Protein AF-0000000086674131 (afdb_homodimer)

Nearest PDB structures (foldseek):
  6dry-assembly1_A  TM=1.858E-01  e=6.820E+00  Homo sapiens
  5k2b-assembly1_A  TM=2.571E-01  e=4.027E+00  unclassified
  8xvk-assembly1_R  TM=2.934E-01  e=9.534E+00  Acetivibrio thermocellus ATCC 27405
  6dry-assembly1_A  TM=1.858E-01  e=6.338E+00  Homo sapiens

Structure (mmCIF, N/CA/C/O backbone):
data_AF-0000000086674131-model_v1
#
loop_
_entity.id
_entity.type
_entity.pdbx_description
1 polymer 'Uncharacterized protein'
#
loop_
_atom_site.group_PDB
_atom_site.id
_atom_site.type_symbol
_atom_site.label_atom_id
_atom_site.label_alt_id
_atom_site.label_comp_id
_atom_site.label_asym_id
_atom_site.label_entity_id
_atom_site.label_seq_id
_atom_site.pdbx_PDB_ins_code
_atom_site.Cartn_x
_atom_site.Cartn_y
_atom_site.Cartn_z
_atom_site.occupancy
_atom_site.B_iso_or_equiv
_atom_site.auth_seq_id
_atom_site.auth_comp_id
_atom_site.auth_asym_id
_atom_site.auth_atom_id
_atom_site.pdbx_PDB_model_num
ATOM 1 N N . MET A 1 1 ? -8.438 19.969 2.117 1 89.38 1 MET A N 1
ATOM 2 C CA . MET A 1 1 ? -7.875 18.922 1.263 1 89.38 1 MET A CA 1
ATOM 3 C C . MET A 1 1 ? -7.539 19.484 -0.119 1 89.38 1 MET A C 1
ATOM 5 O O . MET A 1 1 ? -8.273 20.312 -0.653 1 89.38 1 MET A O 1
ATOM 9 N N . THR A 1 2 ? -6.449 18.969 -0.693 1 90.31 2 THR A N 1
ATOM 10 C CA . THR A 1 2 ? -6.074 19.391 -2.035 1 90.31 2 THR A CA 1
ATOM 11 C C . THR A 1 2 ? -6.988 18.766 -3.08 1 90.31 2 THR A C 1
ATOM 13 O O . THR A 1 2 ? -7.711 17.812 -2.785 1 90.31 2 THR A O 1
ATOM 16 N N . LEU A 1 3 ? -7.008 19.281 -4.258 1 93.25 3 LEU A N 1
ATOM 17 C CA . LEU A 1 3 ? -7.781 18.734 -5.363 1 93.25 3 LEU A CA 1
ATOM 18 C C . LEU A 1 3 ? -7.348 17.297 -5.656 1 93.25 3 LEU A C 1
ATOM 20 O O . LEU A 1 3 ? -8.188 16.438 -5.918 1 93.25 3 LEU A O 1
ATOM 24 N N . ALA A 1 4 ? -6.082 17.031 -5.59 1 95.75 4 ALA A N 1
ATOM 25 C CA . ALA A 1 4 ? -5.539 15.703 -5.902 1 95.75 4 ALA A CA 1
ATOM 26 C C . ALA A 1 4 ? -6.039 14.656 -4.914 1 95.75 4 ALA A C 1
ATOM 28 O O . ALA A 1 4 ? -6.473 13.57 -5.316 1 95.75 4 ALA A O 1
ATOM 29 N N . THR A 1 5 ? -6.023 15.031 -3.68 1 95.69 5 THR A N 1
ATOM 30 C CA . THR A 1 5 ? -6.465 14.055 -2.686 1 95.69 5 THR A CA 1
ATOM 31 C C . THR A 1 5 ? -7.977 13.867 -2.742 1 95.69 5 THR A C 1
ATOM 33 O O . THR A 1 5 ? -8.477 12.766 -2.527 1 95.69 5 THR A O 1
ATOM 36 N N . ARG A 1 6 ? -8.711 14.875 -3.076 1 96.69 6 ARG A N 1
ATOM 37 C CA . ARG A 1 6 ? -10.156 14.742 -3.24 1 96.69 6 ARG A CA 1
ATOM 38 C C . ARG A 1 6 ? -10.492 13.852 -4.434 1 96.69 6 ARG A C 1
ATOM 40 O O . ARG A 1 6 ? -11.367 12.992 -4.348 1 96.69 6 ARG A O 1
ATOM 47 N N . ALA A 1 7 ? -9.797 14.078 -5.496 1 98.12 7 ALA A N 1
ATOM 48 C CA . ALA A 1 7 ? -9.992 13.234 -6.672 1 98.12 7 ALA A CA 1
ATOM 49 C C . ALA A 1 7 ? -9.672 11.773 -6.359 1 98.12 7 ALA A C 1
ATOM 51 O O . ALA A 1 7 ? -10.398 10.867 -6.773 1 98.12 7 ALA A O 1
ATOM 52 N N . ALA A 1 8 ? -8.625 11.562 -5.609 1 98.69 8 ALA A N 1
ATOM 53 C CA . ALA A 1 8 ? -8.211 10.203 -5.254 1 98.69 8 ALA A CA 1
ATOM 54 C C . ALA A 1 8 ? -9.242 9.539 -4.348 1 98.69 8 ALA A C 1
ATOM 56 O O . ALA A 1 8 ? -9.453 8.328 -4.426 1 98.69 8 ALA A O 1
ATOM 57 N N . LEU A 1 9 ? -9.875 10.352 -3.512 1 97.88 9 LEU A N 1
ATOM 58 C CA . LEU A 1 9 ? -10.898 9.836 -2.604 1 97.88 9 LEU A CA 1
ATOM 59 C C . LEU A 1 9 ? -12.102 9.32 -3.379 1 97.88 9 LEU A C 1
ATOM 61 O O . LEU A 1 9 ? -12.828 8.445 -2.896 1 97.88 9 LEU A O 1
ATOM 65 N N . VAL A 1 10 ? -12.289 9.805 -4.574 1 98.62 10 VAL A N 1
ATOM 66 C CA . VAL A 1 10 ? -13.383 9.359 -5.438 1 98.62 10 VAL A CA 1
ATOM 67 C C . VAL A 1 10 ? -12.891 8.242 -6.352 1 98.62 10 VAL A C 1
ATOM 69 O O . VAL A 1 10 ? -13.562 7.215 -6.504 1 98.62 10 VAL A O 1
ATOM 72 N N . LEU A 1 11 ? -11.719 8.406 -6.867 1 98.88 11 LEU A N 1
ATOM 73 C CA . LEU A 1 11 ? -11.203 7.488 -7.875 1 98.88 11 LEU A CA 1
ATOM 74 C C . LEU A 1 11 ? -10.812 6.156 -7.242 1 98.88 11 LEU A C 1
ATOM 76 O O . LEU A 1 11 ? -10.891 5.109 -7.891 1 98.88 11 LEU A O 1
ATOM 80 N N . GLY A 1 12 ? -10.375 6.18 -5.98 1 98.69 12 GLY A N 1
ATOM 81 C CA . GLY A 1 12 ? -10.023 4.941 -5.301 1 98.69 12 GLY A CA 1
ATOM 82 C C . GLY A 1 12 ? -11.164 3.943 -5.258 1 98.69 12 GLY A C 1
ATOM 83 O O . GLY A 1 12 ? -11.086 2.875 -5.867 1 98.69 12 GLY A O 1
ATOM 84 N N . PRO A 1 13 ? -12.266 4.344 -4.621 1 98.62 13 PRO A N 1
ATOM 85 C CA . PRO A 1 13 ? -13.406 3.432 -4.566 1 98.62 13 PRO A CA 1
ATOM 86 C C . PRO A 1 13 ? -14.031 3.184 -5.938 1 98.62 13 PRO A C 1
ATOM 88 O O . PRO A 1 13 ? -14.555 2.098 -6.195 1 98.62 13 PRO A O 1
ATOM 91 N N . THR A 1 14 ? -13.984 4.156 -6.859 1 98.88 14 THR A N 1
ATOM 92 C CA . THR A 1 14 ? -14.492 3.945 -8.211 1 98.88 14 THR A CA 1
ATOM 93 C C . THR A 1 14 ? -13.672 2.875 -8.938 1 98.88 14 THR A C 1
ATOM 95 O O . THR A 1 14 ? -14.234 2.029 -9.633 1 98.88 14 THR A O 1
ATOM 98 N N . GLY A 1 15 ? -12.367 2.939 -8.797 1 98.81 15 GLY A N 1
ATOM 99 C CA . GLY A 1 15 ? -11.523 1.897 -9.359 1 98.81 15 GLY A CA 1
ATOM 100 C C . GLY A 1 15 ? -11.805 0.525 -8.773 1 98.81 15 GLY A C 1
ATOM 101 O O . GLY A 1 15 ? -11.797 -0.474 -9.5 1 98.81 15 GLY A O 1
ATOM 102 N N . SER A 1 16 ? -12.023 0.498 -7.488 1 98.19 16 SER A N 1
ATOM 103 C CA . SER A 1 16 ? -12.383 -0.763 -6.852 1 98.19 16 SER A CA 1
ATOM 104 C C . SER A 1 16 ? -13.703 -1.303 -7.402 1 98.19 16 SER A C 1
ATOM 106 O O . SER A 1 16 ? -13.836 -2.508 -7.625 1 98.19 16 SER A O 1
ATOM 108 N N . ALA A 1 17 ? -14.672 -0.444 -7.609 1 98.25 17 ALA A N 1
ATOM 109 C CA . ALA A 1 17 ? -15.945 -0.844 -8.203 1 98.25 17 ALA A CA 1
ATOM 110 C C . ALA A 1 17 ? -15.75 -1.378 -9.617 1 98.25 17 ALA A C 1
ATOM 112 O O . ALA A 1 17 ? -16.359 -2.373 -10 1 98.25 17 ALA A O 1
ATOM 113 N N . LEU A 1 18 ? -14.922 -0.711 -10.375 1 98.31 18 LEU A N 1
ATOM 114 C CA . LEU A 1 18 ? -14.617 -1.163 -11.727 1 98.31 18 LEU A CA 1
ATOM 115 C C . LEU A 1 18 ? -13.992 -2.553 -11.711 1 98.31 18 LEU A C 1
ATOM 117 O O . LEU A 1 18 ? -14.297 -3.387 -12.562 1 98.31 18 LEU A O 1
ATOM 121 N N . ALA A 1 19 ? -13.102 -2.777 -10.758 1 98.19 19 ALA A N 1
ATOM 122 C CA . ALA A 1 19 ? -12.492 -4.098 -10.609 1 98.19 19 ALA A CA 1
ATOM 123 C C . ALA A 1 19 ? -13.555 -5.172 -10.406 1 98.19 19 ALA A C 1
ATOM 125 O O . ALA A 1 19 ? -13.461 -6.258 -10.984 1 98.19 19 ALA A O 1
ATOM 126 N N . THR A 1 20 ? -14.539 -4.836 -9.578 1 96.88 20 THR A N 1
ATOM 127 C CA . THR A 1 20 ? -15.617 -5.773 -9.281 1 96.88 20 THR A CA 1
ATOM 128 C C . THR A 1 20 ? -16.438 -6.066 -10.539 1 96.88 20 THR A C 1
ATOM 130 O O . THR A 1 20 ? -16.906 -7.188 -10.734 1 96.88 20 THR A O 1
ATOM 133 N N . TYR A 1 21 ? -16.562 -5.098 -11.398 1 94.75 21 TYR A N 1
ATOM 134 C CA . TYR A 1 21 ? -17.281 -5.277 -12.656 1 94.75 21 TYR A CA 1
ATOM 135 C C . TYR A 1 21 ? -16.641 -6.367 -13.508 1 94.75 21 TYR A C 1
ATOM 137 O O . TYR A 1 21 ? -17.312 -7.035 -14.289 1 94.75 21 TYR A O 1
ATOM 145 N N . PHE A 1 22 ? -15.391 -6.66 -13.305 1 95.5 22 PHE A N 1
ATOM 146 C CA . PHE A 1 22 ? -14.656 -7.652 -14.078 1 95.5 22 PHE A CA 1
ATOM 147 C C . PHE A 1 22 ? -14.656 -9 -13.367 1 95.5 22 PHE A C 1
ATOM 149 O O . PHE A 1 22 ? -13.93 -9.914 -13.773 1 95.5 22 PHE A O 1
ATOM 156 N N . TRP A 1 23 ? -15.438 -9.102 -12.305 1 93.5 23 TRP A N 1
ATOM 157 C CA . TRP A 1 23 ? -15.531 -10.383 -11.617 1 93.5 23 TRP A CA 1
ATOM 158 C C . TRP A 1 23 ? -16.031 -11.477 -12.555 1 93.5 23 TRP A C 1
ATOM 160 O O . TRP A 1 23 ? -16.906 -11.234 -13.383 1 93.5 23 TRP A O 1
ATOM 170 N N . THR A 1 24 ? -15.391 -12.633 -12.469 1 89.62 24 THR A N 1
ATOM 171 C CA . THR A 1 24 ? -15.891 -13.875 -13.031 1 89.62 24 THR A CA 1
ATOM 172 C C . THR A 1 24 ? -16.109 -14.914 -11.938 1 89.62 24 THR A C 1
ATOM 174 O O . THR A 1 24 ? -15.156 -15.359 -11.297 1 89.62 24 THR A O 1
ATOM 177 N N . ASP A 1 25 ? -17.312 -15.289 -11.703 1 86.88 25 ASP A N 1
ATOM 178 C CA . ASP A 1 25 ? -17.672 -16.234 -10.641 1 86.88 25 ASP A CA 1
ATOM 179 C C . ASP A 1 25 ? -17.172 -15.734 -9.281 1 86.88 25 ASP A C 1
ATOM 181 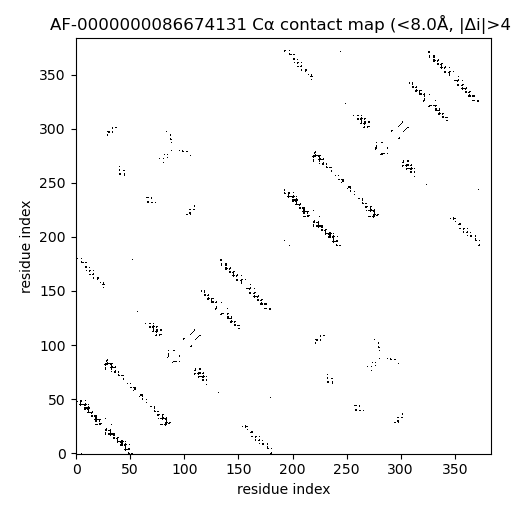O O . ASP A 1 25 ? -16.562 -16.5 -8.531 1 86.88 25 ASP A O 1
ATOM 185 N N . GLY A 1 26 ? -17.312 -14.422 -9.055 1 88 26 GLY A N 1
ATOM 186 C CA . GLY A 1 26 ? -17.031 -13.82 -7.762 1 88 26 GLY A CA 1
ATOM 187 C C . GLY A 1 26 ? -15.555 -13.633 -7.5 1 88 26 GLY A C 1
ATOM 188 O O . GLY A 1 26 ? -15.141 -13.445 -6.352 1 88 26 GLY A O 1
ATOM 189 N N . ARG A 1 27 ? -14.75 -13.711 -8.477 1 89.38 27 ARG A N 1
ATOM 190 C CA . ARG A 1 27 ? -13.305 -13.617 -8.273 1 89.38 27 ARG A CA 1
ATOM 191 C C 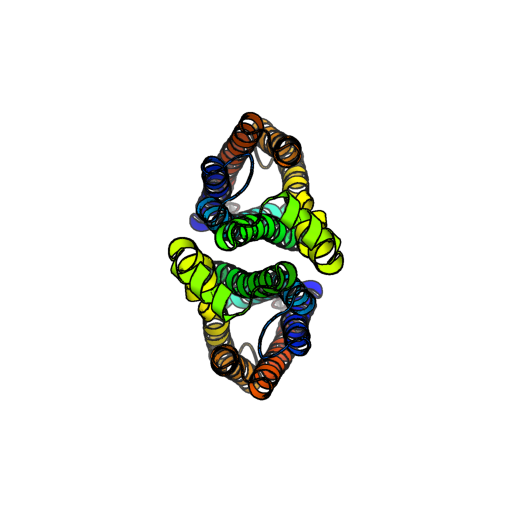. ARG A 1 27 ? -12.68 -12.602 -9.219 1 89.38 27 ARG A C 1
ATOM 193 O O . ARG A 1 27 ? -13.172 -12.391 -10.328 1 89.38 27 ARG A O 1
ATOM 200 N N . TYR A 1 28 ? -11.555 -12.258 -8.547 1 91.44 28 TYR A N 1
ATOM 201 C CA . TYR A 1 28 ? -10.828 -11.312 -9.391 1 91.44 28 TYR A CA 1
ATOM 202 C C . TYR A 1 28 ? -9.938 -12.055 -10.391 1 91.44 28 TYR A C 1
ATOM 204 O O . TYR A 1 28 ? -9.359 -13.094 -10.062 1 91.44 28 TYR A O 1
ATOM 212 N N . GLY A 1 29 ? -9.953 -11.852 -11.68 1 94.88 29 GLY A N 1
ATOM 213 C CA . GLY A 1 29 ? -9.008 -12.273 -12.703 1 94.88 29 GLY A CA 1
ATOM 214 C C . GLY A 1 29 ? -7.82 -11.336 -12.844 1 94.88 29 GLY A C 1
ATOM 215 O O . GLY A 1 29 ? -7.602 -10.469 -11.992 1 94.88 29 GLY A O 1
ATOM 216 N N . ALA A 1 30 ? -7.059 -11.609 -13.805 1 97.06 30 ALA A N 1
ATOM 217 C CA . ALA A 1 30 ? -5.859 -10.812 -14.039 1 97.06 30 ALA A CA 1
ATOM 218 C C . ALA A 1 30 ? -6.215 -9.336 -14.234 1 97.06 30 ALA A C 1
ATOM 220 O O . ALA A 1 30 ? -5.559 -8.453 -13.68 1 97.06 30 ALA A O 1
ATOM 221 N N . THR A 1 31 ? -7.27 -9.102 -14.984 1 97.38 31 THR A N 1
ATOM 222 C CA . THR A 1 31 ? -7.648 -7.727 -15.289 1 97.38 31 THR A CA 1
ATOM 223 C C . THR A 1 31 ? -8.258 -7.051 -14.07 1 97.38 31 THR A C 1
ATOM 225 O O . THR A 1 31 ? -7.805 -5.98 -13.648 1 97.38 31 THR A O 1
ATOM 228 N N . GLY A 1 32 ? -9.258 -7.719 -13.492 1 97.94 32 GLY A N 1
ATOM 229 C CA . GLY A 1 32 ? -9.898 -7.156 -12.312 1 97.94 32 GLY A CA 1
ATOM 230 C C . GLY A 1 32 ? -8.953 -6.973 -11.148 1 97.94 32 GLY A C 1
ATOM 231 O O . GLY A 1 32 ? -8.992 -5.949 -10.461 1 97.94 32 GLY A O 1
ATOM 232 N N . GLY A 1 33 ? -8.109 -7.969 -10.945 1 98.44 33 GLY A N 1
ATOM 233 C CA . GLY A 1 33 ? -7.129 -7.875 -9.875 1 98.44 33 GLY A CA 1
ATOM 234 C C . GLY A 1 33 ? -6.152 -6.727 -10.062 1 98.44 33 GLY A C 1
ATOM 235 O O . GLY A 1 33 ? -5.809 -6.039 -9.102 1 98.44 33 GLY A O 1
ATOM 236 N N . THR A 1 34 ? -5.711 -6.531 -11.297 1 98.81 34 THR A N 1
ATOM 237 C CA . THR A 1 34 ? -4.793 -5.441 -11.602 1 98.81 34 THR A CA 1
ATOM 238 C C . THR A 1 34 ? -5.445 -4.09 -11.312 1 98.81 34 THR A C 1
ATOM 240 O O . THR A 1 34 ? -4.844 -3.232 -10.664 1 98.81 34 THR A O 1
ATOM 243 N N . ILE A 1 35 ? -6.641 -3.91 -11.742 1 98.81 35 ILE A N 1
ATOM 244 C CA . ILE A 1 35 ? -7.375 -2.668 -11.531 1 98.81 35 ILE A CA 1
ATOM 245 C C . ILE A 1 35 ? -7.574 -2.434 -10.031 1 98.81 35 ILE A C 1
ATOM 247 O O . ILE A 1 35 ? -7.426 -1.31 -9.547 1 98.81 35 ILE A O 1
ATOM 251 N N . LEU A 1 36 ? -7.859 -3.486 -9.312 1 98.75 36 LEU A N 1
ATOM 252 C CA . LEU A 1 36 ? -8.078 -3.365 -7.875 1 98.75 36 LEU A CA 1
ATOM 253 C C . LEU A 1 36 ? -6.805 -2.9 -7.172 1 98.75 36 LEU A C 1
ATOM 255 O O . LEU A 1 36 ? -6.852 -2.002 -6.328 1 98.75 36 LEU A O 1
ATOM 259 N N . VAL A 1 37 ? -5.684 -3.496 -7.492 1 98.88 37 VAL A N 1
ATOM 260 C CA . VAL A 1 37 ? -4.418 -3.133 -6.859 1 98.88 37 VAL A CA 1
ATOM 261 C C . VAL A 1 37 ? -4.105 -1.665 -7.137 1 98.88 37 VAL A C 1
ATOM 263 O O . VAL A 1 37 ? -3.727 -0.922 -6.227 1 98.88 37 VAL A O 1
ATOM 266 N N . LEU A 1 38 ? -4.312 -1.21 -8.336 1 98.88 38 LEU A N 1
ATOM 267 C CA . LEU A 1 38 ? -4.082 0.189 -8.68 1 98.88 38 LEU A CA 1
ATOM 268 C C . LEU A 1 38 ? -5.051 1.1 -7.93 1 98.88 38 LEU A C 1
ATOM 270 O O . LEU A 1 38 ? -4.664 2.178 -7.473 1 98.88 38 LEU A O 1
ATOM 274 N N . ALA A 1 39 ? -6.254 0.677 -7.836 1 98.88 39 ALA A N 1
ATOM 275 C CA . ALA A 1 39 ? -7.258 1.438 -7.094 1 98.88 39 ALA A CA 1
ATOM 276 C C . ALA A 1 39 ? -6.848 1.604 -5.633 1 98.88 39 ALA A C 1
ATOM 278 O O . ALA A 1 39 ? -7.109 2.645 -5.023 1 98.88 39 ALA A O 1
ATOM 279 N N . MET A 1 40 ? -6.219 0.59 -5.094 1 98.81 40 MET A N 1
ATOM 280 C CA . MET A 1 40 ? -5.785 0.642 -3.699 1 98.81 40 MET A CA 1
ATOM 281 C C . MET A 1 40 ? -4.707 1.699 -3.504 1 98.81 40 MET A C 1
ATOM 283 O O . MET A 1 40 ? -4.68 2.385 -2.48 1 98.81 40 MET A O 1
ATOM 287 N N . VAL A 1 41 ? -3.859 1.851 -4.469 1 98.88 4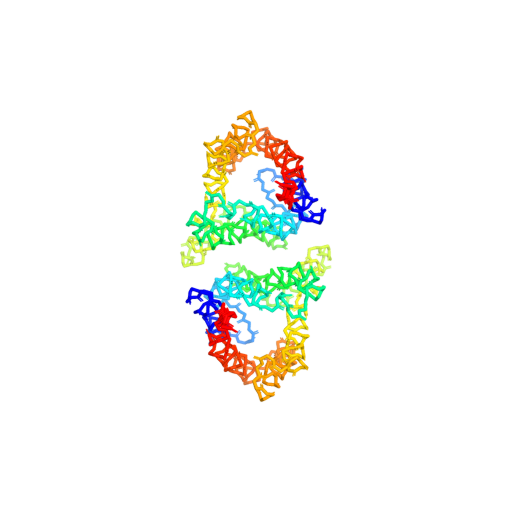1 VAL A N 1
ATOM 288 C CA . VAL A 1 41 ? -2.828 2.881 -4.402 1 98.88 41 VAL A CA 1
ATOM 289 C C . VAL A 1 41 ? -3.479 4.262 -4.395 1 98.88 41 VAL A C 1
ATOM 291 O O . VAL A 1 41 ? -3.146 5.105 -3.557 1 98.88 41 VAL A O 1
ATOM 294 N N . VAL A 1 42 ? -4.402 4.441 -5.262 1 98.88 42 VAL A N 1
ATOM 295 C CA . VAL A 1 42 ? -5.098 5.719 -5.383 1 98.88 42 VAL A CA 1
ATOM 296 C C . VAL A 1 42 ? -5.91 5.984 -4.117 1 98.88 42 VAL A C 1
ATOM 298 O O . VAL A 1 42 ? -5.918 7.102 -3.602 1 98.88 42 VAL A O 1
ATOM 301 N N . TRP A 1 43 ? -6.555 4.941 -3.635 1 98.81 43 TRP A N 1
ATOM 302 C CA . TRP A 1 43 ? -7.375 5.055 -2.434 1 98.81 43 TRP A CA 1
ATOM 303 C C . TRP A 1 43 ? -6.523 5.414 -1.223 1 98.81 43 TRP A C 1
ATOM 305 O O . TRP A 1 43 ? -6.918 6.238 -0.398 1 98.81 43 TRP A O 1
ATOM 315 N N . ALA A 1 44 ? -5.352 4.809 -1.128 1 98.81 44 ALA A N 1
ATOM 316 C CA . ALA A 1 44 ? -4.422 5.133 -0.048 1 98.81 44 ALA A CA 1
ATOM 317 C C . ALA A 1 44 ? -4.109 6.629 -0.027 1 98.81 44 ALA A C 1
ATOM 319 O O . ALA A 1 44 ? -4.168 7.266 1.026 1 98.81 44 ALA A O 1
ATOM 320 N N . TYR A 1 45 ? -3.84 7.152 -1.18 1 98.81 45 TYR A N 1
ATOM 321 C CA . TYR A 1 45 ? -3.52 8.57 -1.293 1 98.81 45 TYR A CA 1
ATOM 322 C C . TYR A 1 45 ? -4.691 9.43 -0.842 1 98.81 45 TYR A C 1
ATOM 324 O O . TYR A 1 45 ? -4.516 10.383 -0.079 1 98.81 45 TYR A O 1
ATOM 332 N N . GLY A 1 46 ? -5.836 9.102 -1.302 1 98.56 46 GLY A N 1
ATOM 333 C CA . GLY A 1 46 ? -7.027 9.828 -0.905 1 98.56 46 GLY A CA 1
ATOM 334 C C . GLY A 1 46 ? -7.312 9.75 0.583 1 98.56 46 GLY A C 1
ATOM 335 O O . GLY A 1 46 ? -7.672 10.75 1.208 1 98.56 46 GLY A O 1
ATOM 336 N N . LEU A 1 47 ? -7.137 8.594 1.154 1 98.62 47 LEU A N 1
ATOM 337 C CA . LEU A 1 47 ? -7.422 8.383 2.57 1 98.62 47 LEU A CA 1
ATOM 338 C C . LEU A 1 47 ? -6.41 9.125 3.439 1 98.62 47 LEU A C 1
ATOM 340 O O . LEU A 1 47 ? -6.762 9.641 4.504 1 98.62 47 LEU A O 1
ATOM 344 N N . ILE A 1 48 ? -5.164 9.164 2.99 1 98.25 48 ILE A N 1
ATOM 345 C CA . ILE A 1 48 ? -4.16 9.945 3.711 1 98.25 48 ILE A CA 1
ATOM 346 C C . ILE A 1 48 ? -4.574 11.414 3.742 1 98.25 48 ILE A C 1
ATOM 348 O O . ILE A 1 48 ? -4.52 12.055 4.793 1 98.25 48 ILE A O 1
ATOM 352 N N . GLY A 1 49 ? -5.012 11.922 2.609 1 97.12 49 GLY A N 1
ATOM 353 C CA . GLY A 1 49 ? -5.516 13.281 2.572 1 97.12 49 GLY A CA 1
ATOM 354 C C . GLY A 1 49 ? -6.715 13.5 3.473 1 97.12 49 GLY A C 1
ATOM 355 O O . GLY A 1 49 ? -6.812 14.523 4.148 1 97.12 49 GLY A O 1
ATOM 356 N N . LEU A 1 50 ? -7.59 12.57 3.475 1 98.06 50 LEU A N 1
ATOM 357 C CA . LEU A 1 50 ? -8.781 12.672 4.316 1 98.06 50 LEU A CA 1
ATOM 358 C C . LEU A 1 50 ? -8.398 12.664 5.793 1 98.06 50 LEU A C 1
ATOM 360 O O . LEU A 1 50 ? -8.93 13.453 6.578 1 98.06 50 LEU A O 1
ATOM 364 N N . LEU A 1 51 ? -7.516 11.797 6.156 1 97.75 51 LEU A N 1
ATOM 365 C CA . LEU A 1 51 ? -7.078 11.719 7.547 1 97.75 51 LEU A CA 1
ATOM 366 C C . LEU A 1 51 ? -6.387 13.016 7.973 1 97.75 51 LEU A C 1
ATOM 368 O O . LEU A 1 51 ? -6.555 13.469 9.109 1 97.75 51 LEU A O 1
ATOM 372 N N . ASP A 1 52 ? -5.668 13.617 7.031 1 95.69 52 ASP A N 1
ATOM 373 C CA . ASP A 1 52 ? -5.066 14.914 7.328 1 95.69 52 ASP A CA 1
ATOM 374 C C . ASP A 1 52 ? -6.137 15.961 7.609 1 95.69 52 ASP A C 1
ATOM 376 O O . ASP A 1 52 ? -5.988 16.781 8.523 1 95.69 52 ASP A O 1
ATOM 380 N N . ALA A 1 53 ? -7.152 15.883 6.875 1 95.31 53 ALA A N 1
ATOM 381 C CA . ALA A 1 53 ? -8.242 16.844 7.043 1 95.31 53 ALA A CA 1
ATOM 382 C C . ALA A 1 53 ? -8.977 16.609 8.359 1 95.31 53 ALA A C 1
ATOM 384 O O . ALA A 1 53 ? -9.5 17.547 8.961 1 95.31 53 ALA A O 1
ATOM 385 N N . VAL A 1 54 ? -9.016 15.414 8.828 1 96.69 54 VAL A N 1
ATOM 386 C CA . VAL A 1 54 ? -9.766 15.023 10.023 1 96.69 54 VAL A CA 1
ATOM 387 C C . VAL A 1 54 ? -8.898 15.234 11.266 1 96.69 54 VAL A C 1
ATOM 389 O O . VAL A 1 54 ? -9.422 15.336 12.375 1 96.69 54 VAL A O 1
ATOM 392 N N . ARG A 1 55 ? -7.652 15.344 11.109 1 96 55 ARG A N 1
ATOM 393 C CA . ARG A 1 55 ? -6.664 15.344 12.18 1 96 55 ARG A CA 1
ATOM 394 C C . ARG A 1 55 ? -6.957 16.438 13.203 1 96 55 ARG A C 1
ATOM 396 O O . ARG A 1 55 ? -6.938 16.188 14.406 1 96 55 ARG A O 1
ATOM 403 N N . PRO A 1 56 ? -7.27 17.719 12.797 1 94.38 56 PRO A N 1
ATOM 404 C CA . PRO A 1 56 ? -7.551 18.75 13.789 1 94.38 56 PRO A CA 1
ATOM 405 C C . PRO A 1 56 ? -8.734 18.406 14.688 1 94.38 56 PRO A C 1
ATOM 407 O O . PRO A 1 56 ? -8.812 18.875 15.828 1 94.38 56 PRO A O 1
ATOM 410 N N . TYR A 1 57 ? -9.602 17.531 14.281 1 95.12 57 TYR A N 1
ATOM 411 C CA . TYR A 1 57 ? -10.828 17.219 15.008 1 95.12 57 TYR A CA 1
ATOM 412 C C . TYR A 1 57 ? -10.664 15.953 15.828 1 95.12 57 TYR A C 1
ATOM 414 O O . TYR A 1 57 ? -11.367 15.758 16.828 1 95.12 57 TYR A O 1
ATOM 422 N N . ALA A 1 58 ? -9.789 15.109 15.383 1 97.56 58 ALA A N 1
ATOM 423 C CA . ALA A 1 58 ? -9.625 13.82 16.047 1 97.56 58 ALA A CA 1
ATOM 424 C C . ALA A 1 58 ? -8.195 13.297 15.891 1 97.56 58 ALA A C 1
ATOM 426 O O . ALA A 1 58 ? -7.98 12.242 15.289 1 97.56 58 ALA A O 1
ATOM 427 N N . PRO A 1 59 ? -7.219 13.898 16.5 1 96.5 59 PRO A N 1
ATOM 428 C CA . PRO A 1 59 ? -5.812 13.562 16.281 1 96.5 59 PRO A CA 1
ATOM 429 C C . PRO A 1 59 ? -5.465 12.148 16.75 1 96.5 59 PRO A C 1
ATOM 431 O O . PRO A 1 59 ? -4.66 11.461 16.125 1 96.5 59 PRO A O 1
ATOM 434 N N . ARG A 1 60 ? -6.062 11.695 17.859 1 96.81 60 ARG A N 1
ATOM 435 C CA . ARG A 1 60 ? -5.77 10.352 18.359 1 96.81 60 ARG A CA 1
ATOM 436 C C . ARG A 1 60 ? -6.309 9.289 17.422 1 96.81 60 ARG A C 1
ATOM 438 O O . ARG A 1 60 ? -5.648 8.273 17.172 1 96.81 60 ARG A O 1
ATOM 445 N N . TYR A 1 61 ? -7.488 9.547 16.891 1 98.12 61 TYR A N 1
ATOM 446 C CA . TYR A 1 61 ? -8.055 8.625 15.914 1 98.12 61 TYR A CA 1
ATOM 447 C C . TYR A 1 61 ? -7.168 8.516 14.68 1 98.12 61 TYR A C 1
ATOM 449 O O . TYR A 1 61 ? -6.891 7.414 14.203 1 98.12 61 TYR A O 1
ATOM 457 N N . VAL A 1 62 ? -6.711 9.625 14.195 1 97.75 62 VAL A N 1
ATOM 458 C CA . VAL A 1 62 ? -5.934 9.656 12.961 1 97.75 62 VAL A CA 1
ATOM 459 C C . VAL A 1 62 ? -4.613 8.922 13.156 1 97.75 62 VAL A C 1
ATOM 461 O O . VAL A 1 62 ? -4.168 8.18 12.281 1 97.75 62 VAL A O 1
ATOM 464 N N . ALA A 1 63 ? -4.027 9.055 14.328 1 96.75 63 ALA A N 1
ATOM 465 C CA . ALA A 1 63 ? -2.762 8.391 14.641 1 96.75 63 ALA A CA 1
ATOM 466 C C . ALA A 1 63 ? -2.908 6.875 14.578 1 96.75 63 ALA A C 1
ATOM 468 O O . ALA A 1 63 ? -1.996 6.172 14.133 1 96.75 63 ALA A O 1
ATOM 469 N N . LEU A 1 64 ? -4.043 6.379 14.953 1 97.75 64 LEU A N 1
ATOM 470 C CA . LEU A 1 64 ? -4.285 4.941 14.961 1 97.75 64 LEU A CA 1
ATOM 471 C C . LEU A 1 64 ? -4.793 4.473 13.602 1 97.75 64 LEU A C 1
ATOM 473 O O . LEU A 1 64 ? -4.457 3.373 13.148 1 97.75 64 LEU A O 1
ATOM 477 N N . ALA A 1 65 ? -5.551 5.297 12.961 1 98.62 65 ALA A N 1
ATOM 478 C CA . ALA A 1 65 ? -6.25 4.914 11.734 1 98.62 65 ALA A CA 1
ATOM 479 C C . ALA A 1 65 ? -5.273 4.77 10.57 1 98.62 65 ALA A C 1
ATOM 481 O O . ALA A 1 65 ? -5.441 3.9 9.711 1 98.62 65 ALA A O 1
ATOM 482 N N . LEU A 1 66 ? -4.23 5.59 10.57 1 98.56 66 LEU A N 1
ATOM 483 C CA . LEU A 1 66 ? -3.35 5.621 9.406 1 98.56 66 LEU A CA 1
ATOM 484 C C . LEU A 1 66 ? -2.658 4.273 9.211 1 98.56 66 LEU A C 1
ATOM 486 O O . LEU A 1 66 ? -2.785 3.652 8.156 1 98.56 66 LEU A O 1
ATOM 490 N N . PRO A 1 67 ? -1.965 3.74 10.227 1 98.5 67 PRO A N 1
ATOM 491 C CA . PRO A 1 67 ? -1.329 2.441 10 1 98.5 67 PRO A CA 1
ATOM 492 C C . PRO A 1 67 ? -2.342 1.323 9.766 1 98.5 67 PRO A C 1
ATOM 494 O O . PRO A 1 67 ? -2.062 0.379 9.023 1 98.5 67 PRO A O 1
ATOM 497 N N . VAL A 1 68 ? -3.494 1.405 10.352 1 98.62 68 VAL A N 1
ATOM 498 C CA . VAL A 1 68 ? -4.527 0.393 10.172 1 98.62 68 VAL A CA 1
ATOM 499 C C . VAL A 1 68 ? -5.039 0.431 8.727 1 98.62 68 VAL A C 1
ATOM 501 O O . VAL A 1 68 ? -5.195 -0.613 8.094 1 98.62 68 VAL A O 1
ATOM 504 N N . PHE A 1 69 ? -5.227 1.641 8.172 1 98.69 69 PHE A N 1
ATOM 505 C CA . PHE A 1 69 ? -5.664 1.788 6.793 1 98.69 69 PHE A CA 1
ATOM 506 C C . PHE A 1 69 ? -4.602 1.265 5.832 1 98.69 69 PHE A C 1
ATOM 508 O O . PHE A 1 69 ? -4.93 0.631 4.824 1 98.69 69 PHE A O 1
ATOM 515 N N . LEU A 1 70 ? -3.373 1.519 6.145 1 98.81 70 LEU A N 1
ATOM 516 C CA . LEU A 1 70 ? -2.305 1.06 5.262 1 98.81 70 LEU A CA 1
ATOM 517 C C . LEU A 1 70 ? -2.27 -0.464 5.199 1 98.81 70 LEU A C 1
ATOM 519 O O . LEU A 1 70 ? -2.104 -1.041 4.121 1 98.81 70 LEU A O 1
ATOM 523 N N . TYR A 1 71 ? -2.49 -1.078 6.324 1 98.88 71 TYR A N 1
ATOM 524 C CA . TYR A 1 71 ? -2.539 -2.535 6.355 1 98.88 71 TYR A CA 1
ATOM 525 C C . TYR A 1 71 ? -3.783 -3.055 5.645 1 98.88 71 TYR A C 1
ATOM 527 O O . TYR A 1 71 ? -3.721 -4.043 4.914 1 98.88 71 TYR A O 1
ATOM 535 N N . GLY A 1 72 ? -4.871 -2.412 5.859 1 98.5 72 GLY A N 1
ATOM 536 C CA . GLY A 1 72 ? -6.105 -2.783 5.18 1 98.5 72 GLY A CA 1
ATOM 537 C C . GLY A 1 72 ? -6.023 -2.635 3.672 1 98.5 72 GLY A C 1
ATOM 538 O O . GLY A 1 72 ? -6.484 -3.506 2.932 1 98.5 72 GLY A O 1
ATOM 539 N N . ILE A 1 73 ? -5.441 -1.527 3.223 1 98.5 73 ILE A N 1
ATOM 540 C CA . ILE A 1 73 ? -5.254 -1.273 1.799 1 98.5 73 ILE A CA 1
ATOM 541 C C . ILE A 1 73 ? -4.387 -2.373 1.188 1 98.5 73 ILE A C 1
ATOM 543 O O . ILE A 1 73 ? -4.672 -2.859 0.091 1 98.5 73 ILE A O 1
ATOM 547 N N . MET A 1 74 ? -3.375 -2.787 1.926 1 98.69 74 MET A N 1
ATOM 548 C CA . MET A 1 74 ? -2.541 -3.893 1.461 1 98.69 74 MET A CA 1
ATOM 549 C C . MET A 1 74 ? -3.348 -5.184 1.374 1 98.69 74 MET A C 1
ATOM 551 O O . MET A 1 74 ? -3.148 -5.984 0.459 1 98.69 74 MET A O 1
ATOM 555 N N . GLY A 1 75 ? -4.219 -5.355 2.336 1 98 75 GLY A N 1
ATOM 556 C CA . GLY A 1 75 ? -5.117 -6.5 2.268 1 98 75 GLY A CA 1
ATOM 557 C C . GLY A 1 75 ? -5.996 -6.496 1.032 1 98 75 GLY A C 1
ATOM 558 O O . GLY A 1 75 ? -6.145 -7.523 0.366 1 98 75 GLY A O 1
ATOM 559 N N . GLY A 1 76 ? -6.586 -5.344 0.761 1 97.38 76 GLY A N 1
ATOM 560 C CA . GLY A 1 76 ? -7.332 -5.223 -0.482 1 97.38 76 GLY A CA 1
ATOM 561 C C . GLY A 1 76 ? -6.504 -5.543 -1.71 1 97.38 76 GLY A C 1
ATOM 562 O O . GLY A 1 76 ? -6.949 -6.277 -2.594 1 97.38 76 GLY A O 1
ATOM 563 N N . ALA A 1 77 ? -5.297 -5.012 -1.742 1 98.56 77 ALA A N 1
ATOM 564 C CA . ALA A 1 77 ? -4.387 -5.301 -2.846 1 98.56 77 ALA A CA 1
ATOM 565 C C . ALA A 1 77 ? -4.059 -6.789 -2.91 1 98.56 77 ALA A C 1
ATOM 567 O O . ALA A 1 77 ? -3.918 -7.355 -3.998 1 98.56 77 ALA A O 1
ATOM 568 N N . ALA A 1 78 ? -3.953 -7.391 -1.741 1 98.44 78 ALA A N 1
ATOM 569 C CA . ALA A 1 78 ? -3.609 -8.812 -1.676 1 98.44 78 ALA A CA 1
ATOM 570 C C . ALA A 1 78 ? -4.652 -9.664 -2.395 1 98.44 78 ALA A C 1
ATOM 572 O O . ALA A 1 78 ? -4.309 -10.609 -3.102 1 98.44 78 ALA A O 1
ATOM 573 N N . PHE A 1 79 ? -5.883 -9.352 -2.223 1 96.69 79 PHE A N 1
ATOM 574 C CA . PHE A 1 79 ? -6.93 -10.102 -2.906 1 96.69 79 PHE A CA 1
ATOM 575 C C . PHE A 1 79 ? -6.895 -9.836 -4.406 1 96.69 79 PHE A C 1
ATOM 577 O O . PHE A 1 79 ? -7.254 -10.703 -5.207 1 96.69 79 PHE A O 1
ATOM 584 N N . GLY A 1 80 ? -6.465 -8.602 -4.766 1 97.75 80 GLY A N 1
ATOM 585 C CA . GLY A 1 80 ? -6.191 -8.359 -6.172 1 97.75 80 GLY A CA 1
ATOM 586 C C . GLY A 1 80 ? -5.07 -9.219 -6.719 1 97.75 80 GLY A C 1
ATOM 587 O O . GLY A 1 80 ? -5.219 -9.836 -7.777 1 97.75 80 GLY A O 1
ATOM 588 N N . PHE A 1 81 ? -3.996 -9.344 -6.016 1 98.25 81 PHE A N 1
ATOM 589 C CA . PHE A 1 81 ? -2.859 -10.156 -6.426 1 98.25 81 PHE A CA 1
ATOM 590 C C . PHE A 1 81 ? -3.242 -11.633 -6.477 1 98.25 81 PHE A C 1
ATOM 592 O O . PHE A 1 81 ? -2.803 -12.359 -7.367 1 98.25 81 PHE A O 1
ATOM 599 N N . GLN A 1 82 ? -4.035 -12.039 -5.473 1 97.06 82 GLN A N 1
ATOM 600 C CA . GLN A 1 82 ? -4.516 -13.414 -5.5 1 97.06 82 GLN A CA 1
ATOM 601 C C . GLN A 1 82 ? -5.254 -13.711 -6.801 1 97.06 82 GLN A C 1
ATOM 603 O O . GLN A 1 82 ? -5.004 -14.734 -7.441 1 97.06 82 GLN A O 1
ATOM 608 N N . GLY A 1 83 ? -6.168 -12.836 -7.172 1 96.56 83 GLY A N 1
ATOM 609 C CA . GLY A 1 83 ? -6.895 -13.008 -8.422 1 96.56 83 GLY A CA 1
ATOM 610 C C . GLY A 1 83 ? -5.988 -13.023 -9.641 1 96.56 83 GLY A C 1
ATOM 611 O O . GLY A 1 83 ? -6.164 -13.859 -10.531 1 96.56 83 GLY A O 1
ATOM 612 N N . VAL A 1 84 ? -5.039 -12.18 -9.68 1 97.5 84 VAL A N 1
ATOM 613 C CA . VAL A 1 84 ? -4.117 -12.062 -10.805 1 97.5 84 VAL A CA 1
ATOM 614 C C . VAL A 1 84 ? -3.326 -13.359 -10.953 1 97.5 84 VAL A C 1
ATOM 616 O O . VAL A 1 84 ? -3.297 -13.953 -12.039 1 97.5 84 VAL A O 1
ATOM 619 N N . PHE A 1 85 ? -2.764 -13.914 -9.883 1 97 85 PHE A N 1
ATOM 620 C CA . PHE A 1 85 ? -1.854 -15.047 -10 1 97 85 PHE A CA 1
ATOM 621 C C . PHE A 1 85 ? -2.629 -16.344 -10.156 1 97 85 PHE A C 1
ATOM 623 O O . PHE A 1 85 ? -2.17 -17.281 -10.828 1 97 85 PHE A O 1
ATOM 630 N N . GLU A 1 86 ? -3.824 -16.391 -9.547 1 95.81 86 GLU A N 1
ATOM 631 C CA . GLU A 1 86 ? -4.688 -17.531 -9.828 1 95.81 86 GLU A CA 1
ATOM 632 C C . GLU A 1 86 ? -5.008 -17.625 -11.32 1 95.81 86 GLU A C 1
ATOM 634 O O . GLU A 1 86 ? -4.969 -18.703 -11.898 1 95.81 86 GLU A O 1
ATOM 639 N N . ASP A 1 87 ? -5.297 -16.5 -11.867 1 95.38 87 ASP A N 1
ATOM 640 C CA . ASP A 1 87 ? -5.668 -16.438 -13.273 1 95.38 87 ASP A CA 1
ATOM 641 C C . ASP A 1 87 ? -4.469 -16.734 -14.172 1 95.38 87 ASP A C 1
ATOM 643 O O . ASP A 1 87 ? -4.539 -17.625 -15.031 1 95.38 87 ASP A O 1
ATOM 647 N N . ILE A 1 88 ? -3.389 -16.141 -13.852 1 95.25 88 ILE A N 1
ATOM 648 C CA . ILE A 1 88 ? -2.203 -16.234 -14.688 1 95.25 88 ILE A CA 1
ATOM 649 C C . ILE A 1 88 ? -1.63 -17.656 -14.609 1 95.25 88 ILE A C 1
ATOM 651 O O . ILE A 1 88 ? -1.114 -18.172 -15.594 1 95.25 88 ILE A O 1
ATOM 655 N N . PHE A 1 89 ? -1.796 -18.297 -13.508 1 95.5 89 PHE A N 1
ATOM 656 C CA . PHE A 1 89 ? -1.246 -19.625 -13.328 1 95.5 89 PHE A CA 1
ATOM 657 C C . PHE A 1 89 ? -2.326 -20.688 -13.516 1 95.5 89 PHE A C 1
ATOM 659 O O . PHE A 1 89 ? -2.09 -21.875 -13.273 1 95.5 89 PHE A O 1
ATOM 666 N N . HIS A 1 90 ? -3.48 -20.281 -13.922 1 94.31 90 HIS A N 1
ATOM 667 C CA . HIS A 1 90 ? -4.598 -21.172 -14.219 1 94.31 90 HIS A CA 1
ATOM 668 C C . HIS A 1 90 ? -4.906 -22.078 -13.031 1 94.31 90 HIS A C 1
ATOM 670 O O . HIS A 1 90 ? -5.004 -23.297 -13.18 1 94.31 90 HIS A O 1
ATOM 676 N N . ARG A 1 91 ? -5.012 -21.469 -11.906 1 93.44 91 ARG A N 1
ATOM 677 C CA . ARG A 1 91 ? -5.398 -22.188 -10.695 1 93.44 91 ARG A CA 1
ATOM 678 C C . ARG A 1 91 ? -6.848 -21.891 -10.32 1 93.44 91 ARG A C 1
ATOM 680 O O . ARG A 1 91 ? -7.277 -20.734 -10.352 1 93.44 91 ARG A O 1
ATOM 687 N N . SER A 1 92 ? -7.504 -22.969 -9.984 1 91.38 92 SER A N 1
ATOM 688 C CA . SER A 1 92 ? -8.875 -22.766 -9.516 1 91.38 92 SER A CA 1
ATOM 689 C C . SER A 1 92 ? -8.906 -22.156 -8.125 1 91.38 92 SER A C 1
ATOM 691 O O . SER A 1 92 ? -7.895 -22.156 -7.418 1 91.38 92 SER A O 1
ATOM 693 N N . ALA A 1 93 ? -10.016 -21.625 -7.773 1 88.81 93 ALA A N 1
ATOM 694 C CA . ALA A 1 93 ? -10.219 -21.047 -6.449 1 88.81 93 ALA A CA 1
ATOM 695 C C . ALA A 1 93 ? -9.969 -22.078 -5.355 1 88.81 93 ALA A C 1
ATOM 697 O O . ALA A 1 93 ? -9.32 -21.781 -4.348 1 88.81 93 ALA A O 1
ATOM 698 N N . ASP A 1 94 ? -10.43 -23.266 -5.598 1 91.19 94 ASP A N 1
ATOM 699 C CA . ASP A 1 94 ? -10.266 -24.328 -4.621 1 91.19 94 ASP A CA 1
ATOM 700 C C . ASP A 1 94 ? -8.805 -24.734 -4.48 1 91.19 94 ASP A C 1
ATOM 702 O O . ASP A 1 94 ? -8.312 -24.953 -3.367 1 91.19 94 ASP A O 1
ATOM 706 N N . ALA A 1 95 ? -8.156 -24.828 -5.562 1 92.56 95 ALA A N 1
ATOM 707 C CA . ALA A 1 95 ? -6.738 -25.172 -5.539 1 92.56 95 ALA A CA 1
ATOM 708 C C . ALA A 1 95 ? -5.922 -24.109 -4.816 1 92.56 95 ALA A C 1
ATOM 710 O O . ALA A 1 95 ? -4.965 -24.422 -4.109 1 92.56 95 ALA A O 1
ATOM 711 N N . SER A 1 96 ? -6.336 -22.922 -5.062 1 92.75 96 SER A N 1
ATOM 712 C CA . SER A 1 96 ? -5.676 -21.797 -4.406 1 92.75 96 SER A CA 1
ATOM 713 C C . SER A 1 96 ? -5.887 -21.828 -2.896 1 92.75 96 SER A C 1
ATOM 715 O O . SER A 1 96 ? -4.949 -21.609 -2.127 1 92.75 96 SER A O 1
ATOM 717 N N . LEU A 1 97 ? -7.094 -22.078 -2.451 1 91.69 97 LEU A N 1
ATOM 718 C CA . LEU A 1 97 ? -7.402 -22.156 -1.027 1 91.69 97 LEU A CA 1
ATOM 719 C C . LEU A 1 97 ? -6.645 -23.312 -0.37 1 91.69 97 LEU A C 1
ATOM 721 O O . LEU A 1 97 ? -6.141 -23.172 0.746 1 91.69 97 LEU A O 1
ATOM 725 N N . ASP A 1 98 ? -6.539 -24.422 -1.049 1 95.31 98 ASP A N 1
ATOM 726 C CA . ASP A 1 98 ? -5.793 -25.562 -0.546 1 95.31 98 ASP A CA 1
ATOM 727 C C . ASP A 1 98 ? -4.312 -25.234 -0.382 1 95.31 98 ASP A C 1
ATOM 729 O O . ASP A 1 98 ? -3.701 -25.578 0.629 1 95.31 98 ASP A O 1
ATOM 733 N N . ALA A 1 99 ? -3.812 -24.562 -1.376 1 95.5 99 ALA A N 1
ATOM 734 C CA . ALA A 1 99 ? -2.402 -24.188 -1.332 1 95.5 99 ALA A CA 1
ATOM 735 C C . ALA A 1 99 ? -2.133 -23.219 -0.18 1 95.5 99 ALA A C 1
AT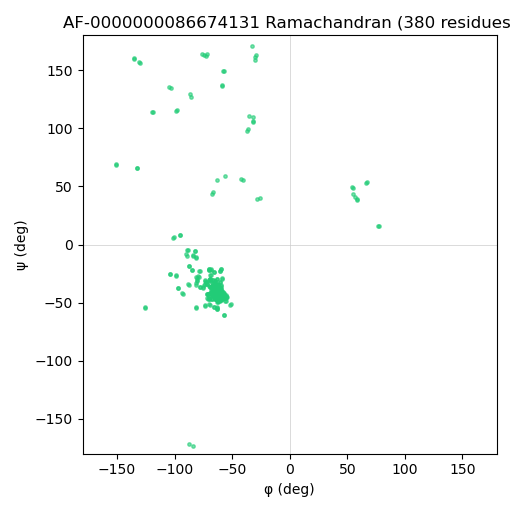OM 737 O O . ALA A 1 99 ? -1.111 -23.328 0.502 1 95.5 99 ALA A O 1
ATOM 738 N N . LEU A 1 100 ? -3.057 -22.297 0.026 1 95.69 100 LEU A N 1
ATOM 739 C CA . LEU A 1 100 ? -2.924 -21.312 1.096 1 95.69 100 LEU A CA 1
ATOM 740 C C . LEU A 1 100 ? -3.035 -21.984 2.463 1 95.69 100 LEU A C 1
ATOM 742 O O . LEU A 1 100 ? -2.391 -21.547 3.422 1 95.69 100 LEU A O 1
ATOM 746 N N . ALA A 1 101 ? -3.871 -22.984 2.564 1 96.19 101 ALA A N 1
ATOM 747 C CA . ALA A 1 101 ? -4.023 -23.703 3.82 1 96.19 101 ALA A CA 1
ATOM 748 C C . ALA A 1 101 ? -2.697 -24.312 4.27 1 96.19 101 ALA A C 1
ATOM 750 O O . ALA A 1 101 ? -2.439 -24.422 5.473 1 96.19 101 ALA A O 1
ATOM 751 N N . ASP A 1 102 ? -1.828 -24.641 3.35 1 96.62 102 ASP A N 1
ATOM 752 C CA . ASP A 1 102 ? -0.522 -25.219 3.646 1 96.62 102 ASP A CA 1
ATOM 753 C C . ASP A 1 102 ? 0.49 -24.141 4.008 1 96.62 102 ASP A C 1
ATOM 755 O O . ASP A 1 102 ? 1.604 -24.438 4.441 1 96.62 102 ASP A O 1
ATOM 759 N N . HIS A 1 103 ? 0.139 -22.891 3.906 1 97.31 103 HIS A N 1
ATOM 760 C CA . HIS A 1 103 ? 1.006 -21.75 4.199 1 97.31 103 HIS A CA 1
ATOM 761 C C . HIS A 1 103 ? 0.296 -20.734 5.078 1 97.31 103 HIS A C 1
ATOM 763 O O . HIS A 1 103 ? 0.091 -19.578 4.668 1 97.31 103 HIS A O 1
ATOM 769 N N . PRO A 1 104 ? -0.02 -21.078 6.297 1 97.12 104 PRO A N 1
ATOM 770 C CA . PRO A 1 104 ? -0.848 -20.234 7.156 1 97.12 104 PRO A CA 1
ATOM 771 C C . PRO A 1 104 ? -0.192 -18.891 7.473 1 97.12 104 PRO A C 1
ATOM 773 O O . PRO A 1 104 ? -0.887 -17.891 7.664 1 97.12 104 PRO A O 1
ATOM 776 N N . PHE A 1 105 ? 1.155 -18.891 7.5 1 97.94 105 PHE A N 1
ATOM 777 C CA . PHE A 1 105 ? 1.858 -17.625 7.746 1 97.94 105 PHE A CA 1
ATOM 778 C C . PHE A 1 105 ? 1.522 -16.594 6.676 1 97.94 105 PHE A C 1
ATOM 780 O O . PHE A 1 105 ? 1.12 -15.477 6.992 1 97.94 105 PHE A O 1
ATOM 787 N N . ALA A 1 106 ? 1.577 -16.953 5.461 1 98.12 106 ALA A N 1
ATOM 788 C CA . ALA A 1 106 ? 1.259 -16.062 4.34 1 98.12 106 ALA A CA 1
ATOM 789 C C . ALA A 1 106 ? -0.241 -15.797 4.27 1 98.12 106 ALA A C 1
ATOM 791 O O . ALA A 1 106 ? -0.663 -14.641 4.164 1 98.12 106 ALA A O 1
ATOM 792 N N . ALA A 1 107 ? -1.029 -16.844 4.387 1 98.12 107 ALA A N 1
ATOM 793 C CA . ALA A 1 107 ? -2.477 -16.75 4.23 1 98.12 107 ALA A CA 1
ATOM 794 C C . ALA A 1 107 ? -3.074 -15.797 5.27 1 98.12 107 ALA A C 1
ATOM 796 O O . ALA A 1 107 ? -3.865 -14.914 4.934 1 98.12 107 ALA A O 1
ATOM 797 N N . ASN A 1 108 ? -2.676 -15.961 6.508 1 98.19 108 ASN A N 1
ATOM 798 C CA . ASN A 1 108 ? -3.256 -15.164 7.586 1 98.19 108 ASN A CA 1
ATOM 799 C C . ASN A 1 108 ? -2.785 -13.719 7.527 1 98.19 108 ASN A C 1
ATOM 801 O O . ASN A 1 108 ? -3.594 -12.789 7.637 1 98.19 108 ASN A O 1
ATOM 805 N N . LEU A 1 109 ? -1.53 -13.484 7.273 1 98.69 109 LEU A N 1
ATOM 806 C CA . LEU A 1 109 ? -0.968 -12.148 7.426 1 98.69 109 LEU A CA 1
ATOM 807 C C . LEU A 1 109 ? -1.208 -11.312 6.172 1 98.69 109 LEU A C 1
ATOM 809 O O . LEU A 1 109 ? -1.24 -10.078 6.238 1 98.69 109 LEU A O 1
ATOM 813 N N . LEU A 1 110 ? -1.428 -11.984 5.066 1 98.5 110 LEU A N 1
ATOM 814 C CA . LEU A 1 110 ? -1.572 -11.227 3.83 1 98.5 110 LEU A CA 1
ATOM 815 C C . LEU A 1 110 ? -3.035 -11.148 3.408 1 98.5 110 LEU A C 1
ATOM 817 O O . LEU A 1 110 ? -3.443 -10.195 2.74 1 98.5 110 LEU A O 1
ATOM 821 N N . LEU A 1 111 ? -3.852 -12.148 3.848 1 97.19 111 LEU A N 1
ATOM 822 C CA . LEU A 1 111 ? -5.195 -12.195 3.281 1 97.19 111 LEU A CA 1
ATOM 823 C C . LEU A 1 111 ? -6.25 -12.195 4.383 1 97.19 111 LEU A C 1
ATOM 825 O O . LEU A 1 111 ? -7.043 -11.258 4.488 1 97.19 111 LEU A O 1
ATOM 829 N N . TRP A 1 112 ? -6.191 -13.055 5.285 1 96.75 112 TRP A N 1
ATOM 830 C CA . TRP A 1 112 ? -7.324 -13.328 6.164 1 96.75 112 TRP A CA 1
ATOM 831 C C . TRP A 1 112 ? -7.445 -12.25 7.242 1 96.75 112 TRP A C 1
ATOM 833 O O . TRP A 1 112 ? -8.555 -11.859 7.617 1 96.75 112 TRP A O 1
ATOM 843 N N . ILE A 1 113 ? -6.348 -11.781 7.715 1 97.38 113 ILE A N 1
ATOM 844 C CA . ILE A 1 113 ? -6.395 -10.75 8.742 1 97.38 113 ILE A CA 1
ATOM 845 C C . ILE A 1 113 ? -6.613 -9.383 8.094 1 97.38 113 ILE A C 1
ATOM 847 O O . ILE A 1 113 ? -7.551 -8.664 8.445 1 97.38 113 ILE A O 1
ATOM 851 N N . PRO A 1 114 ? -5.82 -8.984 7.16 1 97.25 114 PRO A N 1
ATOM 852 C CA . PRO A 1 114 ? -6.012 -7.641 6.617 1 97.25 114 PRO A CA 1
ATOM 853 C C . PRO A 1 114 ? -7.285 -7.52 5.781 1 97.25 114 PRO A C 1
ATOM 855 O O . PRO A 1 114 ? -7.797 -6.414 5.59 1 97.25 114 PRO A O 1
ATOM 858 N N . GLY A 1 115 ? -7.828 -8.609 5.289 1 94.06 115 GLY A N 1
ATOM 859 C CA . GLY A 1 115 ? -9.031 -8.578 4.469 1 94.06 115 GLY A CA 1
ATOM 860 C C . GLY A 1 115 ? -10.164 -7.797 5.109 1 94.06 115 GLY A C 1
ATOM 861 O O . GLY A 1 115 ? -10.656 -6.824 4.531 1 94.06 115 GLY A O 1
ATOM 862 N N . PRO A 1 116 ? -10.469 -8.109 6.305 1 94.31 116 PRO A N 1
ATOM 863 C CA . PRO A 1 116 ? -11.555 -7.395 6.98 1 94.31 116 PRO A CA 1
ATOM 864 C C . PRO A 1 116 ? -11.109 -6.059 7.566 1 94.31 116 PRO A C 1
ATOM 866 O O . PRO A 1 116 ? -11.945 -5.242 7.961 1 94.31 116 PRO A O 1
ATOM 869 N N . VAL A 1 117 ? -9.836 -5.805 7.609 1 97.62 117 VAL A N 1
ATOM 870 C CA . VAL A 1 117 ? -9.336 -4.594 8.25 1 97.62 117 VAL A CA 1
ATOM 871 C C . VAL A 1 117 ? -9.789 -3.367 7.465 1 97.62 117 VAL A C 1
ATOM 873 O O . VAL A 1 117 ? -10.195 -2.361 8.055 1 97.62 117 VAL A O 1
ATOM 876 N N . MET A 1 118 ? -9.781 -3.414 6.129 1 97.12 118 MET A N 1
ATOM 877 C CA . MET A 1 118 ? -10.141 -2.24 5.34 1 97.12 118 MET A CA 1
ATOM 878 C C . MET A 1 118 ? -11.609 -1.879 5.539 1 97.12 118 MET A C 1
ATOM 880 O O . MET A 1 118 ? -11.93 -0.761 5.945 1 97.12 118 MET A O 1
ATOM 884 N N . PRO A 1 119 ? -12.555 -2.791 5.344 1 97.12 119 PRO A N 1
ATOM 885 C CA . PRO A 1 119 ? -13.961 -2.428 5.547 1 97.12 119 PRO A CA 1
ATOM 886 C C . PRO A 1 119 ? -14.258 -2.014 6.984 1 97.12 119 PRO A C 1
ATOM 888 O O . PRO A 1 119 ? -15.055 -1.101 7.215 1 97.12 119 PRO A O 1
ATOM 891 N N . LEU A 1 120 ? -13.648 -2.613 7.922 1 97.44 120 LEU A N 1
ATOM 892 C CA . LEU A 1 120 ? -13.867 -2.225 9.312 1 97.44 120 LEU A CA 1
ATOM 893 C C . LEU A 1 120 ? -13.328 -0.821 9.57 1 97.44 120 LEU A C 1
ATOM 895 O O . LEU A 1 120 ? -13.93 -0.055 10.336 1 97.44 120 LEU A O 1
ATOM 899 N N . SER A 1 121 ? -12.195 -0.547 9.016 1 98.5 121 SER A N 1
ATOM 900 C CA . SER A 1 121 ? -11.633 0.793 9.141 1 98.5 121 SER A CA 1
ATOM 901 C C . SER A 1 121 ? -12.531 1.835 8.484 1 98.5 121 SER A C 1
ATOM 903 O O . SER A 1 121 ? -12.672 2.947 8.992 1 98.5 121 SER A O 1
ATOM 905 N N . LEU A 1 122 ? -13.117 1.484 7.379 1 98.62 122 LEU A N 1
ATOM 906 C CA . LEU A 1 122 ? -14.039 2.391 6.703 1 98.62 122 LEU A CA 1
ATOM 907 C C . LEU A 1 122 ? -15.289 2.621 7.547 1 98.62 122 LEU A C 1
ATOM 909 O O . LEU A 1 122 ? -15.82 3.732 7.594 1 98.62 122 LEU A O 1
ATOM 913 N N . PHE A 1 123 ? -15.742 1.548 8.195 1 98.75 123 PHE A N 1
ATOM 914 C CA . PHE A 1 123 ? -16.891 1.678 9.094 1 98.75 123 PHE A CA 1
ATOM 915 C C . PHE A 1 123 ? -16.578 2.66 10.211 1 98.75 123 PHE A C 1
ATOM 917 O O . PHE A 1 123 ? -17.375 3.568 10.484 1 98.75 123 PHE A O 1
ATOM 924 N N . ALA A 1 124 ? -15.445 2.498 10.852 1 98.81 124 ALA A N 1
ATOM 925 C CA . ALA A 1 124 ? -15.031 3.389 11.93 1 98.81 124 ALA A CA 1
ATOM 926 C C . ALA A 1 124 ? -14.891 4.824 11.438 1 98.81 124 ALA A C 1
ATOM 928 O O . ALA A 1 124 ? -15.273 5.77 12.141 1 98.81 124 ALA A O 1
ATOM 929 N N . LEU A 1 125 ? -14.375 4.961 10.281 1 98.81 125 LEU A N 1
ATOM 930 C CA . LEU A 1 125 ? -14.242 6.289 9.688 1 98.81 125 LEU A CA 1
ATOM 931 C C . LEU A 1 125 ? -15.602 6.934 9.484 1 98.81 125 LEU A C 1
ATOM 933 O O . LEU A 1 125 ? -15.805 8.102 9.82 1 98.81 125 LEU A O 1
ATOM 937 N N . GLY A 1 126 ? -16.5 6.141 8.883 1 98.75 126 GLY A N 1
ATOM 938 C CA . GLY A 1 126 ? -17.844 6.66 8.703 1 98.75 126 GLY A CA 1
ATOM 939 C C . GLY A 1 126 ? -18.5 7.082 10.008 1 98.75 126 GLY A C 1
ATOM 940 O O . GLY A 1 126 ? -19.109 8.148 10.078 1 98.75 126 GLY A O 1
ATOM 941 N N . ALA A 1 127 ? -18.344 6.27 10.984 1 98.75 127 ALA A N 1
ATOM 942 C CA . ALA A 1 127 ? -18.906 6.578 12.305 1 98.75 127 ALA A CA 1
ATOM 943 C C . ALA A 1 127 ? -18.297 7.863 12.859 1 98.75 127 ALA A C 1
ATOM 945 O O . ALA A 1 127 ? -19.016 8.703 13.406 1 98.75 127 ALA A O 1
ATOM 946 N N . LEU A 1 128 ? -17.016 8.039 12.742 1 98.62 128 LEU A N 1
ATOM 947 C CA . LEU A 1 128 ? -16.344 9.219 13.25 1 98.62 128 LEU A CA 1
ATOM 948 C C . LEU A 1 128 ? -16.797 10.477 12.508 1 98.62 128 LEU A C 1
ATOM 950 O O . LEU A 1 128 ? -17.078 11.508 13.125 1 98.62 128 LEU A O 1
ATOM 954 N N . LEU A 1 129 ? -16.859 10.383 11.172 1 98.31 129 LEU A N 1
ATOM 955 C CA . LEU A 1 129 ? -17.266 11.531 10.367 1 98.31 129 LEU A CA 1
ATOM 956 C C . LEU A 1 129 ? -18.672 11.977 10.734 1 98.31 129 LEU A C 1
ATOM 958 O O . LEU A 1 129 ? -18.953 13.18 10.805 1 98.31 129 LEU A O 1
ATOM 962 N N . GLY A 1 130 ? -19.5 11 10.984 1 98.12 130 GLY A N 1
ATOM 963 C CA . GLY A 1 130 ? -20.859 11.312 11.398 1 98.12 130 GLY A CA 1
ATOM 964 C C . GLY A 1 130 ? -20.938 11.906 12.789 1 98.12 130 GLY A C 1
ATOM 965 O O . GLY A 1 130 ? 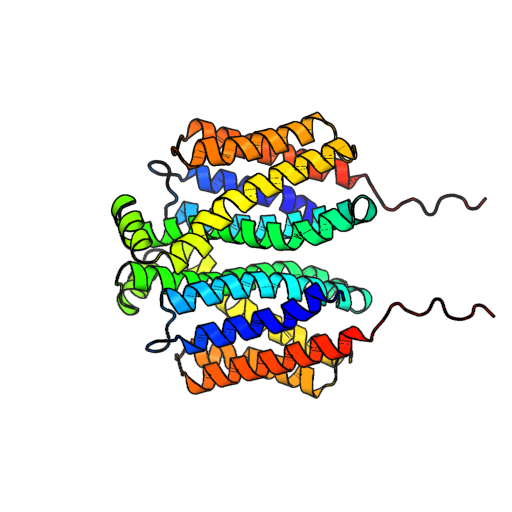-21.641 12.898 13.016 1 98.12 130 GLY A O 1
ATOM 966 N N . ARG A 1 131 ? -20.281 11.336 13.711 1 97.88 131 ARG A N 1
ATOM 967 C CA . ARG A 1 131 ? -20.297 11.766 15.109 1 97.88 131 ARG A CA 1
ATOM 968 C C . ARG A 1 131 ? -19.797 13.195 15.242 1 97.88 131 ARG A C 1
ATOM 970 O O . ARG A 1 131 ? -20.328 13.984 16.031 1 97.88 131 ARG A O 1
ATOM 977 N N . LYS A 1 132 ? -18.766 13.531 14.477 1 96.88 132 LYS A N 1
ATOM 978 C CA . LYS A 1 132 ? -18.172 14.867 14.531 1 96.88 132 LYS A CA 1
ATOM 979 C C . LYS A 1 132 ? -18.875 15.82 13.57 1 96.88 132 LYS A C 1
ATOM 981 O O . LYS A 1 132 ? -18.5 17 13.484 1 96.88 132 LYS A O 1
ATOM 986 N N . ARG A 1 133 ? -19.797 15.273 12.812 1 96.38 133 ARG A N 1
ATOM 987 C CA . ARG A 1 133 ? -20.594 16.047 11.867 1 96.38 133 ARG A CA 1
ATOM 988 C C . ARG A 1 133 ? -19.688 16.75 10.852 1 96.38 133 ARG A C 1
ATOM 990 O O . ARG A 1 133 ? -19.922 17.922 10.523 1 96.38 133 ARG A O 1
ATOM 997 N N . LEU A 1 134 ? -18.703 16.031 10.484 1 95.94 134 LEU A N 1
ATOM 998 C CA . LEU A 1 134 ? -17.797 16.578 9.469 1 95.94 134 LEU A CA 1
ATOM 999 C C . LEU A 1 134 ? -18.406 16.438 8.078 1 95.94 134 LEU A C 1
ATOM 1001 O O . LEU A 1 134 ? -17.969 17.109 7.141 1 95.94 134 LEU A O 1
ATOM 1005 N N . VAL A 1 135 ? -19.312 15.508 7.969 1 97.06 135 VAL A N 1
ATOM 1006 C CA . VAL A 1 135 ? -20.109 15.312 6.762 1 97.06 135 VAL A CA 1
ATOM 1007 C C . VAL A 1 135 ? -21.578 15.102 7.141 1 97.06 135 VAL A C 1
ATOM 1009 O O . VAL A 1 135 ? -21.891 14.836 8.305 1 97.06 135 VAL A O 1
ATOM 1012 N N . PRO A 1 136 ? -22.469 15.328 6.133 1 97.25 136 PRO A N 1
ATOM 1013 C CA . PRO A 1 136 ? -23.859 15.016 6.457 1 97.25 136 PRO A CA 1
ATOM 1014 C C . PRO A 1 136 ? -24.062 13.562 6.887 1 97.25 136 PRO A C 1
ATOM 1016 O O . PRO A 1 136 ? -23.375 12.672 6.387 1 97.25 136 PRO A O 1
ATOM 1019 N N . LEU A 1 137 ? -25.016 13.344 7.742 1 98.19 137 LEU A N 1
ATOM 1020 C CA . LEU A 1 137 ? -25.219 12.039 8.359 1 98.19 137 LEU A CA 1
ATOM 1021 C C . LEU A 1 137 ? -25.516 10.977 7.301 1 98.19 137 LEU A C 1
ATOM 1023 O O . LEU A 1 137 ? -25.125 9.812 7.457 1 98.19 137 LEU A O 1
ATOM 1027 N N . TRP A 1 138 ? -26.172 11.375 6.238 1 98.38 138 TRP A N 1
ATOM 1028 C CA . TRP A 1 138 ? -26.484 10.391 5.207 1 98.38 138 TRP A CA 1
ATOM 1029 C C . TRP A 1 138 ? -25.219 9.875 4.531 1 98.38 138 TRP A C 1
ATOM 1031 O O . TRP A 1 138 ? -25.141 8.695 4.184 1 98.38 138 TRP A O 1
ATOM 1041 N N . ALA A 1 139 ? -24.266 10.711 4.324 1 98.5 139 ALA A N 1
ATOM 1042 C CA . ALA A 1 139 ? -23 10.297 3.723 1 98.5 139 ALA A CA 1
ATOM 1043 C C . ALA A 1 139 ? -22.219 9.367 4.652 1 98.5 139 ALA A C 1
ATOM 1045 O O . ALA A 1 139 ? -21.656 8.359 4.207 1 98.5 139 ALA A O 1
ATOM 1046 N N . ALA A 1 140 ? -22.266 9.703 5.922 1 98.69 140 ALA A N 1
ATOM 1047 C CA . ALA A 1 140 ? -21.625 8.852 6.922 1 98.69 140 ALA A CA 1
ATOM 1048 C C . ALA A 1 140 ? -22.297 7.48 6.984 1 98.69 140 ALA A C 1
ATOM 1050 O O . ALA A 1 140 ? -21.625 6.449 7.055 1 98.69 140 ALA A O 1
ATOM 1051 N N . ALA A 1 141 ? -23.578 7.531 6.93 1 98.75 141 ALA A N 1
ATOM 1052 C CA . ALA A 1 141 ? -24.359 6.293 6.973 1 98.75 141 ALA A CA 1
ATOM 1053 C C . ALA A 1 141 ? -24.078 5.43 5.746 1 98.75 141 ALA A C 1
ATOM 1055 O O . ALA A 1 141 ? -23.984 4.203 5.848 1 98.75 141 ALA A O 1
ATOM 1056 N N . LEU A 1 142 ? -23.938 6.047 4.602 1 98.81 142 LEU A N 1
ATOM 1057 C CA . LEU A 1 142 ? -23.625 5.305 3.385 1 98.81 142 LEU A CA 1
ATOM 1058 C C . LEU A 1 142 ? -22.25 4.656 3.482 1 98.81 142 LEU A C 1
ATOM 1060 O O . LEU A 1 142 ? -22.047 3.531 3.02 1 98.81 142 LEU A O 1
ATOM 1064 N N . LEU A 1 143 ? -21.344 5.383 4.051 1 98.81 143 LEU A N 1
ATOM 1065 C CA . LEU A 1 143 ? -20 4.84 4.234 1 98.81 143 LEU A CA 1
ATOM 1066 C C . LEU A 1 143 ? -20.031 3.617 5.141 1 98.81 143 LEU A C 1
ATOM 1068 O O . LEU A 1 143 ? -19.453 2.582 4.812 1 98.81 143 LEU A O 1
ATOM 1072 N N . CYS A 1 144 ? -20.75 3.67 6.227 1 98.81 144 CYS A N 1
ATOM 1073 C CA . CYS A 1 144 ? -20.875 2.553 7.156 1 98.81 144 CYS A CA 1
ATOM 1074 C C . CYS A 1 144 ? -21.594 1.381 6.512 1 98.81 144 CYS A C 1
ATOM 1076 O O . CYS A 1 144 ? -21.188 0.229 6.656 1 98.81 144 CYS A O 1
ATOM 1078 N N . ALA A 1 145 ? -22.641 1.688 5.812 1 98.69 145 ALA A N 1
ATOM 1079 C CA . ALA A 1 145 ? -23.422 0.642 5.152 1 98.69 145 ALA A CA 1
ATOM 1080 C C . ALA A 1 145 ? -22.594 -0.069 4.09 1 98.69 145 ALA A C 1
ATOM 1082 O O . ALA A 1 145 ? -22.625 -1.297 3.979 1 98.69 145 ALA A O 1
ATOM 1083 N N . GLY A 1 146 ? -21.875 0.728 3.275 1 98.38 146 GLY A N 1
ATOM 1084 C CA . GLY A 1 146 ? -20.984 0.138 2.285 1 98.38 146 GLY A CA 1
ATOM 1085 C C . GLY A 1 146 ? -19.891 -0.725 2.895 1 98.38 146 GLY A C 1
ATOM 1086 O O . GLY A 1 146 ? -19.578 -1.801 2.377 1 98.38 146 GLY A O 1
ATOM 1087 N N . ALA A 1 147 ? -19.344 -0.277 4.004 1 98.31 147 ALA A N 1
ATOM 1088 C CA . ALA A 1 147 ? -18.297 -1.018 4.707 1 98.31 147 ALA A CA 1
ATOM 1089 C C . ALA A 1 147 ? -18.828 -2.361 5.207 1 98.31 147 ALA A C 1
ATOM 1091 O O . ALA A 1 147 ? -18.125 -3.371 5.145 1 98.31 147 ALA A O 1
ATOM 1092 N N . LEU A 1 148 ? -20.047 -2.402 5.672 1 96.75 148 LEU A N 1
ATOM 1093 C CA . LEU A 1 148 ? -20.656 -3.631 6.168 1 96.75 148 LEU A CA 1
ATOM 1094 C C . LEU A 1 148 ? -21.047 -4.551 5.016 1 96.75 148 LEU A C 1
ATOM 1096 O O . LEU A 1 148 ? -20.906 -5.77 5.113 1 96.75 148 LEU A O 1
ATOM 1100 N N . ALA A 1 149 ? -21.5 -3.979 3.965 1 96.62 149 ALA A N 1
ATOM 1101 C CA . ALA A 1 149 ? -21.953 -4.75 2.809 1 96.62 149 ALA A CA 1
ATOM 1102 C C . ALA A 1 149 ? -20.766 -5.406 2.1 1 96.62 149 ALA A C 1
ATOM 1104 O O . ALA A 1 149 ? -20.938 -6.414 1.404 1 96.62 149 ALA A O 1
ATOM 1105 N N . PHE A 1 150 ? -19.641 -4.863 2.322 1 93.94 150 PHE A N 1
ATOM 1106 C CA . PHE A 1 150 ? -18.453 -5.336 1.611 1 93.94 150 PHE A CA 1
ATOM 1107 C C . PHE A 1 150 ? -18.156 -6.785 1.97 1 93.94 150 PHE A C 1
ATOM 1109 O O . PHE A 1 150 ? -18.188 -7.664 1.105 1 93.94 150 PHE A O 1
ATOM 1116 N N . PRO A 1 151 ? -18 -7.137 3.254 1 91.44 151 PRO A N 1
ATOM 1117 C CA . PRO A 1 151 ? -17.75 -8.547 3.564 1 91.44 151 PRO A CA 1
ATOM 1118 C C . PRO A 1 151 ? -18.969 -9.43 3.295 1 91.44 151 PRO A C 1
ATOM 1120 O O . PRO A 1 151 ? -18.828 -10.609 2.973 1 91.44 151 PRO A O 1
ATOM 1123 N N . LEU A 1 152 ? -20.125 -8.867 3.361 1 90.94 152 LEU A N 1
ATOM 1124 C CA . LEU A 1 152 ? -21.344 -9.633 3.104 1 90.94 152 LEU A CA 1
ATOM 1125 C C . LEU A 1 152 ? -21.438 -10.031 1.635 1 90.94 152 LEU A C 1
ATOM 1127 O O . LEU A 1 152 ? -22.172 -10.969 1.286 1 90.94 152 LEU A O 1
ATOM 1131 N N . SER A 1 153 ? -20.75 -9.336 0.816 1 91.44 153 SER A N 1
ATOM 1132 C CA . SER A 1 153 ? -20.75 -9.641 -0.61 1 91.44 153 SER A CA 1
ATOM 1133 C C . SER A 1 153 ? -19.547 -10.5 -0.991 1 91.44 153 SER A C 1
ATOM 1135 O O . SER A 1 153 ? -19.672 -11.414 -1.811 1 91.44 153 SER A O 1
ATOM 1137 N N . ARG A 1 154 ? -18.406 -10.242 -0.373 1 90.5 154 ARG A N 1
ATOM 1138 C CA . ARG A 1 154 ? -17.141 -10.828 -0.816 1 90.5 154 ARG A CA 1
ATOM 1139 C C . ARG A 1 154 ? -16.984 -12.25 -0.284 1 90.5 154 ARG A C 1
ATOM 1141 O O . ARG A 1 154 ? -16.438 -13.117 -0.971 1 90.5 154 ARG A O 1
ATOM 1148 N N . ILE A 1 155 ? -17.469 -12.5 0.901 1 87.25 155 ILE A N 1
ATOM 1149 C CA . ILE A 1 155 ? -17.312 -13.82 1.497 1 87.25 155 ILE A CA 1
ATOM 1150 C C . ILE A 1 155 ? -18.156 -14.836 0.734 1 87.25 155 ILE A C 1
ATOM 1152 O O . ILE A 1 155 ? -17.641 -15.836 0.236 1 87.25 155 ILE A O 1
ATOM 1156 N N . PRO A 1 156 ? -19.438 -14.57 0.527 1 89.69 156 PRO A N 1
ATOM 1157 C CA . PRO A 1 156 ? -20.25 -15.508 -0.26 1 89.69 156 PRO A CA 1
ATOM 1158 C C . PRO A 1 156 ? -20.125 -15.273 -1.764 1 89.69 156 PRO A C 1
ATOM 1160 O O . PRO A 1 156 ? -20.672 -16.047 -2.559 1 89.69 156 PRO A O 1
ATOM 1163 N N . ARG A 1 157 ? -19.484 -14.172 -2.146 1 89.75 157 ARG A N 1
ATOM 1164 C CA . ARG A 1 157 ? -19.203 -13.867 -3.547 1 89.75 157 ARG A CA 1
ATOM 1165 C C . ARG A 1 157 ? -20.5 -13.617 -4.316 1 89.75 157 ARG A C 1
ATOM 1167 O O . ARG A 1 157 ? -20.75 -14.234 -5.355 1 89.75 157 ARG A O 1
ATOM 1174 N N . ILE A 1 158 ? -21.328 -12.727 -3.838 1 92.56 158 ILE A N 1
ATOM 1175 C CA . ILE A 1 158 ? -22.594 -12.344 -4.453 1 92.56 158 ILE A CA 1
ATOM 1176 C C . ILE A 1 158 ? -22.406 -11.062 -5.258 1 92.56 158 ILE A C 1
ATOM 1178 O O . ILE A 1 158 ? -22.234 -9.977 -4.691 1 92.56 158 ILE A O 1
ATOM 1182 N N . ASP A 1 159 ? -22.578 -11.117 -6.547 1 93.06 159 ASP A N 1
ATOM 1183 C CA . ASP A 1 159 ? -22.25 -10.039 -7.473 1 93.06 159 ASP A CA 1
ATOM 1184 C C . ASP A 1 159 ? -23.094 -8.797 -7.188 1 93.06 159 ASP A C 1
ATOM 1186 O O . ASP A 1 159 ? -22.562 -7.688 -7.117 1 93.06 159 ASP A O 1
ATOM 1190 N N . LEU A 1 160 ? -24.359 -9.023 -7.086 1 93.38 160 LEU A N 1
ATOM 1191 C CA . LEU A 1 160 ? -25.266 -7.902 -6.914 1 93.38 160 LEU A CA 1
ATOM 1192 C C . LEU A 1 160 ? -24.953 -7.125 -5.641 1 93.38 160 LEU A C 1
ATOM 1194 O O . LEU A 1 160 ? -24.922 -5.895 -5.652 1 93.38 160 LEU A O 1
ATOM 1198 N N . ILE A 1 161 ? -24.703 -7.789 -4.566 1 95.38 161 ILE A N 1
ATOM 1199 C CA . ILE A 1 161 ? -24.391 -7.133 -3.301 1 95.38 161 ILE A CA 1
ATOM 1200 C C . ILE A 1 161 ? -23.031 -6.445 -3.387 1 95.38 161 ILE A C 1
ATOM 1202 O O . ILE A 1 161 ? -22.844 -5.371 -2.814 1 95.38 161 ILE A O 1
ATOM 1206 N N . ALA A 1 162 ? -22.109 -7.098 -4.102 1 96.06 162 ALA A N 1
ATOM 1207 C CA . ALA A 1 162 ? -20.781 -6.5 -4.281 1 96.06 162 ALA A CA 1
ATOM 1208 C C . ALA A 1 162 ? -20.875 -5.168 -5.016 1 96.06 162 ALA A C 1
ATOM 1210 O O . ALA A 1 162 ? -20.281 -4.176 -4.602 1 96.06 162 ALA A O 1
ATOM 1211 N N . ASN A 1 163 ? -21.688 -5.109 -6.082 1 96.69 163 ASN A N 1
ATOM 1212 C CA . ASN A 1 163 ? -21.859 -3.877 -6.844 1 96.69 163 ASN A CA 1
ATOM 1213 C C . ASN A 1 163 ? -22.578 -2.805 -6.031 1 96.69 163 ASN A C 1
ATOM 1215 O O . ASN A 1 163 ? -22.25 -1.619 -6.137 1 96.69 163 ASN A O 1
ATOM 1219 N N . LEU A 1 164 ? -23.469 -3.232 -5.262 1 96.56 164 LEU A N 1
ATOM 1220 C CA . LEU A 1 164 ? -24.172 -2.285 -4.406 1 96.56 164 LEU A CA 1
ATOM 1221 C C . LEU A 1 164 ? -23.234 -1.71 -3.346 1 96.56 164 LEU A C 1
ATOM 1223 O O . LEU A 1 164 ? -23.25 -0.505 -3.086 1 96.56 164 LEU A O 1
ATOM 1227 N N . ALA A 1 165 ? -22.469 -2.559 -2.672 1 97.62 165 ALA A N 1
ATOM 1228 C CA . ALA A 1 165 ? -21.5 -2.107 -1.682 1 97.62 165 ALA A CA 1
ATOM 1229 C C . ALA A 1 165 ? -20.531 -1.089 -2.285 1 97.62 165 ALA A C 1
ATOM 1231 O O . ALA A 1 165 ? -20.266 -0.046 -1.684 1 97.62 165 ALA A O 1
ATOM 1232 N N . ASP A 1 166 ? -20.078 -1.397 -3.477 1 98.19 166 ASP A N 1
ATOM 1233 C CA . ASP A 1 166 ? -19.141 -0.501 -4.16 1 98.19 166 ASP A CA 1
ATOM 1234 C C . ASP A 1 166 ? -19.812 0.832 -4.488 1 98.19 166 ASP A C 1
ATOM 1236 O O . ASP A 1 166 ? -19.203 1.894 -4.32 1 98.19 166 ASP A O 1
ATOM 1240 N N . ALA A 1 167 ? -21.047 0.748 -4.969 1 98.38 167 ALA A N 1
ATOM 1241 C CA . ALA A 1 167 ? -21.781 1.967 -5.293 1 98.38 167 ALA A CA 1
ATOM 1242 C C . ALA A 1 167 ? -21.984 2.836 -4.055 1 98.38 167 ALA A C 1
ATOM 1244 O O . ALA A 1 167 ? -21.828 4.059 -4.113 1 98.38 167 ALA A O 1
ATOM 1245 N N . LEU A 1 168 ?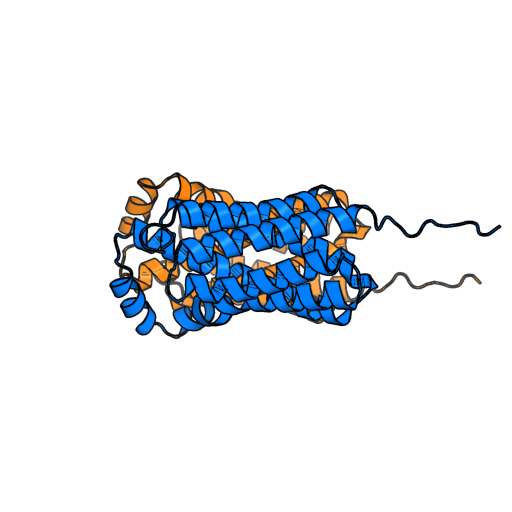 -22.297 2.266 -2.955 1 98.69 168 LEU A N 1
ATOM 1246 C CA . LEU A 1 168 ? -22.469 2.998 -1.704 1 98.69 168 LEU A CA 1
ATOM 1247 C C . LEU A 1 168 ? -21.172 3.701 -1.305 1 98.69 168 LEU A C 1
ATOM 1249 O O . LEU A 1 168 ? -21.188 4.871 -0.918 1 98.69 168 LEU A O 1
ATOM 1253 N N . LEU A 1 169 ? -20.109 3.023 -1.405 1 98.69 169 LEU A N 1
ATOM 1254 C CA . LEU A 1 169 ? -18.812 3.596 -1.021 1 98.69 169 LEU A CA 1
ATOM 1255 C C . LEU A 1 169 ? -18.422 4.73 -1.963 1 98.69 169 LEU A C 1
ATOM 1257 O O . LEU A 1 169 ? -17.922 5.766 -1.52 1 98.69 169 LEU A O 1
ATOM 1261 N N . VAL A 1 170 ? -18.688 4.551 -3.275 1 98.88 170 VAL A N 1
ATOM 1262 C CA . VAL A 1 170 ? -18.359 5.598 -4.238 1 98.88 170 VAL A CA 1
ATOM 1263 C C . VAL A 1 170 ? -19.172 6.855 -3.926 1 98.88 170 VAL A C 1
ATOM 1265 O O . VAL A 1 170 ? -18.609 7.957 -3.883 1 98.88 170 VAL A O 1
ATOM 1268 N N . VAL A 1 171 ? -20.406 6.707 -3.67 1 98.81 171 VAL A N 1
ATOM 1269 C CA . VAL A 1 171 ? -21.266 7.848 -3.363 1 98.81 171 VAL A CA 1
ATOM 1270 C C . VAL A 1 171 ? -20.828 8.5 -2.057 1 98.81 171 VAL A C 1
ATOM 1272 O O . VAL A 1 171 ? -20.719 9.719 -1.968 1 98.81 171 VAL A O 1
ATOM 1275 N N . ALA A 1 172 ? -20.562 7.707 -1.062 1 98.81 172 ALA A N 1
ATOM 1276 C CA . ALA A 1 172 ? -20.156 8.219 0.246 1 98.81 172 ALA A CA 1
ATOM 1277 C C . ALA A 1 172 ? -18.859 9.008 0.15 1 98.81 172 ALA A C 1
ATOM 1279 O O . ALA A 1 172 ? -18.75 10.117 0.69 1 98.81 172 ALA A O 1
ATOM 1280 N N . PHE A 1 173 ? -17.891 8.508 -0.542 1 98.75 173 PHE A N 1
ATOM 1281 C CA . PHE A 1 173 ? -16.594 9.18 -0.637 1 98.75 173 PHE A CA 1
ATOM 1282 C C . PHE A 1 173 ? -16.688 10.406 -1.543 1 98.75 173 PHE A C 1
ATOM 1284 O O . PHE A 1 173 ? -16.016 11.406 -1.315 1 98.75 173 PHE A O 1
ATOM 1291 N N . THR A 1 174 ? -17.547 10.281 -2.59 1 98.56 174 THR A N 1
ATOM 1292 C CA . THR A 1 174 ? -17.797 11.461 -3.406 1 98.56 174 THR A CA 1
ATOM 1293 C C . THR A 1 174 ? -18.406 12.586 -2.566 1 98.56 174 THR A C 1
ATOM 1295 O O . THR A 1 174 ? -17.969 13.734 -2.646 1 98.56 174 THR A O 1
ATOM 1298 N N . ALA A 1 175 ? -19.344 12.25 -1.768 1 98 175 ALA A N 1
ATOM 1299 C CA . ALA A 1 175 ? -19.953 13.227 -0.864 1 98 175 ALA A CA 1
ATOM 1300 C C . ALA A 1 175 ? -18.922 13.773 0.12 1 98 175 ALA A C 1
ATOM 1302 O O . ALA A 1 175 ? -18.844 14.984 0.352 1 98 175 ALA A O 1
ATOM 1303 N N . THR A 1 176 ? -18.141 12.914 0.701 1 97.88 176 THR A N 1
ATOM 1304 C CA . THR A 1 176 ? -17.109 13.312 1.66 1 97.88 176 THR A CA 1
ATOM 1305 C C . THR A 1 176 ? -16.125 14.281 1.023 1 97.88 176 THR A C 1
ATOM 1307 O O . THR A 1 176 ? -15.805 15.32 1.606 1 97.88 176 THR A O 1
ATOM 1310 N N . ALA A 1 177 ? -15.68 13.938 -0.18 1 97.25 177 ALA A N 1
ATOM 1311 C CA . ALA A 1 177 ? -14.766 14.812 -0.906 1 97.25 177 ALA A CA 1
ATOM 1312 C C . ALA A 1 177 ? -15.398 16.172 -1.161 1 97.25 177 ALA A C 1
ATOM 1314 O O . ALA A 1 177 ? -14.727 17.203 -1.082 1 97.25 177 ALA A O 1
ATOM 1315 N N . HIS A 1 178 ? -16.656 16.172 -1.431 1 95.06 178 HIS A N 1
ATOM 1316 C CA . HIS A 1 178 ? -17.391 17.406 -1.72 1 95.06 178 HIS A CA 1
ATOM 1317 C C . HIS A 1 178 ? -17.562 18.25 -0.464 1 95.06 178 HIS A C 1
ATOM 1319 O O . HIS A 1 178 ? -17.266 19.453 -0.477 1 95.06 178 HIS A O 1
ATOM 1325 N N . TYR A 1 179 ? -17.859 17.734 0.608 1 93.06 179 TYR A N 1
ATOM 1326 C CA . TYR A 1 179 ? -18.203 18.469 1.816 1 93.06 179 TYR A CA 1
ATOM 1327 C C . TYR A 1 179 ? -16.938 18.953 2.529 1 93.06 179 TYR A C 1
ATOM 1329 O O . TYR A 1 179 ? -16.953 19.969 3.219 1 93.06 179 TYR A O 1
ATOM 1337 N N . LEU A 1 180 ? -15.891 18.25 2.381 1 90.38 180 LEU A N 1
ATOM 1338 C CA . LEU A 1 180 ? -14.656 18.672 3.045 1 90.38 180 LEU A CA 1
ATOM 1339 C C . LEU A 1 180 ? -13.852 19.609 2.152 1 90.38 180 LEU A C 1
ATOM 1341 O O . LEU A 1 180 ? -12.766 20.047 2.533 1 90.38 180 LEU A O 1
ATOM 1345 N N . ARG A 1 181 ? -14.266 19.734 0.878 1 82.75 181 ARG A N 1
ATOM 1346 C CA . ARG A 1 181 ? -13.664 20.75 0.031 1 82.75 181 ARG A CA 1
ATOM 1347 C C . ARG A 1 181 ? -13.773 22.125 0.672 1 82.75 181 ARG A C 1
ATOM 1349 O O . ARG A 1 181 ? -12.844 22.938 0.591 1 82.75 181 ARG A O 1
ATOM 1356 N N . THR A 1 182 ? -14.977 22.469 1.229 1 61.16 182 THR A N 1
ATOM 1357 C CA . THR A 1 182 ? -15.414 23.781 1.699 1 61.16 182 THR A CA 1
ATOM 1358 C C . THR A 1 182 ? -14.836 24.078 3.076 1 61.16 182 THR A C 1
ATOM 1360 O O . THR A 1 182 ? -14.828 25.234 3.512 1 61.16 182 THR A O 1
ATOM 1363 N N . GLN A 1 183 ? -14.57 23.062 3.791 1 56.75 183 GLN A N 1
ATOM 1364 C CA . GLN A 1 183 ? -14.07 23.406 5.117 1 56.75 183 GLN A CA 1
ATOM 1365 C C . GLN A 1 183 ? -12.688 24.062 5.031 1 56.75 183 GLN A C 1
ATOM 1367 O O . GLN A 1 183 ? -11.695 23.391 4.766 1 56.75 183 GLN A O 1
ATOM 1372 N N . ARG A 1 184 ? -12.562 24.969 4.074 1 48.22 184 ARG A N 1
ATOM 1373 C CA . ARG A 1 184 ? -11.445 25.906 3.902 1 48.22 184 ARG A CA 1
ATOM 1374 C C . ARG A 1 184 ? -10.82 26.266 5.246 1 48.22 184 ARG A C 1
ATOM 1376 O O . ARG A 1 184 ? -11.461 26.109 6.293 1 48.22 184 ARG A O 1
ATOM 1383 N N . GLU A 1 185 ? -9.523 26.812 5.211 1 45.91 185 GLU A N 1
ATOM 1384 C CA . GLU A 1 185 ? -8.641 27.469 6.168 1 45.91 185 GLU A CA 1
ATOM 1385 C C . GLU A 1 185 ? -9.438 28.344 7.133 1 45.91 185 GLU A C 1
ATOM 1387 O O . GLU A 1 185 ? -10.367 29.031 6.73 1 45.91 185 GLU A O 1
ATOM 1392 N N . PRO A 1 186 ? -9.539 28 8.352 1 42.97 186 PRO A N 1
ATOM 1393 C CA . PRO A 1 186 ? -10.102 29.031 9.219 1 42.97 186 PRO A CA 1
ATOM 1394 C C . PRO A 1 186 ? -9.742 30.453 8.742 1 42.97 186 PRO A C 1
ATOM 1396 O O . PRO A 1 186 ? -8.602 30.703 8.352 1 42.97 186 PRO A O 1
ATOM 1399 N N . ALA A 1 187 ? -10.547 31.219 8.18 1 37.66 187 ALA A N 1
ATOM 1400 C CA . ALA A 1 187 ? -10.383 32.656 7.871 1 37.66 187 ALA A CA 1
ATOM 1401 C C . ALA A 1 187 ? -9.609 33.344 8.977 1 37.66 187 ALA A C 1
ATOM 1403 O O . ALA A 1 187 ? -9.867 33.156 10.164 1 37.66 187 ALA A O 1
ATOM 1404 N N . ASN A 1 188 ? -8.18 33.656 8.93 1 37.94 188 ASN A N 1
ATOM 1405 C CA . ASN A 1 188 ? -7.648 34.75 9.711 1 37.94 188 ASN A CA 1
ATOM 1406 C C . ASN A 1 188 ? -8.711 35.844 9.938 1 37.94 188 ASN A C 1
ATOM 1408 O O . ASN A 1 188 ? -8.922 36.688 9.078 1 37.94 188 ASN A O 1
ATOM 1412 N N . GLY A 1 189 ? -9.883 35.469 10.156 1 35.56 189 GLY A N 1
ATOM 1413 C CA . GLY A 1 189 ? -10.844 36.531 10.484 1 35.56 189 GLY A CA 1
ATOM 1414 C C . GLY A 1 189 ? -10.219 37.688 11.25 1 35.56 189 GLY A C 1
ATOM 1415 O O . GLY A 1 189 ? -9.117 37.562 11.781 1 35.56 189 GLY A O 1
ATOM 1416 N N . ALA A 1 190 ? -10.945 38.812 11.453 1 38.25 190 ALA A N 1
ATOM 1417 C CA . ALA A 1 190 ? -10.992 40.25 11.781 1 38.25 190 ALA A CA 1
ATOM 1418 C C . ALA A 1 190 ? -10.461 40.5 13.195 1 38.25 190 ALA A C 1
ATOM 1420 O O . ALA A 1 190 ? -11.125 40.156 14.18 1 38.25 190 ALA A O 1
ATOM 1421 N N . ALA A 1 191 ? -9.258 40.094 13.562 1 39.03 191 ALA A N 1
ATOM 1422 C CA . ALA A 1 191 ? -8.766 41.062 14.547 1 39.03 191 ALA A CA 1
ATOM 1423 C C . ALA A 1 191 ? -9.094 42.5 14.125 1 39.03 191 ALA A C 1
ATOM 1425 O O . ALA A 1 191 ? -8.43 43.062 13.258 1 39.03 191 ALA A O 1
ATOM 1426 N N . ARG A 1 192 ? -10.445 42.938 13.852 1 29.22 192 ARG A N 1
ATOM 1427 C CA . ARG A 1 192 ? -10.773 44.281 14.305 1 29.22 192 ARG A CA 1
ATOM 1428 C C . ARG A 1 192 ? -11.016 44.312 15.812 1 29.22 192 ARG A C 1
ATOM 1430 O O . ARG A 1 192 ? -11.609 43.406 16.375 1 29.22 192 ARG A O 1
ATOM 1437 N N . MET B 1 1 ? 8.953 14.398 13.969 1 89.44 1 MET B N 1
ATOM 1438 C CA . MET B 1 1 ? 8.375 13.078 13.711 1 89.44 1 MET B CA 1
ATOM 1439 C C . MET B 1 1 ? 8.039 12.367 15.016 1 89.44 1 MET B C 1
ATOM 1441 O O . MET B 1 1 ? 8.773 12.484 16 1 89.44 1 MET B O 1
ATOM 1445 N N . THR B 1 2 ? 6.953 11.602 14.992 1 90.38 2 THR B N 1
ATOM 1446 C CA . THR B 1 2 ? 6.578 10.852 16.188 1 90.38 2 THR B CA 1
ATOM 1447 C C . THR B 1 2 ? 7.484 9.633 16.359 1 90.38 2 THR B C 1
ATOM 1449 O O . THR B 1 2 ? 8.203 9.25 15.438 1 90.38 2 THR B O 1
ATOM 1452 N N . LEU B 1 3 ? 7.504 9.055 17.516 1 93.31 3 LEU B N 1
ATOM 1453 C CA . LEU B 1 3 ? 8.273 7.848 17.781 1 93.31 3 LEU B CA 1
ATOM 1454 C C . LEU B 1 3 ? 7.832 6.707 16.875 1 93.31 3 LEU B C 1
ATOM 1456 O O . LEU B 1 3 ? 8.664 5.949 16.375 1 93.31 3 LEU B O 1
ATOM 1460 N N . ALA B 1 4 ? 6.566 6.598 16.625 1 95.81 4 ALA B N 1
ATOM 1461 C CA . ALA B 1 4 ? 6.016 5.516 15.812 1 95.81 4 ALA B CA 1
ATOM 1462 C C . ALA B 1 4 ? 6.512 5.602 14.375 1 95.81 4 ALA B C 1
ATOM 1464 O O . ALA B 1 4 ? 6.938 4.598 13.789 1 95.81 4 ALA B O 1
ATOM 1465 N N . THR B 1 5 ? 6.492 6.789 13.867 1 95.69 5 THR B N 1
ATOM 1466 C CA . THR B 1 5 ? 6.93 6.934 12.484 1 95.69 5 THR B CA 1
ATOM 1467 C C . THR B 1 5 ? 8.445 6.77 12.375 1 95.69 5 THR B C 1
ATOM 1469 O O . THR B 1 5 ? 8.945 6.227 11.383 1 95.69 5 THR B O 1
ATOM 1472 N N . ARG B 1 6 ? 9.188 7.152 13.367 1 96.75 6 ARG B N 1
ATOM 1473 C CA . ARG B 1 6 ? 10.633 6.934 13.359 1 96.75 6 ARG B CA 1
ATOM 1474 C C . ARG B 1 6 ? 10.961 5.449 13.438 1 96.75 6 ARG B C 1
ATOM 1476 O O . ARG B 1 6 ? 11.836 4.961 12.719 1 96.75 6 ARG B O 1
ATOM 1483 N N . ALA B 1 7 ? 10.273 4.773 14.289 1 98.12 7 ALA B N 1
ATOM 1484 C CA . ALA B 1 7 ? 10.461 3.33 14.391 1 98.12 7 ALA B CA 1
ATOM 1485 C C . ALA B 1 7 ? 10.133 2.637 13.07 1 98.12 7 ALA B C 1
ATOM 1487 O O . ALA B 1 7 ? 10.859 1.738 12.641 1 98.12 7 ALA B O 1
ATOM 1488 N N . ALA B 1 8 ? 9.086 3.08 12.438 1 98.62 8 ALA B N 1
ATOM 1489 C CA . ALA B 1 8 ? 8.672 2.488 11.172 1 98.62 8 ALA B CA 1
ATOM 1490 C C . ALA B 1 8 ? 9.703 2.754 10.078 1 98.62 8 ALA B C 1
ATOM 1492 O O . ALA B 1 8 ? 9.914 1.916 9.195 1 98.62 8 ALA B O 1
ATOM 1493 N N . LEU B 1 9 ? 10.328 3.916 10.164 1 97.88 9 LEU B N 1
ATOM 1494 C CA . LEU B 1 9 ? 11.344 4.281 9.18 1 97.88 9 LEU B CA 1
ATOM 1495 C C . LEU B 1 9 ? 12.547 3.352 9.281 1 97.88 9 LEU B C 1
ATOM 1497 O O . LEU B 1 9 ? 13.266 3.158 8.297 1 97.88 9 LEU B O 1
ATOM 1501 N N . VAL B 1 10 ? 12.75 2.744 10.414 1 98.62 10 VAL B N 1
ATOM 1502 C CA . VAL B 1 10 ? 13.844 1.794 10.625 1 98.62 10 VAL B CA 1
ATOM 1503 C C . VAL B 1 10 ? 13.352 0.375 10.344 1 98.62 10 VAL B C 1
ATOM 1505 O O . VAL B 1 10 ? 14.016 -0.396 9.648 1 98.62 10 VAL B O 1
ATOM 1508 N N . LEU B 1 11 ? 12.172 0.087 10.812 1 98.88 11 LEU B N 1
ATOM 1509 C CA . LEU B 1 11 ? 11.656 -1.275 10.75 1 98.88 11 LEU B CA 1
ATOM 1510 C C . LEU B 1 11 ? 11.258 -1.645 9.328 1 98.88 11 LEU B C 1
ATOM 1512 O O . LEU B 1 11 ? 11.336 -2.812 8.938 1 98.88 11 LEU B O 1
ATOM 1516 N N . GLY B 1 12 ? 10.82 -0.654 8.539 1 98.69 12 GLY B N 1
ATOM 1517 C CA . GLY B 1 12 ? 10.469 -0.923 7.152 1 98.69 12 GLY B CA 1
ATOM 1518 C C . GLY B 1 12 ? 11.609 -1.53 6.355 1 98.69 12 GLY B C 1
ATOM 1519 O O . GLY B 1 12 ? 11.531 -2.682 5.926 1 98.69 12 GLY B O 1
ATOM 1520 N N . PRO B 1 13 ? 12.711 -0.784 6.254 1 98.62 13 PRO B N 1
ATOM 1521 C CA . PRO B 1 13 ? 13.852 -1.33 5.52 1 98.62 13 PRO B CA 1
ATOM 1522 C C . PRO B 1 13 ? 14.477 -2.545 6.207 1 98.62 13 PRO B C 1
ATOM 1524 O O . PRO B 1 13 ? 14.992 -3.439 5.539 1 98.62 13 PRO B O 1
ATOM 1527 N N . THR B 1 14 ? 14.422 -2.625 7.547 1 98.81 14 THR B N 1
ATOM 1528 C CA . THR B 1 14 ? 14.93 -3.799 8.25 1 98.81 14 THR B CA 1
ATOM 1529 C C . THR B 1 14 ? 14.117 -5.039 7.891 1 98.81 14 THR B C 1
ATOM 1531 O O . THR B 1 14 ? 14.672 -6.117 7.695 1 98.81 14 THR B O 1
ATOM 1534 N N . GLY B 1 15 ? 12.805 -4.895 7.84 1 98.81 15 GLY B N 1
ATOM 1535 C CA . GLY B 1 15 ? 11.953 -5.988 7.402 1 98.81 15 GLY B CA 1
ATOM 1536 C C . GLY B 1 15 ? 12.234 -6.422 5.977 1 98.81 15 GLY B C 1
ATOM 1537 O O . GLY B 1 15 ? 12.227 -7.617 5.672 1 98.81 15 GLY B O 1
ATOM 1538 N N . SER B 1 16 ? 12.453 -5.461 5.133 1 98.12 16 SER B N 1
ATOM 1539 C CA . SER B 1 16 ? 12.812 -5.781 3.756 1 98.12 16 SER B CA 1
ATOM 1540 C C . SER B 1 16 ? 14.133 -6.547 3.689 1 98.12 16 SER B C 1
ATOM 1542 O O . SER B 1 16 ? 14.273 -7.484 2.902 1 98.12 16 SER B O 1
ATOM 1544 N N . ALA B 1 17 ? 15.102 -6.156 4.484 1 98.19 17 ALA B N 1
ATOM 1545 C CA . ALA B 1 17 ? 16.375 -6.867 4.555 1 98.19 17 ALA B CA 1
ATOM 1546 C C . ALA B 1 17 ? 16.172 -8.297 5.055 1 98.19 17 ALA B C 1
ATOM 1548 O O . ALA B 1 17 ? 16.797 -9.234 4.535 1 98.19 17 ALA B O 1
ATOM 1549 N N . LEU B 1 18 ? 15.344 -8.445 6.047 1 98.25 18 LEU B N 1
ATOM 1550 C CA . LEU B 1 18 ? 15.039 -9.773 6.566 1 98.25 18 LEU B CA 1
ATOM 1551 C C . LEU B 1 18 ? 14.406 -10.641 5.484 1 98.25 18 LEU B C 1
ATOM 1553 O O . LEU B 1 18 ? 14.711 -11.836 5.391 1 98.25 18 LEU B O 1
ATOM 1557 N N . ALA B 1 19 ? 13.523 -10.055 4.703 1 98.19 19 ALA B N 1
ATOM 1558 C CA . ALA B 1 19 ? 12.906 -10.781 3.594 1 98.19 19 ALA B CA 1
ATOM 1559 C C . ALA B 1 19 ? 13.969 -11.312 2.635 1 98.19 19 ALA B C 1
ATOM 1561 O O . ALA B 1 19 ? 13.875 -12.453 2.17 1 98.19 19 ALA B O 1
ATOM 1562 N N . THR B 1 20 ? 14.969 -10.469 2.363 1 96.81 20 THR B N 1
ATOM 1563 C CA . THR B 1 20 ? 16.047 -10.852 1.457 1 96.81 20 THR B CA 1
ATOM 1564 C C . THR B 1 20 ? 16.859 -12 2.037 1 96.81 20 THR B C 1
ATOM 1566 O O . THR B 1 20 ? 17.328 -12.867 1.299 1 96.81 20 THR B O 1
ATOM 1569 N N . TYR B 1 21 ? 16.984 -12.039 3.334 1 94.69 21 TYR B N 1
ATOM 1570 C CA . TYR B 1 21 ? 17.703 -13.125 3.998 1 94.69 21 TYR B CA 1
ATOM 1571 C C . TYR B 1 21 ? 17.047 -14.469 3.703 1 94.69 21 TYR B C 1
ATOM 1573 O O . TYR B 1 21 ? 17.719 -15.508 3.697 1 94.69 21 TYR B O 1
ATOM 1581 N N . PHE B 1 22 ? 15.797 -14.5 3.35 1 95.44 22 PHE B N 1
ATOM 1582 C CA . PHE B 1 22 ? 15.055 -15.727 3.086 1 95.44 22 PHE B CA 1
ATOM 1583 C C . PHE B 1 22 ? 15.055 -16.047 1.597 1 95.44 22 PHE B C 1
ATOM 1585 O O . PHE B 1 22 ? 14.328 -16.938 1.149 1 95.44 22 PHE B O 1
ATOM 1592 N N . TRP B 1 23 ? 15.836 -15.305 0.843 1 93.5 23 TRP B N 1
ATOM 1593 C CA . TRP B 1 23 ? 15.93 -15.594 -0.584 1 93.5 23 TRP B CA 1
ATOM 1594 C C . TRP B 1 23 ? 16.422 -17.016 -0.822 1 93.5 23 TRP B C 1
ATOM 1596 O O . TRP B 1 23 ? 17.297 -17.5 -0.105 1 93.5 23 TRP B O 1
ATOM 1606 N N . THR B 1 24 ? 15.797 -17.672 -1.772 1 89.5 24 THR B N 1
ATOM 1607 C CA . THR B 1 24 ? 16.297 -18.906 -2.373 1 89.5 24 THR B CA 1
ATOM 1608 C C . THR B 1 24 ? 16.516 -18.734 -3.871 1 89.5 24 THR B C 1
ATOM 1610 O O . THR B 1 24 ? 15.562 -18.5 -4.621 1 89.5 24 THR B O 1
ATOM 1613 N N . ASP B 1 25 ? 17.703 -18.797 -4.305 1 87 25 ASP B N 1
ATOM 1614 C CA . ASP B 1 25 ? 18.078 -18.578 -5.703 1 87 25 ASP B CA 1
ATOM 1615 C C . ASP B 1 25 ? 17.578 -17.219 -6.195 1 87 25 ASP B C 1
ATOM 1617 O O . ASP B 1 25 ? 16.969 -17.125 -7.258 1 87 25 ASP B O 1
ATOM 1621 N N . GLY B 1 26 ? 17.75 -16.203 -5.332 1 88 26 GLY B N 1
ATOM 1622 C CA . GLY B 1 26 ? 17.469 -14.828 -5.707 1 88 26 GLY B CA 1
ATOM 1623 C C . GLY B 1 26 ? 15.992 -14.5 -5.734 1 88 26 GLY B C 1
ATOM 1624 O O . GLY B 1 26 ? 15.586 -13.492 -6.316 1 88 26 GLY B O 1
ATOM 1625 N N . ARG B 1 27 ? 15.195 -15.312 -5.145 1 89.56 27 ARG B N 1
ATOM 1626 C CA . ARG B 1 27 ? 13.758 -15.086 -5.211 1 89.56 27 ARG B CA 1
ATOM 1627 C C . ARG B 1 27 ? 13.125 -15.164 -3.826 1 89.56 27 ARG B C 1
ATOM 1629 O O . ARG B 1 27 ? 13.609 -15.891 -2.957 1 89.56 27 ARG B O 1
ATOM 1636 N N . TYR B 1 28 ? 11.992 -14.453 -3.994 1 92.06 28 TYR B N 1
ATOM 1637 C CA . TYR B 1 28 ? 11.25 -14.508 -2.738 1 92.06 28 TYR B CA 1
ATOM 1638 C C . TYR B 1 28 ? 10.367 -15.75 -2.684 1 92.06 28 TYR B C 1
ATOM 1640 O O . TYR B 1 28 ? 9.781 -16.156 -3.695 1 92.06 28 TYR B O 1
ATOM 1648 N N . GLY B 1 29 ? 10.383 -16.578 -1.648 1 95.06 29 GLY B N 1
ATOM 1649 C CA . GLY B 1 29 ? 9.422 -17.625 -1.348 1 95.06 29 GLY B CA 1
ATOM 1650 C C . GLY B 1 29 ? 8.234 -17.141 -0.542 1 95.06 29 GLY B C 1
ATOM 1651 O O . GLY B 1 29 ? 8.016 -15.93 -0.421 1 95.06 29 GLY B O 1
ATOM 1652 N N . ALA B 1 30 ? 7.469 -18.047 -0.128 1 97.12 30 ALA B N 1
ATOM 1653 C CA . ALA B 1 30 ? 6.266 -17.719 0.633 1 97.12 30 ALA B CA 1
ATOM 1654 C C . ALA B 1 30 ? 6.613 -16.922 1.892 1 97.12 30 ALA B C 1
ATOM 1656 O O . ALA B 1 30 ? 5.961 -15.93 2.209 1 97.12 30 ALA B O 1
ATOM 1657 N N . THR B 1 31 ? 7.672 -17.344 2.545 1 97.44 31 THR B N 1
ATOM 1658 C CA . THR B 1 31 ? 8.047 -16.703 3.795 1 97.44 31 THR B CA 1
ATOM 1659 C C . THR B 1 31 ? 8.656 -15.328 3.531 1 97.44 31 THR B C 1
ATOM 1661 O O . THR B 1 31 ? 8.203 -14.32 4.082 1 97.44 31 THR B O 1
ATOM 1664 N N . GLY B 1 32 ? 9.664 -15.312 2.656 1 97.94 32 GLY B N 1
ATOM 1665 C CA . GLY B 1 32 ? 10.312 -14.047 2.334 1 97.94 32 GLY B CA 1
ATOM 1666 C C . GLY B 1 32 ? 9.367 -13.031 1.724 1 97.94 32 GLY B C 1
ATOM 1667 O O . GLY B 1 32 ? 9.414 -11.844 2.068 1 97.94 32 GLY B O 1
ATOM 1668 N N . GLY B 1 33 ? 8.523 -13.516 0.828 1 98.44 33 GLY B N 1
ATOM 1669 C CA . GLY B 1 33 ? 7.543 -12.641 0.215 1 98.44 33 GLY B CA 1
ATOM 1670 C C . GLY B 1 33 ? 6.57 -12.047 1.214 1 98.44 33 GLY B C 1
ATOM 1671 O O . GLY B 1 33 ? 6.227 -10.859 1.127 1 98.44 33 GLY B O 1
ATOM 1672 N N . THR B 1 34 ? 6.133 -12.867 2.16 1 98.81 34 THR B N 1
ATOM 1673 C CA . THR B 1 34 ? 5.215 -12.391 3.191 1 98.81 34 THR B CA 1
ATOM 1674 C C . THR B 1 34 ? 5.867 -11.312 4.047 1 98.81 34 THR B C 1
ATOM 1676 O O . THR B 1 34 ? 5.273 -10.258 4.285 1 98.81 34 THR B O 1
ATOM 1679 N N . ILE B 1 35 ? 7.066 -11.531 4.453 1 98.81 35 ILE B N 1
ATOM 1680 C CA . ILE B 1 35 ? 7.805 -10.57 5.273 1 98.81 35 ILE B CA 1
ATOM 1681 C C . ILE B 1 35 ? 8.008 -9.273 4.496 1 98.81 35 ILE B C 1
ATOM 1683 O O . ILE B 1 35 ? 7.863 -8.18 5.047 1 98.81 35 ILE B O 1
ATOM 1687 N N . LEU B 1 36 ? 8.289 -9.391 3.229 1 98.69 36 LEU B N 1
ATOM 1688 C CA . LEU B 1 36 ? 8.508 -8.211 2.402 1 98.69 36 LEU B CA 1
ATOM 1689 C C . LEU B 1 36 ? 7.238 -7.371 2.312 1 98.69 36 LEU B C 1
ATOM 1691 O O . LEU B 1 36 ? 7.289 -6.145 2.461 1 98.69 36 LEU B O 1
ATOM 1695 N N . VAL B 1 37 ? 6.117 -7.992 2.061 1 98.88 37 VAL B N 1
ATOM 1696 C CA . VAL B 1 37 ? 4.855 -7.277 1.937 1 98.88 37 VAL B CA 1
ATOM 1697 C C . VAL B 1 37 ? 4.543 -6.547 3.242 1 98.88 37 VAL B C 1
ATOM 1699 O O . VAL B 1 37 ? 4.164 -5.375 3.23 1 98.88 37 VAL B O 1
ATOM 1702 N N . LEU B 1 38 ? 4.75 -7.184 4.352 1 98.88 38 LEU B N 1
ATOM 1703 C CA . LEU B 1 38 ? 4.52 -6.551 5.645 1 98.88 38 LEU B CA 1
ATOM 1704 C C . LEU B 1 38 ? 5.484 -5.391 5.863 1 98.88 38 LEU B C 1
ATOM 1706 O O . LEU B 1 38 ? 5.102 -4.352 6.402 1 98.88 38 LEU B O 1
ATOM 1710 N N . ALA B 1 39 ? 6.688 -5.594 5.48 1 98.88 39 ALA B N 1
ATOM 1711 C CA . ALA B 1 39 ? 7.691 -4.539 5.59 1 98.88 39 ALA B CA 1
ATOM 1712 C C . ALA B 1 39 ? 7.285 -3.311 4.785 1 98.88 39 ALA B C 1
ATOM 1714 O O . ALA B 1 39 ? 7.543 -2.176 5.195 1 98.88 39 ALA B O 1
ATOM 1715 N N . MET B 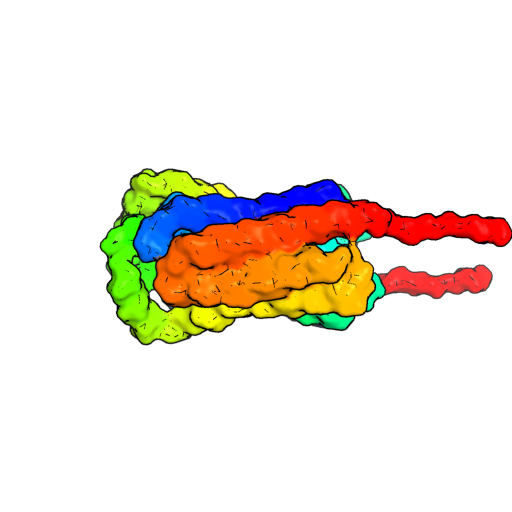1 40 ? 6.645 -3.543 3.66 1 98.81 40 MET B N 1
ATOM 1716 C CA . MET B 1 40 ? 6.211 -2.439 2.811 1 98.81 40 MET B CA 1
ATOM 1717 C C . MET B 1 40 ? 5.137 -1.608 3.506 1 98.81 40 MET B C 1
ATOM 1719 O O . MET B 1 40 ? 5.117 -0.383 3.381 1 98.81 40 MET B O 1
ATOM 1723 N N . VAL B 1 41 ? 4.297 -2.248 4.238 1 98.88 41 VAL B N 1
ATOM 1724 C CA . VAL B 1 41 ? 3.27 -1.534 4.988 1 98.88 41 VAL B CA 1
ATOM 1725 C C . VAL B 1 41 ? 3.924 -0.646 6.047 1 98.88 41 VAL B C 1
ATOM 1727 O O . VAL B 1 41 ? 3.596 0.537 6.16 1 98.88 41 VAL B O 1
ATOM 1730 N N . VAL B 1 42 ? 4.844 -1.203 6.746 1 98.88 42 VAL B N 1
ATOM 1731 C CA . VAL B 1 42 ? 5.547 -0.481 7.801 1 98.88 42 VAL B CA 1
ATOM 1732 C C . VAL B 1 42 ? 6.359 0.661 7.195 1 98.88 42 VAL B C 1
ATOM 1734 O O . VAL B 1 42 ? 6.363 1.775 7.723 1 98.88 42 VAL B O 1
ATOM 1737 N N . TRP B 1 43 ? 6.996 0.353 6.09 1 98.81 43 TRP B N 1
ATOM 1738 C CA . TRP B 1 43 ? 7.816 1.348 5.406 1 98.81 43 TRP B CA 1
ATOM 1739 C C . TRP B 1 43 ? 6.965 2.51 4.91 1 98.81 43 TRP B C 1
ATOM 1741 O O . TRP B 1 43 ? 7.363 3.672 5.02 1 98.81 43 TRP B O 1
ATOM 1751 N N . ALA B 1 44 ? 5.785 2.205 4.375 1 98.81 44 ALA B N 1
ATOM 1752 C CA . ALA B 1 44 ? 4.863 3.248 3.938 1 98.81 44 ALA B CA 1
ATOM 1753 C C . ALA B 1 44 ? 4.555 4.223 5.07 1 98.81 44 ALA B C 1
ATOM 1755 O O . ALA B 1 44 ? 4.613 5.438 4.887 1 98.81 44 ALA B O 1
ATOM 1756 N N . TYR B 1 45 ? 4.289 3.668 6.207 1 98.75 45 TYR B N 1
ATOM 1757 C CA . TYR B 1 45 ? 3.973 4.488 7.371 1 98.75 45 TYR B CA 1
ATOM 1758 C C . TYR B 1 45 ? 5.148 5.383 7.742 1 98.75 45 TYR B C 1
ATOM 1760 O O . TYR B 1 45 ? 4.973 6.582 7.984 1 98.75 45 TYR B O 1
ATOM 1768 N N . GLY B 1 46 ? 6.293 4.824 7.781 1 98.56 46 GLY B N 1
ATOM 1769 C CA . GLY B 1 46 ? 7.484 5.598 8.086 1 98.56 46 GLY B CA 1
ATOM 1770 C C . GLY B 1 46 ? 7.77 6.684 7.074 1 98.56 46 GLY B C 1
ATOM 1771 O O . GLY B 1 46 ? 8.141 7.805 7.438 1 98.56 46 GLY B O 1
ATOM 1772 N N . LEU B 1 47 ? 7.582 6.387 5.824 1 98.62 47 LEU B N 1
ATOM 1773 C CA . LEU B 1 47 ? 7.867 7.34 4.758 1 98.62 47 LEU B CA 1
ATOM 1774 C C . LEU B 1 47 ? 6.859 8.484 4.766 1 98.62 47 LEU B C 1
ATOM 1776 O O . LEU B 1 47 ? 7.215 9.633 4.477 1 98.62 47 LEU B O 1
ATOM 1780 N N . ILE B 1 48 ? 5.617 8.164 5.09 1 98.25 48 ILE B N 1
ATOM 1781 C CA . ILE B 1 48 ? 4.621 9.219 5.227 1 98.25 48 ILE B CA 1
ATOM 1782 C C . ILE B 1 48 ? 5.043 10.18 6.332 1 98.25 48 ILE B C 1
ATOM 1784 O O . ILE B 1 48 ? 4.992 11.398 6.152 1 98.25 48 ILE B O 1
ATOM 1788 N N . GLY B 1 49 ? 5.465 9.641 7.445 1 97.06 49 GLY B N 1
ATOM 1789 C CA . GLY B 1 49 ? 5.973 10.484 8.516 1 97.06 49 GLY B CA 1
ATOM 1790 C C . GLY B 1 49 ? 7.176 11.312 8.109 1 97.06 49 GLY B C 1
ATOM 1791 O O . GLY B 1 49 ? 7.277 12.484 8.461 1 97.06 49 GLY B O 1
ATOM 1792 N N . LEU B 1 50 ? 8.055 10.711 7.387 1 98.06 50 LEU B N 1
ATOM 1793 C CA . LEU B 1 50 ? 9.242 11.414 6.93 1 98.06 50 LEU B CA 1
ATOM 1794 C C . LEU B 1 50 ? 8.875 12.547 5.977 1 98.06 50 LEU B C 1
ATOM 1796 O O . LEU B 1 50 ? 9.406 13.656 6.082 1 98.06 50 LEU B O 1
ATOM 1800 N N . LEU B 1 51 ? 7.977 12.266 5.082 1 97.75 51 LEU B N 1
ATOM 1801 C CA . LEU B 1 51 ? 7.547 13.289 4.133 1 97.75 51 LEU B CA 1
ATOM 1802 C C . LEU B 1 51 ? 6.855 14.445 4.852 1 97.75 51 LEU B C 1
ATOM 1804 O O . LEU B 1 51 ? 7.027 15.602 4.48 1 97.75 51 LEU B O 1
ATOM 1808 N N . ASP B 1 52 ? 6.148 14.109 5.922 1 95.69 52 ASP B N 1
ATOM 1809 C CA . ASP B 1 52 ? 5.547 15.172 6.727 1 95.69 52 ASP B CA 1
ATOM 1810 C C . ASP B 1 52 ? 6.617 16.062 7.355 1 95.69 52 ASP B C 1
ATOM 1812 O O . ASP B 1 52 ? 6.473 17.281 7.402 1 95.69 52 ASP B O 1
ATOM 1816 N N . ALA B 1 53 ? 7.625 15.438 7.766 1 95.31 53 ALA B N 1
ATOM 1817 C CA . ALA B 1 53 ? 8.719 16.172 8.391 1 95.31 53 ALA B CA 1
ATOM 1818 C C . ALA B 1 53 ? 9.453 17.031 7.375 1 95.31 53 ALA B C 1
ATOM 1820 O O . ALA B 1 53 ? 9.977 18.094 7.715 1 95.31 53 ALA B O 1
ATOM 1821 N N . VAL B 1 54 ? 9.492 16.641 6.156 1 96.69 54 VAL B N 1
ATOM 1822 C CA . VAL B 1 54 ? 10.242 17.297 5.094 1 96.69 54 VAL B CA 1
ATOM 1823 C C . VAL B 1 54 ? 9.383 18.391 4.461 1 96.69 54 VAL B C 1
ATOM 1825 O O . VAL B 1 54 ? 9.906 19.312 3.82 1 96.69 54 VAL B O 1
ATOM 1828 N N . ARG B 1 55 ? 8.133 18.344 4.652 1 96.06 55 ARG B N 1
ATOM 1829 C CA . ARG B 1 55 ? 7.145 19.172 3.963 1 96.06 55 ARG B CA 1
ATOM 1830 C C . ARG B 1 55 ? 7.441 20.641 4.156 1 96.06 55 ARG B C 1
ATOM 1832 O O . ARG B 1 55 ? 7.422 21.422 3.193 1 96.06 55 ARG B O 1
ATOM 1839 N N . PRO B 1 56 ? 7.758 21.141 5.398 1 94.38 56 PRO B N 1
ATOM 1840 C CA . PRO B 1 56 ? 8.047 22.578 5.566 1 94.38 56 PRO B CA 1
ATOM 1841 C C . PRO B 1 56 ? 9.234 23.047 4.727 1 94.38 56 PRO B C 1
ATOM 1843 O O . PRO B 1 56 ? 9.312 24.219 4.367 1 94.38 56 PRO B O 1
ATOM 1846 N N . TYR B 1 57 ? 10.102 22.172 4.312 1 95.19 57 TYR B N 1
ATOM 1847 C CA . TYR B 1 57 ? 11.328 22.531 3.605 1 95.19 57 TYR B CA 1
ATOM 1848 C C . TYR B 1 57 ? 11.156 22.359 2.102 1 95.19 57 TYR B C 1
ATOM 1850 O O . TYR B 1 57 ? 11.852 23.016 1.314 1 95.19 57 TYR B O 1
ATOM 1858 N N . ALA B 1 58 ? 10.281 21.469 1.74 1 97.56 58 ALA B N 1
ATOM 1859 C CA . ALA B 1 58 ? 10.117 21.156 0.322 1 97.56 58 ALA B CA 1
ATOM 1860 C C . ALA B 1 58 ? 8.688 20.703 0.025 1 97.56 58 ALA B C 1
ATOM 1862 O O . ALA B 1 58 ? 8.469 19.578 -0.403 1 97.56 58 ALA B O 1
ATOM 1863 N N . PRO B 1 59 ? 7.715 21.562 0.111 1 96.56 59 PRO B N 1
ATOM 1864 C CA . PRO B 1 59 ? 6.305 21.188 -0.011 1 96.56 59 PRO B CA 1
ATOM 1865 C C . PRO B 1 59 ? 5.957 20.656 -1.399 1 96.56 59 PRO B C 1
ATOM 1867 O O . PRO B 1 59 ? 5.152 19.734 -1.524 1 96.56 59 PRO B O 1
ATOM 1870 N N . ARG B 1 60 ? 6.551 21.219 -2.459 1 96.88 60 ARG B N 1
ATOM 1871 C CA . ARG B 1 60 ? 6.258 20.75 -3.811 1 96.88 60 ARG B CA 1
ATOM 1872 C C . ARG B 1 60 ? 6.789 19.344 -4.031 1 96.88 60 ARG B C 1
ATOM 1874 O O . ARG B 1 60 ? 6.129 18.516 -4.656 1 96.88 60 ARG B O 1
ATOM 1881 N N . TYR B 1 61 ? 7.957 19.094 -3.504 1 98.12 61 TYR B N 1
ATOM 1882 C CA . TYR B 1 61 ? 8.531 17.75 -3.592 1 98.12 61 TYR B CA 1
ATOM 1883 C C . TYR B 1 61 ? 7.637 16.734 -2.891 1 98.12 61 TYR B C 1
ATOM 1885 O O . TYR B 1 61 ? 7.355 15.672 -3.438 1 98.12 61 TYR B O 1
ATOM 1893 N N . VAL B 1 62 ? 7.18 17.078 -1.722 1 97.81 62 VAL B N 1
ATOM 1894 C CA . VAL B 1 62 ? 6.402 16.141 -0.912 1 97.81 62 VAL B CA 1
ATOM 1895 C C . VAL B 1 62 ? 5.082 15.828 -1.608 1 97.81 62 VAL B C 1
ATOM 1897 O O . VAL B 1 62 ? 4.633 14.68 -1.618 1 97.81 62 VAL B O 1
ATOM 1900 N N . ALA B 1 63 ? 4.504 16.812 -2.248 1 96.81 63 ALA B N 1
ATOM 1901 C CA . ALA B 1 63 ? 3.236 16.641 -2.955 1 96.81 63 ALA B CA 1
ATOM 1902 C C . ALA B 1 63 ? 3.377 15.625 -4.086 1 96.81 63 ALA B C 1
ATOM 1904 O O . ALA B 1 63 ? 2.459 14.844 -4.344 1 96.81 63 ALA B O 1
ATOM 1905 N N . LEU B 1 64 ? 4.52 15.586 -4.703 1 97.75 64 LEU B N 1
ATOM 1906 C CA . LEU B 1 64 ? 4.758 14.672 -5.812 1 97.75 64 LEU B CA 1
ATOM 1907 C C . LEU B 1 64 ? 5.262 13.328 -5.312 1 97.75 64 LEU B C 1
ATOM 1909 O O . LEU B 1 64 ? 4.93 12.281 -5.879 1 97.75 64 LEU B O 1
ATOM 1913 N N . ALA B 1 65 ? 6.012 13.359 -4.27 1 98.62 65 ALA B N 1
ATOM 1914 C CA . ALA B 1 65 ? 6.707 12.172 -3.783 1 98.62 65 ALA B CA 1
ATOM 1915 C C . ALA B 1 65 ? 5.73 11.188 -3.15 1 98.62 65 ALA B C 1
ATOM 1917 O O . ALA B 1 65 ? 5.898 9.969 -3.277 1 98.62 65 ALA B O 1
ATOM 1918 N N . LEU B 1 66 ? 4.691 11.711 -2.51 1 98.56 66 LEU B N 1
ATOM 1919 C CA . LEU B 1 66 ? 3.814 10.836 -1.741 1 98.56 66 LEU B CA 1
ATOM 1920 C C . LEU B 1 66 ? 3.113 9.828 -2.65 1 98.56 66 LEU B C 1
ATOM 1922 O O . LEU B 1 66 ? 3.234 8.617 -2.453 1 98.56 66 LEU B O 1
ATOM 1926 N N . PRO B 1 67 ? 2.428 10.273 -3.711 1 98.5 67 PRO B N 1
ATOM 1927 C CA . PRO B 1 67 ? 1.789 9.266 -4.559 1 98.5 67 PRO B CA 1
ATOM 1928 C C . PRO B 1 67 ? 2.797 8.359 -5.266 1 98.5 67 PRO B C 1
ATOM 1930 O O . PRO B 1 67 ? 2.514 7.188 -5.516 1 98.5 67 PRO B O 1
ATOM 1933 N N . VAL B 1 68 ? 3.949 8.859 -5.582 1 98.62 68 VAL B N 1
ATOM 1934 C CA . VAL B 1 68 ? 4.98 8.062 -6.242 1 98.62 68 VAL B CA 1
ATOM 1935 C C . VAL B 1 68 ? 5.488 6.984 -5.289 1 98.62 68 VAL B C 1
ATOM 1937 O O . VAL B 1 68 ? 5.641 5.824 -5.684 1 98.62 68 VAL B O 1
ATOM 1940 N N . PHE B 1 69 ? 5.688 7.336 -4.008 1 98.69 69 PHE B N 1
ATOM 1941 C CA . PHE B 1 69 ? 6.121 6.367 -3.01 1 98.69 69 PHE B CA 1
ATOM 1942 C C . PHE B 1 69 ? 5.055 5.297 -2.795 1 98.69 69 PHE B C 1
ATOM 1944 O O . PHE B 1 69 ? 5.379 4.121 -2.635 1 98.69 69 PHE B O 1
ATOM 1951 N N . LEU B 1 70 ? 3.824 5.707 -2.807 1 98.81 70 LEU B N 1
ATOM 1952 C CA . LEU B 1 70 ? 2.752 4.738 -2.594 1 98.81 70 LEU B CA 1
ATOM 1953 C C . LEU B 1 70 ? 2.713 3.715 -3.723 1 98.81 70 LEU B C 1
ATOM 1955 O O . LEU B 1 70 ? 2.545 2.52 -3.477 1 98.81 70 LEU B O 1
ATOM 1959 N N . TYR B 1 71 ? 2.93 4.184 -4.914 1 98.88 71 TYR B N 1
ATOM 1960 C CA . TYR B 1 71 ? 2.973 3.273 -6.051 1 98.88 71 TYR B CA 1
ATOM 1961 C C . TYR B 1 71 ? 4.215 2.391 -5.996 1 98.88 71 TYR B C 1
ATOM 1963 O O . TYR B 1 71 ? 4.145 1.194 -6.285 1 98.88 71 TYR B O 1
ATOM 1971 N N . GLY B 1 72 ? 5.316 2.967 -5.645 1 98.5 72 GLY B N 1
ATOM 1972 C CA . GLY B 1 72 ? 6.543 2.203 -5.5 1 98.5 72 GLY B CA 1
ATOM 1973 C C . GLY B 1 72 ? 6.461 1.137 -4.426 1 98.5 72 GLY B C 1
ATOM 1974 O O . GLY B 1 72 ? 6.918 0.01 -4.625 1 98.5 72 GLY B O 1
ATOM 1975 N N . ILE B 1 73 ? 5.879 1.501 -3.289 1 98.5 73 ILE B N 1
ATOM 1976 C CA . ILE B 1 73 ? 5.695 0.567 -2.184 1 98.5 73 ILE B CA 1
ATOM 1977 C C . ILE B 1 73 ? 4.82 -0.601 -2.633 1 98.5 73 ILE B C 1
ATOM 1979 O O . ILE B 1 73 ? 5.105 -1.757 -2.312 1 98.5 73 ILE B O 1
ATOM 1983 N N . MET B 1 74 ? 3.814 -0.293 -3.416 1 98.69 74 MET B N 1
ATOM 1984 C CA . MET B 1 74 ? 2.973 -1.354 -3.961 1 98.69 74 MET B CA 1
ATOM 1985 C C . MET B 1 74 ? 3.77 -2.25 -4.906 1 98.69 74 MET B C 1
ATOM 1987 O O . MET B 1 74 ? 3.559 -3.463 -4.941 1 98.69 74 MET B O 1
ATOM 1991 N N . GLY B 1 75 ? 4.645 -1.624 -5.66 1 98 75 GLY B N 1
ATOM 1992 C CA . GLY B 1 75 ? 5.535 -2.41 -6.496 1 98 75 GLY B CA 1
ATOM 1993 C C . GLY B 1 75 ? 6.41 -3.363 -5.707 1 98 75 GLY B C 1
ATOM 1994 O O . GLY B 1 75 ? 6.555 -4.531 -6.074 1 98 75 GLY B O 1
ATOM 1995 N N . GLY B 1 76 ? 7.008 -2.85 -4.645 1 97.44 76 GLY B N 1
ATOM 1996 C CA . GLY B 1 76 ? 7.75 -3.732 -3.76 1 97.44 76 GLY B CA 1
ATOM 1997 C C . GLY B 1 76 ? 6.91 -4.879 -3.223 1 97.44 76 GLY B C 1
ATOM 1998 O O . GLY B 1 76 ? 7.352 -6.031 -3.225 1 97.44 76 GLY B O 1
ATOM 1999 N N . ALA B 1 77 ? 5.711 -4.562 -2.803 1 98.56 77 ALA B N 1
ATOM 2000 C CA . ALA B 1 77 ? 4.793 -5.594 -2.322 1 98.56 77 ALA B CA 1
ATOM 2001 C C . ALA B 1 77 ? 4.465 -6.594 -3.428 1 98.56 77 ALA B C 1
ATOM 2003 O O . ALA B 1 77 ? 4.316 -7.789 -3.168 1 98.56 77 ALA B O 1
ATOM 2004 N N . ALA B 1 78 ? 4.352 -6.074 -4.637 1 98.5 78 ALA B N 1
ATOM 2005 C CA . ALA B 1 78 ? 4.012 -6.93 -5.77 1 98.5 78 ALA B CA 1
ATOM 2006 C C . ALA B 1 78 ? 5.055 -8.023 -5.965 1 98.5 78 ALA B C 1
ATOM 2008 O O . ALA B 1 78 ? 4.711 -9.18 -6.238 1 98.5 78 ALA B O 1
ATOM 2009 N N . PHE B 1 79 ? 6.289 -7.695 -5.848 1 96.75 79 PHE B N 1
ATOM 2010 C CA . PHE B 1 79 ? 7.336 -8.703 -5.984 1 96.75 79 PHE B CA 1
ATOM 2011 C C . PHE B 1 79 ? 7.301 -9.68 -4.82 1 96.75 79 PHE B C 1
ATOM 2013 O O . PHE B 1 79 ? 7.645 -10.859 -4.98 1 96.75 79 PHE B O 1
ATOM 2020 N N . GLY B 1 80 ? 6.871 -9.164 -3.645 1 97.81 80 GLY B N 1
ATOM 2021 C CA . GLY B 1 80 ? 6.602 -10.086 -2.551 1 97.81 80 GLY B CA 1
ATOM 2022 C C . GLY B 1 80 ? 5.484 -11.062 -2.855 1 97.81 80 GLY B C 1
ATOM 2023 O O . GLY B 1 80 ? 5.633 -12.273 -2.652 1 97.81 80 GLY B O 1
ATOM 2024 N N . PHE B 1 81 ? 4.414 -10.609 -3.393 1 98.25 81 PHE B N 1
ATOM 2025 C CA . PHE B 1 81 ? 3.277 -11.445 -3.75 1 98.25 81 PHE B CA 1
ATOM 2026 C C . PHE B 1 81 ? 3.654 -12.43 -4.855 1 98.25 81 PHE B C 1
ATOM 2028 O O . PHE B 1 81 ? 3.215 -13.578 -4.848 1 98.25 81 PHE B O 1
ATOM 2035 N N . GLN B 1 82 ? 4.441 -11.906 -5.812 1 97.06 82 GLN B N 1
ATOM 2036 C CA . GLN B 1 82 ? 4.922 -12.805 -6.855 1 97.06 82 GLN B CA 1
ATOM 2037 C C . GLN B 1 82 ? 5.664 -14 -6.254 1 97.06 82 GLN B C 1
ATOM 2039 O O . GLN B 1 82 ? 5.41 -15.148 -6.625 1 97.06 82 GLN B O 1
ATOM 2044 N N . GLY B 1 83 ? 6.582 -13.719 -5.34 1 96.69 83 GLY B N 1
ATOM 2045 C CA . GLY B 1 83 ? 7.309 -14.789 -4.68 1 96.69 83 GLY B CA 1
ATOM 2046 C C . GLY B 1 83 ? 6.406 -15.742 -3.914 1 96.69 83 GLY B C 1
ATOM 2047 O O . GLY B 1 83 ? 6.582 -16.953 -3.979 1 96.69 83 GLY B O 1
ATOM 2048 N N . VAL B 1 84 ? 5.453 -15.227 -3.232 1 97.56 84 VAL B N 1
ATOM 2049 C CA . VAL B 1 84 ? 4.531 -16.031 -2.428 1 97.56 84 VAL B CA 1
ATOM 2050 C C . VAL B 1 84 ? 3.742 -16.969 -3.33 1 97.56 84 VAL B C 1
ATOM 2052 O O . VAL B 1 84 ? 3.711 -18.188 -3.096 1 97.56 84 VAL B O 1
ATOM 2055 N N . PHE B 1 85 ? 3.174 -16.5 -4.43 1 97.06 85 PHE B N 1
ATOM 2056 C CA . PHE B 1 85 ? 2.266 -17.312 -5.23 1 97.06 85 PHE B CA 1
ATOM 2057 C C . PHE B 1 85 ? 3.043 -18.266 -6.133 1 97.06 85 PHE B C 1
ATOM 2059 O O . PHE B 1 85 ? 2.582 -19.375 -6.418 1 97.06 85 PHE B O 1
ATOM 2066 N N . GLU B 1 86 ? 4.246 -17.828 -6.547 1 96 86 GLU B N 1
ATOM 2067 C CA . GLU B 1 86 ? 5.113 -18.781 -7.238 1 96 86 GLU B CA 1
ATOM 2068 C C . GLU B 1 86 ? 5.426 -19.984 -6.355 1 96 86 GLU B C 1
ATOM 2070 O O . GLU B 1 86 ? 5.391 -21.125 -6.816 1 96 86 GLU B O 1
ATOM 2075 N N . ASP B 1 87 ? 5.703 -19.688 -5.137 1 95.5 87 ASP B N 1
ATOM 2076 C CA . ASP B 1 87 ? 6.074 -20.734 -4.191 1 95.5 87 ASP B CA 1
ATOM 2077 C C . ASP B 1 87 ? 4.875 -21.609 -3.848 1 95.5 87 ASP B C 1
ATOM 2079 O O . ASP B 1 87 ? 4.938 -22.828 -3.979 1 95.5 87 ASP B O 1
ATOM 2083 N N . ILE B 1 88 ? 3.795 -20.969 -3.584 1 95.31 88 ILE B N 1
ATOM 2084 C CA . ILE B 1 88 ? 2.607 -21.688 -3.123 1 95.31 88 ILE B CA 1
ATOM 2085 C C . ILE B 1 88 ? 2.039 -22.531 -4.262 1 95.31 88 ILE B C 1
ATOM 2087 O O . ILE B 1 88 ? 1.521 -23.625 -4.031 1 95.31 88 ILE B O 1
ATOM 2091 N N . PHE B 1 89 ? 2.213 -22.109 -5.473 1 95.62 89 PHE B N 1
ATOM 2092 C CA . PHE B 1 89 ? 1.67 -22.828 -6.617 1 95.62 89 PHE B CA 1
ATOM 2093 C C . PHE B 1 89 ? 2.754 -23.656 -7.305 1 95.62 89 PHE B C 1
ATOM 2095 O O . PHE B 1 89 ? 2.525 -24.219 -8.375 1 95.62 89 PHE B O 1
ATOM 2102 N N . HIS B 1 90 ? 3.91 -23.688 -6.73 1 94.44 90 HIS B N 1
ATOM 2103 C CA . HIS B 1 90 ? 5.031 -24.469 -7.227 1 94.44 90 HIS B CA 1
ATOM 2104 C C . HIS B 1 90 ? 5.344 -24.141 -8.68 1 94.44 90 HIS B C 1
ATOM 2106 O O . HIS B 1 90 ? 5.449 -25.047 -9.516 1 94.44 90 HIS B O 1
ATOM 2112 N N . ARG B 1 91 ? 5.426 -22.891 -8.93 1 93.5 91 ARG B N 1
ATOM 2113 C CA . ARG B 1 91 ? 5.809 -22.406 -10.258 1 93.5 91 ARG B CA 1
ATOM 2114 C C . ARG B 1 91 ? 7.258 -21.938 -10.273 1 93.5 91 ARG B C 1
ATOM 2116 O O . ARG B 1 91 ? 7.695 -21.234 -9.367 1 93.5 91 ARG B O 1
ATOM 2123 N N . SER B 1 92 ? 7.91 -22.375 -11.32 1 91.25 92 SER B N 1
ATOM 2124 C CA . SER B 1 92 ? 9.281 -21.891 -11.469 1 91.25 92 SER B CA 1
ATOM 2125 C C . SER B 1 92 ? 9.305 -20.422 -11.883 1 91.25 92 SER B C 1
ATOM 2127 O O . SER B 1 92 ? 8.297 -19.875 -12.336 1 91.25 92 SER B O 1
ATOM 2129 N N . ALA B 1 93 ? 10.422 -19.812 -11.727 1 88.75 93 ALA B N 1
ATOM 2130 C CA . ALA B 1 93 ? 10.609 -18.422 -12.125 1 88.75 93 ALA B CA 1
ATOM 2131 C C . ALA B 1 93 ? 10.359 -18.234 -13.617 1 88.75 93 ALA B C 1
ATOM 2133 O O . ALA B 1 93 ? 9.711 -17.281 -14.031 1 88.75 93 ALA B O 1
ATOM 2134 N N . ASP B 1 94 ? 10.836 -19.172 -14.367 1 91.25 94 ASP B N 1
ATOM 2135 C CA . ASP B 1 94 ? 10.672 -19.109 -15.812 1 91.25 94 ASP B CA 1
ATOM 2136 C C . ASP B 1 94 ? 9.203 -19.25 -16.203 1 91.25 94 ASP B C 1
ATOM 2138 O O . ASP B 1 94 ? 8.719 -18.547 -17.078 1 91.25 94 ASP B O 1
ATOM 2142 N N . ALA B 1 95 ? 8.562 -20.156 -15.586 1 92.5 95 ALA B N 1
ATOM 2143 C CA . ALA B 1 95 ? 7.145 -20.359 -15.867 1 92.5 95 ALA B CA 1
ATO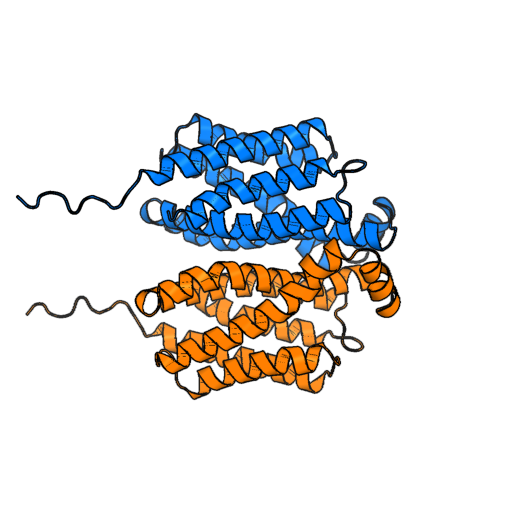M 2144 C C . ALA B 1 95 ? 6.328 -19.109 -15.5 1 92.5 95 ALA B C 1
ATOM 2146 O O . ALA B 1 95 ? 5.367 -18.766 -16.188 1 92.5 95 ALA B O 1
ATOM 2147 N N . SER B 1 96 ? 6.734 -18.547 -14.422 1 92.94 96 SER B N 1
ATOM 2148 C CA . SER B 1 96 ? 6.078 -17.312 -13.977 1 92.94 96 SER B CA 1
ATOM 2149 C C . SER B 1 96 ? 6.285 -16.188 -14.977 1 92.94 96 SER B C 1
ATOM 2151 O O . SER B 1 96 ? 5.344 -15.453 -15.297 1 92.94 96 SER B O 1
ATOM 2153 N N . LEU B 1 97 ? 7.484 -16 -15.453 1 91.81 97 LEU B N 1
ATOM 2154 C CA . LEU B 1 97 ? 7.793 -14.953 -16.422 1 91.81 97 LEU B CA 1
ATOM 2155 C C . LEU B 1 97 ? 7.035 -15.188 -17.734 1 91.81 97 LEU B C 1
ATOM 2157 O O . LEU B 1 97 ? 6.531 -14.234 -18.328 1 91.81 97 LEU B O 1
ATOM 2161 N N . ASP B 1 98 ? 6.934 -16.406 -18.141 1 95.31 98 ASP B N 1
ATOM 2162 C CA . ASP B 1 98 ? 6.188 -16.766 -19.359 1 95.31 98 ASP B CA 1
ATOM 2163 C C . ASP B 1 98 ? 4.707 -16.422 -19.203 1 95.31 98 ASP B C 1
ATOM 2165 O O . ASP B 1 98 ? 4.09 -15.867 -20.109 1 95.31 98 ASP B O 1
ATOM 2169 N N . ALA B 1 99 ? 4.203 -16.766 -18.047 1 95.38 99 ALA B N 1
ATOM 2170 C CA . ALA B 1 99 ? 2.793 -16.484 -17.781 1 95.38 99 ALA B CA 1
ATOM 2171 C C . ALA B 1 99 ? 2.52 -14.984 -17.781 1 95.38 99 ALA B C 1
ATOM 2173 O O . ALA B 1 99 ? 1.496 -14.531 -18.297 1 95.38 99 ALA B O 1
ATOM 2174 N N . LEU B 1 100 ? 3.449 -14.227 -17.203 1 95.69 100 LEU B N 1
ATOM 2175 C CA . LEU B 1 100 ? 3.314 -12.773 -17.141 1 95.69 100 LEU B CA 1
ATOM 2176 C C . LEU B 1 100 ? 3.422 -12.148 -18.516 1 95.69 100 LEU B C 1
ATOM 2178 O O . LEU B 1 100 ? 2.775 -11.141 -18.812 1 95.69 100 LEU B O 1
ATOM 2182 N N . ALA B 1 101 ? 4.258 -12.711 -19.359 1 96.19 101 ALA B N 1
ATOM 2183 C CA . ALA B 1 101 ? 4.41 -12.211 -20.719 1 96.19 101 ALA B CA 1
ATOM 2184 C C . ALA B 1 101 ? 3.082 -12.242 -21.469 1 96.19 101 ALA B C 1
ATOM 2186 O O . ALA B 1 101 ? 2.826 -11.398 -22.328 1 96.19 101 ALA B O 1
ATOM 2187 N N . ASP B 1 102 ? 2.203 -13.164 -21.141 1 96.56 102 ASP B N 1
ATOM 2188 C CA . ASP B 1 102 ? 0.896 -13.305 -21.781 1 96.56 102 ASP B CA 1
ATOM 2189 C C . ASP B 1 102 ? -0.114 -12.328 -21.172 1 96.56 102 ASP B C 1
ATOM 2191 O O . ASP B 1 102 ? -1.227 -12.18 -21.688 1 96.56 102 ASP B O 1
ATOM 2195 N N . HIS B 1 103 ? 0.246 -11.609 -20.141 1 97.25 103 HIS B N 1
ATOM 2196 C CA . HIS B 1 103 ? -0.616 -10.656 -19.453 1 97.25 103 HIS B CA 1
ATOM 2197 C C . HIS B 1 103 ? 0.1 -9.328 -19.234 1 97.25 103 HIS B C 1
ATOM 2199 O O . HIS B 1 103 ? 0.31 -8.914 -18.094 1 97.25 103 HIS B O 1
ATOM 2205 N N . PRO B 1 104 ? 0.413 -8.617 -20.266 1 97.12 104 PRO B N 1
ATOM 2206 C CA . PRO B 1 104 ? 1.245 -7.414 -20.172 1 97.12 104 PRO B CA 1
ATOM 2207 C C . PRO B 1 104 ? 0.593 -6.312 -19.344 1 97.12 104 PRO B C 1
ATOM 2209 O O . PRO B 1 104 ? 1.291 -5.523 -18.688 1 97.12 104 PRO B O 1
ATOM 2212 N N . PHE B 1 105 ? -0.751 -6.289 -19.344 1 97.94 105 PHE B N 1
ATOM 2213 C CA . PHE B 1 105 ? -1.45 -5.293 -18.547 1 97.94 105 PHE B CA 1
ATOM 2214 C C . PHE B 1 105 ? -1.114 -5.457 -17.062 1 97.94 105 PHE B C 1
ATOM 2216 O O . PHE B 1 105 ? -0.709 -4.5 -16.406 1 97.94 105 PHE B O 1
ATOM 2223 N N . ALA B 1 106 ? -1.17 -6.613 -16.562 1 98.06 106 ALA B N 1
ATOM 2224 C CA . ALA B 1 106 ? -0.851 -6.914 -15.172 1 98.06 106 ALA B CA 1
ATOM 2225 C C . ALA B 1 106 ? 0.648 -6.797 -14.922 1 98.06 106 ALA B C 1
ATOM 2227 O O . ALA B 1 106 ? 1.071 -6.145 -13.961 1 98.06 106 ALA B O 1
ATOM 2228 N N . ALA B 1 107 ? 1.438 -7.379 -15.805 1 98.06 107 ALA B N 1
ATOM 2229 C CA . ALA B 1 107 ? 2.887 -7.434 -15.617 1 98.06 107 ALA B CA 1
ATOM 2230 C C . ALA B 1 107 ? 3.482 -6.031 -15.562 1 98.06 107 ALA B C 1
ATOM 2232 O O . ALA B 1 107 ? 4.273 -5.723 -14.664 1 98.06 107 ALA B O 1
ATOM 2233 N N . ASN B 1 108 ? 3.074 -5.184 -16.469 1 98.19 108 ASN B N 1
ATOM 2234 C CA . ASN B 1 108 ? 3.652 -3.846 -16.562 1 98.19 108 ASN B CA 1
ATOM 2235 C C . ASN B 1 108 ? 3.189 -2.963 -15.398 1 98.19 108 ASN B C 1
ATOM 2237 O O . ASN B 1 108 ? 4.004 -2.291 -14.766 1 98.19 108 ASN B O 1
ATOM 2241 N N . LEU B 1 109 ? 1.94 -3.014 -15.055 1 98.62 109 LEU B N 1
ATOM 2242 C CA . LEU B 1 109 ? 1.386 -2.041 -14.117 1 98.62 109 LEU B CA 1
ATOM 2243 C C . LEU B 1 109 ? 1.627 -2.475 -12.68 1 98.62 109 LEU B C 1
ATOM 2245 O O . LEU B 1 109 ? 1.655 -1.642 -11.766 1 98.62 109 LEU B O 1
ATOM 2249 N N . LEU B 1 110 ? 1.844 -3.756 -12.492 1 98.5 110 LEU B N 1
ATOM 2250 C CA . LEU B 1 110 ? 1.991 -4.223 -11.117 1 98.5 110 LEU B CA 1
ATOM 2251 C C . LEU B 1 110 ? 3.455 -4.5 -10.797 1 98.5 110 LEU B C 1
ATOM 2253 O O . LEU B 1 110 ? 3.867 -4.402 -9.641 1 98.5 110 LEU B O 1
ATOM 2257 N N . LEU B 1 111 ? 4.277 -4.805 -11.852 1 97.19 111 LEU B N 1
ATOM 2258 C CA . LEU B 1 111 ? 5.621 -5.273 -11.531 1 97.19 111 LEU B CA 1
ATOM 2259 C C . LEU B 1 111 ? 6.676 -4.426 -12.234 1 97.19 111 LEU B C 1
ATOM 2261 O O . LEU B 1 111 ? 7.473 -3.744 -11.586 1 97.19 111 LEU B O 1
ATOM 2265 N N . TRP B 1 112 ? 6.602 -4.281 -13.469 1 96.75 112 TRP B N 1
ATOM 2266 C CA . TRP B 1 112 ? 7.734 -3.777 -14.242 1 96.75 112 TRP B CA 1
ATOM 2267 C C . TRP B 1 112 ? 7.855 -2.264 -14.102 1 96.75 112 TRP B C 1
ATOM 2269 O O . TRP B 1 112 ? 8.961 -1.728 -14.039 1 96.75 112 TRP B O 1
ATOM 2279 N N . ILE B 1 113 ? 6.758 -1.6 -14.039 1 97.38 113 ILE B N 1
ATOM 2280 C CA . ILE B 1 113 ? 6.809 -0.149 -13.898 1 97.38 113 ILE B CA 1
ATOM 2281 C C . ILE B 1 113 ? 7.035 0.222 -12.43 1 97.38 113 ILE B C 1
ATOM 2283 O O . ILE B 1 113 ? 7.973 0.952 -12.109 1 97.38 113 ILE B O 1
ATOM 2287 N N . PRO B 1 114 ? 6.242 -0.237 -11.531 1 97.25 114 PRO B N 1
ATOM 2288 C CA . PRO B 1 114 ? 6.441 0.204 -10.148 1 97.25 114 PRO B CA 1
ATOM 2289 C C . PRO B 1 114 ? 7.719 -0.362 -9.523 1 97.25 114 PRO B C 1
ATOM 2291 O O . PRO B 1 114 ? 8.234 0.193 -8.555 1 97.25 114 PRO B O 1
ATOM 2294 N N . GLY B 1 115 ? 8.258 -1.442 -10.055 1 94.12 115 GLY B N 1
ATOM 2295 C CA . GLY B 1 115 ? 9.453 -2.053 -9.508 1 94.12 115 GLY B CA 1
ATOM 2296 C C . GLY B 1 115 ? 10.594 -1.067 -9.312 1 94.12 115 GLY B C 1
ATOM 2297 O O . GLY B 1 115 ? 11.086 -0.887 -8.195 1 94.12 115 GLY B O 1
ATOM 2298 N N . PRO B 1 116 ? 10.906 -0.35 -10.336 1 94.31 116 PRO B N 1
ATOM 2299 C CA . PRO B 1 116 ? 12 0.623 -10.211 1 94.31 116 PRO B CA 1
ATOM 2300 C C . PRO B 1 116 ? 11.555 1.927 -9.555 1 94.31 116 PRO B C 1
ATOM 2302 O O . PRO B 1 116 ? 12.391 2.746 -9.172 1 94.31 116 PRO B O 1
ATOM 2305 N N . VAL B 1 117 ? 10.281 2.135 -9.391 1 97.56 117 VAL B N 1
ATOM 2306 C CA . VAL B 1 117 ? 9.781 3.4 -8.867 1 97.56 117 VAL B CA 1
ATOM 2307 C C . VAL B 1 117 ? 10.234 3.58 -7.422 1 97.56 117 VAL B C 1
ATOM 2309 O O . VAL B 1 117 ? 10.641 4.676 -7.023 1 97.56 117 VAL B O 1
ATOM 2312 N N . MET B 1 118 ? 10.219 2.523 -6.605 1 97.12 118 MET B N 1
ATOM 2313 C CA . MET B 1 118 ? 10.578 2.662 -5.199 1 97.12 118 MET B CA 1
ATOM 2314 C C . MET B 1 118 ? 12.047 3.039 -5.043 1 97.12 118 MET B C 1
ATOM 2316 O O . MET B 1 118 ? 12.375 4.062 -4.441 1 97.12 118 MET B O 1
ATOM 2320 N N . PRO B 1 119 ? 13 2.305 -5.613 1 97.12 119 PRO B N 1
ATOM 2321 C CA . PRO B 1 119 ? 14.398 2.691 -5.465 1 97.12 119 PRO B CA 1
ATOM 2322 C C . PRO B 1 119 ? 14.703 4.062 -6.066 1 97.12 119 PRO B C 1
ATOM 2324 O O . PRO B 1 119 ? 15.5 4.82 -5.512 1 97.12 119 PRO B O 1
ATOM 2327 N N . LEU B 1 120 ? 14.094 4.402 -7.129 1 97.38 120 LEU B N 1
ATOM 2328 C CA . LEU B 1 120 ? 14.312 5.719 -7.719 1 97.38 120 LEU B CA 1
ATOM 2329 C C . LEU B 1 120 ? 13.781 6.82 -6.809 1 97.38 120 LEU B C 1
ATOM 2331 O O . LEU B 1 120 ? 14.383 7.891 -6.703 1 97.38 120 LEU B O 1
ATOM 2335 N N . SER B 1 121 ? 12.633 6.566 -6.242 1 98.5 121 SER B N 1
ATOM 2336 C CA . SER B 1 121 ? 12.078 7.523 -5.293 1 98.5 121 SER B CA 1
ATOM 2337 C C . SER B 1 121 ? 12.977 7.684 -4.07 1 98.5 121 SER B C 1
ATOM 2339 O O . SER B 1 121 ? 13.125 8.789 -3.545 1 98.5 121 SER B O 1
ATOM 2341 N N . LEU B 1 122 ? 13.57 6.605 -3.639 1 98.62 122 LEU B N 1
ATOM 2342 C CA . LEU B 1 122 ? 14.5 6.668 -2.514 1 98.62 122 LEU B CA 1
ATOM 2343 C C . LEU B 1 122 ? 15.75 7.457 -2.879 1 98.62 122 LEU B C 1
ATOM 2345 O O . LEU B 1 122 ? 16.281 8.203 -2.053 1 98.62 122 LEU B O 1
ATOM 2349 N N . PHE B 1 123 ? 16.188 7.258 -4.113 1 98.75 123 PHE B N 1
ATOM 2350 C CA . PHE B 1 123 ? 17.344 8.023 -4.586 1 98.75 123 PHE B CA 1
ATOM 2351 C C . PHE B 1 123 ? 17.047 9.523 -4.551 1 98.75 123 PHE B C 1
ATOM 2353 O O . PHE B 1 123 ? 17.828 10.305 -4.023 1 98.75 123 PHE B O 1
ATOM 2360 N N . ALA B 1 124 ? 15.898 9.914 -5.07 1 98.81 124 ALA B N 1
ATOM 2361 C CA . ALA B 1 124 ? 15.492 11.312 -5.078 1 98.81 124 ALA B CA 1
ATOM 2362 C C . ALA B 1 124 ? 15.352 11.852 -3.656 1 98.81 124 ALA B C 1
ATOM 2364 O O . ALA B 1 124 ? 15.734 13 -3.383 1 98.81 124 ALA B O 1
ATOM 2365 N N . LEU B 1 125 ? 14.836 11.055 -2.824 1 98.81 125 LEU B N 1
ATOM 2366 C CA . LEU B 1 125 ? 14.695 11.445 -1.426 1 98.81 125 LEU B CA 1
ATOM 2367 C C . LEU B 1 125 ? 16.062 11.695 -0.797 1 98.81 125 LEU B C 1
ATOM 2369 O O . LEU B 1 125 ? 16.266 12.711 -0.117 1 98.81 125 LEU B O 1
ATOM 2373 N N . GLY B 1 126 ? 16.969 10.727 -1.015 1 98.75 126 GLY B N 1
ATOM 2374 C CA . GLY B 1 126 ? 18.312 10.922 -0.502 1 98.75 126 GLY B CA 1
ATOM 2375 C C . GLY B 1 126 ? 18.969 12.188 -1.012 1 98.75 126 GLY B C 1
ATOM 2376 O O . GLY B 1 126 ? 19.578 12.93 -0.241 1 98.75 126 GLY B O 1
ATOM 2377 N N . ALA B 1 127 ? 18.812 12.422 -2.258 1 98.75 127 ALA B N 1
ATOM 2378 C CA . ALA B 1 127 ? 19.375 13.633 -2.863 1 98.75 127 ALA B CA 1
ATOM 2379 C C . ALA B 1 127 ? 18.766 14.883 -2.236 1 98.75 127 ALA B C 1
ATOM 2381 O O . ALA B 1 127 ? 19.484 15.844 -1.94 1 98.75 127 ALA B O 1
ATOM 2382 N N . LEU B 1 128 ? 17.5 14.898 -2.029 1 98.62 128 LEU B N 1
ATOM 2383 C CA . LEU B 1 128 ? 16.812 16.047 -1.445 1 98.62 128 LEU B CA 1
ATOM 2384 C C . LEU B 1 128 ? 17.266 16.281 -0.007 1 98.62 128 LEU B C 1
ATOM 2386 O O . LEU B 1 128 ? 17.547 17.422 0.39 1 98.62 128 LEU B O 1
ATOM 2390 N N . LEU B 1 129 ? 17.312 15.203 0.77 1 98.31 129 LEU B N 1
ATOM 2391 C CA . LEU B 1 129 ? 17.734 15.312 2.166 1 98.31 129 LEU B CA 1
ATOM 2392 C C . LEU B 1 129 ? 19.141 15.883 2.271 1 98.31 129 LEU B C 1
ATOM 2394 O O . LEU B 1 129 ? 19.422 16.703 3.15 1 98.31 129 LEU B O 1
ATOM 2398 N N . GLY B 1 130 ? 19.984 15.445 1.38 1 98.12 130 GLY B N 1
ATOM 2399 C CA . GLY B 1 130 ? 21.344 15.953 1.351 1 98.12 130 GLY B CA 1
ATOM 2400 C C . GLY B 1 130 ? 21.422 17.406 0.912 1 98.12 130 GLY B C 1
ATOM 2401 O O . GLY B 1 130 ? 22.109 18.203 1.534 1 98.12 130 GLY B O 1
ATOM 2402 N N . ARG B 1 131 ? 20.75 17.75 -0.125 1 97.94 131 ARG B N 1
ATOM 2403 C CA . ARG B 1 131 ? 20.766 19.094 -0.686 1 97.94 131 ARG B CA 1
ATOM 2404 C C . ARG B 1 131 ? 20.266 20.125 0.328 1 97.94 131 ARG B C 1
ATOM 2406 O O . ARG B 1 131 ? 20.812 21.234 0.424 1 97.94 131 ARG B O 1
ATOM 2413 N N . LYS B 1 132 ? 19.25 19.75 1.076 1 96.88 132 LYS B N 1
ATOM 2414 C CA . LYS B 1 132 ? 18.656 20.656 2.062 1 96.88 132 LYS B CA 1
ATOM 2415 C C . LYS B 1 132 ? 19.359 20.531 3.412 1 96.88 132 LYS B C 1
ATOM 2417 O O . LYS B 1 132 ? 19 21.219 4.371 1 96.88 132 LYS B O 1
ATOM 2422 N N . ARG B 1 133 ? 20.281 19.594 3.475 1 96.38 133 ARG B N 1
ATOM 2423 C CA . ARG B 1 133 ? 21.078 19.359 4.676 1 96.38 133 ARG B CA 1
ATOM 2424 C C . ARG B 1 133 ? 20.188 19.031 5.871 1 96.38 133 ARG B C 1
ATOM 2426 O O . ARG B 1 133 ? 20.406 19.547 6.973 1 96.38 133 ARG B O 1
ATOM 2433 N N . LEU B 1 134 ? 19.188 18.297 5.555 1 95.94 134 LEU B N 1
ATOM 2434 C CA . LEU B 1 134 ? 18.281 17.859 6.621 1 95.94 134 LEU B CA 1
ATOM 2435 C C . LEU B 1 134 ? 18.891 16.703 7.402 1 95.94 134 LEU B C 1
ATOM 2437 O O . LEU B 1 134 ? 18.469 16.422 8.523 1 95.94 134 LEU B O 1
ATOM 2441 N N . VAL B 1 135 ? 19.797 16.016 6.766 1 97.06 135 VAL B N 1
ATOM 2442 C CA . VAL B 1 135 ? 20.594 14.961 7.383 1 97.06 135 VAL B CA 1
ATOM 2443 C C . VAL B 1 135 ? 22.062 15.109 6.973 1 97.06 135 VAL B C 1
ATOM 2445 O O . VAL B 1 135 ? 22.375 15.836 6.027 1 97.06 135 VAL B O 1
ATOM 2448 N N . PRO B 1 136 ? 22.953 14.492 7.793 1 97.25 136 PRO B N 1
ATOM 2449 C CA . PRO B 1 136 ? 24.344 14.539 7.34 1 97.25 136 PRO B CA 1
ATOM 2450 C C . PRO B 1 136 ? 24.531 13.945 5.949 1 97.25 136 PRO B C 1
ATOM 2452 O O . PRO B 1 136 ? 23.844 12.984 5.586 1 97.25 136 PRO B O 1
ATOM 2455 N N . LEU B 1 137 ? 25.484 14.453 5.223 1 98.19 137 LEU B N 1
ATOM 2456 C CA . LEU B 1 137 ? 25.688 14.086 3.828 1 98.19 137 LEU B CA 1
ATOM 2457 C C . LEU B 1 137 ? 25.984 12.594 3.693 1 98.19 137 LEU B C 1
ATOM 2459 O O . LEU B 1 137 ? 25.578 11.969 2.705 1 98.19 137 LEU B O 1
ATOM 2463 N N . TRP B 1 138 ? 26.625 12.039 4.684 1 98.38 138 TRP B N 1
ATOM 2464 C CA . TRP B 1 138 ? 26.938 10.617 4.59 1 98.38 138 TRP B CA 1
ATOM 2465 C C . TRP B 1 138 ? 25.672 9.773 4.625 1 98.38 138 TRP B C 1
ATOM 2467 O O . TRP B 1 138 ? 25.578 8.75 3.941 1 98.38 138 TRP B O 1
ATOM 2477 N N . ALA B 1 139 ? 24.719 10.148 5.402 1 98.44 139 ALA B N 1
ATOM 2478 C CA . ALA B 1 139 ? 23.453 9.43 5.473 1 98.44 139 ALA B CA 1
ATOM 2479 C C . ALA B 1 139 ? 22.688 9.547 4.164 1 98.44 139 ALA B C 1
ATOM 2481 O O . ALA B 1 139 ? 22.125 8.562 3.676 1 98.44 139 ALA B O 1
ATOM 2482 N N . ALA B 1 140 ? 22.703 10.727 3.609 1 98.69 140 ALA B N 1
ATOM 2483 C CA . ALA B 1 140 ? 22.078 10.953 2.312 1 98.69 140 ALA B CA 1
ATOM 2484 C C . ALA B 1 140 ? 22.75 10.117 1.225 1 98.69 140 ALA B C 1
ATOM 2486 O O . ALA B 1 140 ? 22.078 9.516 0.386 1 98.69 140 ALA B O 1
ATOM 2487 N N . ALA B 1 141 ? 24.047 10.102 1.303 1 98.75 141 ALA B N 1
ATOM 2488 C CA . ALA B 1 141 ? 24.812 9.336 0.325 1 98.75 141 ALA B CA 1
ATOM 2489 C C . ALA B 1 141 ? 24.531 7.844 0.449 1 98.75 141 ALA B C 1
ATOM 2491 O O . ALA B 1 141 ? 24.438 7.137 -0.558 1 98.75 141 ALA B O 1
ATOM 2492 N N . LEU B 1 142 ? 24.391 7.363 1.655 1 98.81 142 LEU B N 1
ATOM 2493 C CA . LEU B 1 142 ? 24.062 5.953 1.863 1 98.81 142 LEU B CA 1
ATOM 2494 C C . LEU B 1 142 ? 22.688 5.621 1.301 1 98.81 142 LEU B C 1
ATOM 2496 O O . LEU B 1 142 ? 22.484 4.543 0.733 1 98.81 142 LEU B O 1
ATOM 2500 N N . LEU B 1 143 ? 21.797 6.523 1.485 1 98.81 143 LEU B N 1
ATOM 2501 C CA . LEU B 1 143 ? 20.453 6.324 0.953 1 98.81 143 LEU B CA 1
ATOM 2502 C C . LEU B 1 143 ? 20.484 6.238 -0.57 1 98.81 143 LEU B C 1
ATOM 2504 O O . LEU B 1 143 ? 19.891 5.328 -1.155 1 98.81 143 LEU B O 1
ATOM 2508 N N . CYS B 1 144 ? 21.203 7.105 -1.226 1 98.81 144 CYS B N 1
ATOM 2509 C CA . CYS B 1 144 ? 21.312 7.105 -2.68 1 98.81 144 CYS B CA 1
ATOM 2510 C C . CYS B 1 144 ? 22.047 5.859 -3.166 1 98.81 144 CYS B C 1
ATOM 2512 O O . CYS B 1 144 ? 21.625 5.23 -4.141 1 98.81 144 CYS B O 1
ATOM 2514 N N . ALA B 1 145 ? 23.094 5.516 -2.484 1 98.69 145 ALA B N 1
ATOM 2515 C CA . ALA B 1 145 ? 23.859 4.336 -2.863 1 98.69 145 ALA B CA 1
ATOM 2516 C C . ALA B 1 145 ? 23.031 3.064 -2.727 1 98.69 145 ALA B C 1
ATOM 2518 O O . ALA B 1 145 ? 23.062 2.193 -3.598 1 98.69 145 ALA B O 1
ATOM 2519 N N . GLY B 1 146 ? 22.312 2.951 -1.593 1 98.38 146 GLY B N 1
ATOM 2520 C CA . GLY B 1 146 ? 21.422 1.812 -1.412 1 98.38 146 GLY B CA 1
ATOM 2521 C C . GLY B 1 146 ? 20.328 1.731 -2.465 1 98.38 146 GLY B C 1
ATOM 2522 O O . GLY B 1 146 ? 20.016 0.647 -2.961 1 98.38 146 GLY B O 1
ATOM 2523 N N . ALA B 1 147 ? 19.781 2.869 -2.83 1 98.31 147 ALA B N 1
ATOM 2524 C CA . ALA B 1 147 ? 18.734 2.938 -3.852 1 98.31 147 ALA B CA 1
ATOM 2525 C C . ALA B 1 147 ? 19.266 2.463 -5.203 1 98.31 147 ALA B C 1
ATOM 2527 O O . ALA B 1 147 ? 18.562 1.757 -5.934 1 98.31 147 ALA B O 1
ATOM 2528 N N . LEU B 1 148 ? 20.484 2.801 -5.535 1 96.62 148 LEU B N 1
ATOM 2529 C CA . LEU B 1 148 ? 21.078 2.395 -6.797 1 96.62 148 LEU B CA 1
ATOM 2530 C C . LEU B 1 148 ? 21.469 0.92 -6.766 1 96.62 148 LEU B C 1
ATOM 2532 O O . LEU B 1 148 ? 21.328 0.217 -7.77 1 96.62 148 LEU B O 1
ATOM 2536 N N . ALA B 1 149 ? 21.922 0.489 -5.648 1 96.5 149 ALA B N 1
ATOM 2537 C CA . ALA B 1 149 ? 22.375 -0.896 -5.508 1 96.5 149 ALA B CA 1
ATOM 2538 C C . ALA B 1 149 ? 21.188 -1.858 -5.555 1 96.5 149 ALA B C 1
ATOM 2540 O O . ALA B 1 149 ? 21.344 -3.035 -5.883 1 96.5 149 ALA B O 1
ATOM 2541 N N . PHE B 1 150 ? 20.062 -1.351 -5.273 1 93.94 150 PHE B N 1
ATOM 2542 C CA . PHE B 1 150 ? 18.891 -2.199 -5.176 1 93.94 150 PHE B CA 1
ATOM 2543 C C . PHE B 1 150 ? 18.578 -2.852 -6.52 1 93.94 150 PHE B C 1
ATOM 2545 O O . PHE B 1 150 ? 18.609 -4.078 -6.641 1 93.94 150 PHE B O 1
ATOM 2552 N N . PRO B 1 151 ? 18.406 -2.094 -7.605 1 91.25 151 PRO B N 1
ATOM 2553 C CA . PRO B 1 151 ? 18.156 -2.758 -8.891 1 91.25 151 PRO B CA 1
ATOM 2554 C C . PRO B 1 151 ? 19.375 -3.529 -9.398 1 91.25 151 PRO B C 1
ATOM 2556 O O . PRO B 1 151 ? 19.234 -4.535 -10.094 1 91.25 151 PRO B O 1
ATOM 2559 N N . LEU B 1 152 ? 20.531 -3.129 -9.016 1 90.56 152 LEU B N 1
ATOM 2560 C CA . LEU B 1 152 ? 21.75 -3.812 -9.43 1 90.56 152 LEU B CA 1
ATOM 2561 C C . LEU B 1 152 ? 21.844 -5.199 -8.805 1 90.56 152 LEU B C 1
ATOM 2563 O O . LEU B 1 152 ? 22.562 -6.062 -9.297 1 90.56 152 LEU B O 1
ATOM 2567 N N . SER B 1 153 ? 21.156 -5.371 -7.742 1 91 153 SER B N 1
ATOM 2568 C CA . SER B 1 153 ? 21.172 -6.664 -7.066 1 91 153 SER B CA 1
ATOM 2569 C C . SER B 1 153 ? 19.969 -7.508 -7.48 1 91 153 SER B C 1
ATOM 2571 O O . SER B 1 153 ? 20.078 -8.719 -7.656 1 91 153 SER B O 1
ATOM 2573 N N . ARG B 1 154 ? 18.812 -6.875 -7.676 1 90 154 ARG B N 1
ATOM 2574 C CA . ARG B 1 154 ? 17.562 -7.59 -7.84 1 90 154 ARG B CA 1
ATOM 2575 C C . ARG B 1 154 ? 17.391 -8.086 -9.273 1 90 154 ARG B C 1
ATOM 2577 O O . ARG B 1 154 ? 16.844 -9.164 -9.5 1 90 154 ARG B O 1
ATOM 2584 N N . ILE B 1 155 ? 17.891 -7.332 -10.219 1 87.06 155 ILE B N 1
ATOM 2585 C CA . ILE B 1 155 ? 17.719 -7.719 -11.617 1 87.06 155 ILE B CA 1
ATOM 2586 C C . ILE B 1 155 ? 18.562 -8.953 -11.914 1 87.06 155 ILE B C 1
ATOM 2588 O O . ILE B 1 155 ? 18.047 -9.977 -12.367 1 87.06 155 ILE B O 1
ATOM 2592 N N . PRO B 1 156 ? 19.859 -8.945 -11.586 1 89.31 156 PRO B N 1
ATOM 2593 C CA . PRO B 1 156 ? 20.656 -10.148 -11.805 1 89.31 156 PRO B CA 1
ATOM 2594 C C . PRO B 1 156 ? 20.531 -11.156 -10.664 1 89.31 156 PRO B C 1
ATOM 2596 O O . PRO B 1 156 ? 21.078 -12.258 -10.75 1 89.31 156 PRO B O 1
ATOM 2599 N N . ARG B 1 157 ? 19.906 -10.742 -9.57 1 89.5 157 ARG B N 1
ATOM 2600 C CA . ARG B 1 157 ? 19.625 -11.625 -8.445 1 89.5 157 ARG B CA 1
ATOM 2601 C C . ARG B 1 157 ? 20.922 -12.055 -7.758 1 89.5 157 ARG B C 1
ATOM 2603 O O . ARG B 1 157 ? 21.156 -13.25 -7.559 1 89.5 157 ARG B O 1
ATOM 2610 N N . ILE B 1 158 ? 21.734 -11.117 -7.375 1 92.31 158 ILE B N 1
ATOM 2611 C CA . ILE B 1 158 ? 23 -11.352 -6.688 1 92.31 158 ILE B CA 1
ATOM 2612 C C . ILE B 1 158 ? 22.812 -11.148 -5.184 1 92.31 158 ILE B C 1
ATOM 2614 O O . ILE B 1 158 ? 22.656 -10.016 -4.719 1 92.31 158 ILE B O 1
ATOM 2618 N N . ASP B 1 159 ? 22.969 -12.188 -4.41 1 92.88 159 ASP B N 1
ATOM 2619 C CA . ASP B 1 159 ? 22.641 -12.203 -2.986 1 92.88 159 ASP B CA 1
ATOM 2620 C C . ASP B 1 159 ? 23.5 -11.195 -2.215 1 92.88 159 ASP B C 1
ATOM 2622 O O . ASP B 1 159 ? 22.969 -10.422 -1.404 1 92.88 159 ASP B O 1
ATOM 2626 N N . LEU B 1 160 ? 24.75 -11.266 -2.445 1 93.31 160 LEU B N 1
ATOM 2627 C CA . LEU B 1 160 ? 25.672 -10.422 -1.694 1 93.31 160 LEU B CA 1
ATOM 2628 C C . LEU B 1 160 ? 25.359 -8.945 -1.913 1 93.31 160 LEU B C 1
ATOM 2630 O O . LEU B 1 160 ? 25.344 -8.164 -0.96 1 93.31 160 LEU B O 1
ATOM 2634 N N . ILE B 1 161 ? 25.109 -8.539 -3.105 1 95.12 161 ILE B N 1
ATOM 2635 C CA . ILE B 1 161 ? 24.812 -7.145 -3.412 1 95.12 161 ILE B CA 1
ATOM 2636 C C . ILE B 1 161 ? 23.453 -6.766 -2.832 1 95.12 161 ILE B C 1
ATOM 2638 O O . ILE B 1 161 ? 23.266 -5.637 -2.373 1 95.12 161 ILE B O 1
ATOM 2642 N N . ALA B 1 162 ? 22.531 -7.73 -2.877 1 95.88 162 ALA B N 1
ATOM 2643 C CA . ALA B 1 162 ? 21.203 -7.484 -2.305 1 95.88 162 ALA B CA 1
ATOM 2644 C C . ALA B 1 162 ? 21.297 -7.195 -0.81 1 95.88 162 ALA B C 1
ATOM 2646 O O . ALA B 1 162 ? 20.703 -6.238 -0.317 1 95.88 162 ALA B O 1
ATOM 2647 N N . ASN B 1 163 ? 22.109 -7.973 -0.079 1 96.5 163 ASN B N 1
ATOM 2648 C CA . ASN B 1 163 ? 22.281 -7.773 1.356 1 96.5 163 ASN B CA 1
ATOM 2649 C C . ASN B 1 163 ? 23 -6.461 1.657 1 96.5 163 ASN B C 1
ATOM 2651 O O . ASN B 1 163 ? 22.672 -5.781 2.633 1 96.5 163 ASN B O 1
ATOM 2655 N N . LEU B 1 164 ? 23.891 -6.145 0.834 1 96.44 164 LEU B N 1
ATOM 2656 C CA . LEU B 1 164 ? 24.594 -4.883 1.01 1 96.44 164 LEU B CA 1
ATOM 2657 C C . LEU B 1 164 ? 23.672 -3.699 0.773 1 96.44 164 LEU B C 1
ATOM 2659 O O . LEU B 1 164 ? 23.688 -2.729 1.534 1 96.44 164 LEU B O 1
ATOM 2663 N N . ALA B 1 165 ? 22.906 -3.73 -0.31 1 97.5 165 ALA B N 1
ATOM 2664 C CA . ALA B 1 165 ? 21.922 -2.678 -0.597 1 97.5 165 ALA B CA 1
ATOM 2665 C C . ALA B 1 165 ? 20.969 -2.486 0.573 1 97.5 165 ALA B C 1
ATOM 2667 O O . ALA B 1 165 ? 20.703 -1.356 0.988 1 97.5 165 ALA B O 1
ATOM 2668 N N . ASP B 1 166 ? 20.5 -3.588 1.097 1 98.12 166 ASP B N 1
ATOM 2669 C CA . ASP B 1 166 ? 19.562 -3.535 2.223 1 98.12 166 ASP B CA 1
ATOM 2670 C C . ASP B 1 166 ? 20.234 -2.936 3.457 1 98.12 166 ASP B C 1
ATOM 2672 O O . ASP B 1 166 ? 19.641 -2.127 4.168 1 98.12 166 ASP B O 1
ATOM 2676 N N . ALA B 1 167 ? 21.469 -3.365 3.699 1 98.31 167 ALA B N 1
ATOM 2677 C CA . ALA B 1 167 ? 22.219 -2.836 4.844 1 98.31 167 ALA B CA 1
ATOM 2678 C C . ALA B 1 167 ? 22.406 -1.328 4.719 1 98.31 167 ALA B C 1
ATOM 2680 O O . ALA B 1 167 ? 22.25 -0.592 5.695 1 98.31 167 ALA B O 1
ATOM 2681 N N . LEU B 1 168 ? 22.719 -0.845 3.57 1 98.69 168 LEU B N 1
ATOM 2682 C CA . LEU B 1 168 ? 22.891 0.583 3.334 1 98.69 168 LEU B CA 1
ATOM 2683 C C . LEU B 1 168 ? 21.609 1.344 3.621 1 98.69 168 LEU B C 1
ATOM 2685 O O . LEU B 1 168 ? 21.625 2.391 4.273 1 98.69 168 LEU B O 1
ATOM 2689 N N . LEU B 1 169 ? 20.547 0.828 3.168 1 98.69 169 LEU B N 1
ATOM 2690 C CA . LEU B 1 169 ? 19.266 1.492 3.363 1 98.69 169 LEU B CA 1
ATOM 2691 C C . LEU B 1 169 ? 18.875 1.495 4.84 1 98.69 169 LEU B C 1
ATOM 2693 O O . LEU B 1 169 ? 18.359 2.496 5.348 1 98.69 169 LEU B O 1
ATOM 2697 N N . VAL B 1 170 ? 19.125 0.37 5.539 1 98.88 170 VAL B N 1
ATOM 2698 C CA . VAL B 1 170 ? 18.797 0.302 6.961 1 98.88 170 VAL B CA 1
ATOM 2699 C C . VAL B 1 170 ? 19.609 1.346 7.727 1 98.88 170 VAL B C 1
ATOM 2701 O O . VAL B 1 170 ? 19.062 2.086 8.547 1 98.88 170 VAL B O 1
ATOM 2704 N N . VAL B 1 171 ? 20.859 1.455 7.461 1 98.81 171 VAL B N 1
ATOM 2705 C CA . VAL B 1 171 ? 21.719 2.42 8.133 1 98.81 171 VAL B CA 1
ATOM 2706 C C . VAL B 1 171 ? 21.266 3.84 7.797 1 98.81 171 VAL B C 1
ATOM 2708 O O . VAL B 1 171 ? 21.172 4.691 8.68 1 98.81 171 VAL B O 1
ATOM 2711 N N . ALA B 1 172 ? 21 4.098 6.551 1 98.81 172 ALA B N 1
ATOM 2712 C CA . ALA B 1 172 ? 20.594 5.426 6.102 1 98.81 172 ALA B CA 1
ATOM 2713 C C . ALA B 1 172 ? 19.312 5.863 6.777 1 98.81 172 ALA B C 1
ATOM 2715 O O . ALA B 1 172 ? 19.203 6.988 7.277 1 98.81 172 ALA B O 1
ATOM 2716 N N . PHE B 1 173 ? 18.344 5.004 6.84 1 98.75 173 PHE B N 1
ATOM 2717 C CA . PHE B 1 173 ? 17.062 5.363 7.418 1 98.75 173 PHE B CA 1
ATOM 2718 C C . PHE B 1 173 ? 17.156 5.449 8.938 1 98.75 173 PHE B C 1
ATOM 2720 O O . PHE B 1 173 ? 16.469 6.266 9.562 1 98.75 173 PHE B O 1
ATOM 2727 N N . THR B 1 174 ? 18 4.566 9.508 1 98.56 174 THR B N 1
ATOM 2728 C CA . THR B 1 174 ? 18.25 4.699 10.945 1 98.56 174 THR B CA 1
ATOM 2729 C C . THR B 1 174 ? 18.859 6.062 11.266 1 98.56 174 THR B C 1
ATOM 2731 O O . THR B 1 174 ? 18.422 6.738 12.195 1 98.56 174 THR B O 1
ATOM 2734 N N . ALA B 1 175 ? 19.812 6.461 10.492 1 97.94 175 ALA B N 1
ATOM 2735 C CA . ALA B 1 175 ? 20.406 7.781 10.664 1 97.94 175 ALA B CA 1
ATOM 2736 C C . ALA B 1 175 ? 19.375 8.883 10.453 1 97.94 175 ALA B C 1
ATOM 2738 O O . ALA B 1 175 ? 19.312 9.836 11.234 1 97.94 175 ALA B O 1
ATOM 2739 N N . THR B 1 176 ? 18.594 8.773 9.414 1 97.81 176 THR B N 1
ATOM 2740 C CA . THR B 1 176 ? 17.578 9.766 9.102 1 97.81 176 THR B CA 1
ATOM 2741 C C . THR B 1 176 ? 16.594 9.906 10.258 1 97.81 176 THR B C 1
ATOM 2743 O O . THR B 1 176 ? 16.266 11.016 10.68 1 97.81 176 THR B O 1
ATOM 2746 N N . ALA B 1 177 ? 16.141 8.766 10.766 1 97.25 177 ALA B N 1
ATOM 2747 C CA . ALA B 1 177 ? 15.234 8.773 11.906 1 97.25 177 ALA B CA 1
ATOM 2748 C C . ALA B 1 177 ? 15.867 9.453 13.109 1 97.25 177 ALA B C 1
ATOM 2750 O O . ALA B 1 177 ? 15.188 10.172 13.852 1 97.25 177 ALA B O 1
ATOM 2751 N N . HIS B 1 178 ? 17.125 9.25 13.289 1 95.06 178 HIS B N 1
ATOM 2752 C CA . HIS B 1 178 ? 17.859 9.82 14.414 1 95.06 178 HIS B CA 1
ATOM 2753 C C . HIS B 1 178 ? 18.031 11.328 14.266 1 95.06 178 HIS B C 1
ATOM 2755 O O . HIS B 1 178 ? 17.734 12.086 15.188 1 95.06 178 HIS B O 1
ATOM 2761 N N . TYR B 1 179 ? 18.328 11.805 13.172 1 93.06 179 TYR B N 1
ATOM 2762 C CA . TYR B 1 179 ? 18.672 13.211 12.969 1 93.06 179 TYR B CA 1
ATOM 2763 C C . TYR B 1 179 ? 17.406 14.062 12.867 1 93.06 179 TYR B C 1
ATOM 2765 O O . TYR B 1 179 ? 17.438 15.25 13.203 1 93.06 179 TYR B O 1
ATOM 2773 N N . LEU B 1 180 ? 16.359 13.5 12.43 1 90.38 180 LEU B N 1
ATOM 2774 C CA . LEU B 1 180 ? 15.125 14.273 12.32 1 90.38 180 LEU B CA 1
ATOM 2775 C C . LEU B 1 180 ? 14.312 14.18 13.609 1 90.38 180 LEU B C 1
ATOM 2777 O O . LEU B 1 180 ? 13.203 14.719 13.688 1 90.38 180 LEU B O 1
ATOM 2781 N N . ARG B 1 181 ? 14.758 13.297 14.523 1 82.69 181 ARG B N 1
ATOM 2782 C CA . ARG B 1 181 ? 14.133 13.289 15.844 1 82.69 181 ARG B CA 1
ATOM 2783 C C . ARG B 1 181 ? 14.195 14.672 16.484 1 82.69 181 ARG B C 1
ATOM 2785 O O . ARG B 1 181 ? 13.242 15.102 17.141 1 82.69 181 ARG B O 1
ATOM 2792 N N . THR B 1 182 ? 15.414 15.328 16.406 1 60.69 182 THR B N 1
ATOM 2793 C CA . THR B 1 182 ? 15.828 16.531 17.125 1 60.69 182 THR B CA 1
ATOM 2794 C C . THR B 1 182 ? 15.234 17.781 16.469 1 60.69 182 THR B C 1
ATOM 2796 O O . THR B 1 182 ? 15.219 18.859 17.062 1 60.69 182 THR B O 1
ATOM 2799 N N . GLN B 1 183 ? 15.008 17.656 15.203 1 56.41 183 GLN B N 1
ATOM 2800 C CA . GLN B 1 183 ? 14.523 18.906 14.617 1 56.41 183 GLN B CA 1
ATOM 2801 C C . GLN B 1 183 ? 13.141 19.266 15.164 1 56.41 183 GLN B C 1
ATOM 2803 O O . GLN B 1 183 ? 12.148 18.625 14.812 1 56.41 183 GLN B O 1
ATOM 2808 N N . ARG B 1 184 ? 13.031 19.141 16.469 1 47.91 184 ARG B N 1
ATOM 2809 C CA . ARG B 1 184 ? 11.93 19.625 17.297 1 47.91 184 ARG B CA 1
ATOM 2810 C C . ARG B 1 184 ? 11.297 20.875 16.688 1 47.91 184 ARG B C 1
ATOM 2812 O O . ARG B 1 184 ? 11.93 21.562 15.891 1 47.91 184 ARG B O 1
ATOM 2819 N N . GLU B 1 185 ? 9.984 21.172 17.094 1 46.09 185 GLU B N 1
ATOM 2820 C CA . GLU B 1 185 ? 9.125 22.344 16.969 1 46.09 185 GLU B CA 1
ATOM 2821 C C . GLU B 1 185 ? 9.938 23.625 17 1 46.09 185 GLU B C 1
ATOM 2823 O O . GLU B 1 185 ? 10.859 23.766 17.812 1 46.09 185 GLU B O 1
ATOM 2828 N N . PRO B 1 186 ? 10.07 24.328 15.938 1 42.97 186 PRO B N 1
ATOM 2829 C CA . PRO B 1 186 ? 10.656 25.641 16.172 1 42.97 186 PRO B CA 1
ATOM 2830 C C . PRO B 1 186 ? 10.305 26.219 17.531 1 42.97 186 PRO B C 1
ATOM 2832 O O . PRO B 1 186 ? 9.156 26.109 17.984 1 42.97 186 PRO B O 1
ATOM 2835 N N . ALA B 1 187 ? 11.117 26.297 18.5 1 37.47 187 ALA B N 1
ATOM 2836 C CA . ALA B 1 187 ? 10.953 26.984 19.781 1 37.47 187 ALA B CA 1
ATOM 2837 C C . ALA B 1 187 ? 10.195 28.297 19.594 1 37.47 187 ALA B C 1
ATOM 2839 O O . ALA B 1 187 ? 10.477 29.062 18.672 1 37.47 187 ALA B O 1
ATOM 2840 N N . ASN B 1 188 ? 8.766 28.484 19.828 1 37.97 188 ASN B N 1
ATOM 2841 C CA . ASN B 1 188 ? 8.266 29.812 20.172 1 37.97 188 ASN B CA 1
ATOM 2842 C C . ASN B 1 188 ? 9.344 30.656 20.844 1 37.97 188 ASN B C 1
ATOM 2844 O O . ASN B 1 188 ? 9.555 30.531 22.062 1 37.97 188 ASN B O 1
ATOM 2848 N N . GLY B 1 189 ? 10.516 30.578 20.391 1 35.62 189 GLY B N 1
ATOM 2849 C CA . GLY B 1 189 ? 11.492 31.484 20.969 1 35.62 189 GLY B CA 1
ATOM 2850 C C . GLY B 1 189 ? 10.891 32.781 21.453 1 35.62 189 GLY B C 1
ATOM 2851 O O . GLY B 1 189 ? 9.773 33.156 21.062 1 35.62 189 GLY B O 1
ATOM 2852 N N . ALA B 1 190 ? 11.57 33.562 22.297 1 38.56 190 ALA B N 1
ATOM 2853 C CA . ALA B 1 190 ? 11.586 34.719 23.203 1 38.56 190 ALA B CA 1
ATOM 2854 C C . ALA B 1 190 ? 11.133 36 22.484 1 38.56 190 ALA B C 1
ATOM 2856 O O . ALA B 1 190 ? 11.852 36.531 21.625 1 38.56 190 ALA B O 1
ATOM 2857 N N . ALA B 1 191 ? 9.945 36.094 21.922 1 39.5 191 ALA B N 1
ATOM 2858 C CA . ALA B 1 191 ? 9.516 37.5 22.016 1 39.5 191 ALA B CA 1
ATOM 2859 C C . ALA B 1 191 ? 9.883 38.094 23.359 1 39.5 191 ALA B C 1
ATOM 2861 O O . ALA B 1 191 ? 9.211 37.844 24.359 1 39.5 191 ALA B O 1
ATOM 2862 N N . ARG B 1 192 ? 11.25 38.094 23.891 1 29.22 192 ARG B N 1
ATOM 2863 C CA . ARG B 1 192 ? 11.617 39.281 24.625 1 29.22 192 ARG B CA 1
ATOM 2864 C C . ARG B 1 192 ? 11.898 40.469 23.688 1 29.22 192 ARG B C 1
ATOM 2866 O O . ARG B 1 192 ? 12.492 40.281 22.625 1 29.22 192 ARG B O 1
#

Secondary structure (DSSP, 8-state):
--HHHHHHHHHHHHHHHHHHHT-BTTB--HHHHHHHHHHHHHHHHHHHHHHHHHTTT-HHHHHHHHHHHHHHHHHHHHHHHHHHHHHHTT--HHHHHHHHHT-HHHHIIIIITHHHHHHHHHHHHHHHHHHTTSS-HHHHHHHHHHHHHHHHHHTTT-HHHHHHHHHHHHHHHHHHHHHTTS--S-------/--HHHHHHHHHHHHHHHHHHHT-BTTB--HHHHHHHHHHHHHHHHHHHHHHHHHTTT-HHHHHHHHHHHHHHHHHHHHHHHHHHHHHHTT--HHHHHHHHHT-HHHHIIIIITHHHHHHHHHHHHHHHHHHTTSS-HHHHHHHHHHHHHHHHHHTTT-HHHHHHHHHHHHHHHHHHHHHTTS--S-------

pLDDT: mean 93.4, std 12.94, range [29.22, 98.88]

Foldseek 3Di:
DDPLLLVLLQQLLVLLLVLLVCDDQLAGAQVSLVSQLVSLVSNLSNVLVVLVLCCVVPVPLSVVLNVLQVQLSQQSNLSSVLRHCCNVVVHDPVRSVVVVVVVVVCCVRRYVPSPLSNLVSQLVVLVVCLVSVLFPNQLSVLSNVLSVLCCVCNVVSPSVSNSSSSVSSSSSSNRSSVSSVPVDDPPPDDPD/DDPLLLVLLQQLLVLLLVLLVCDDQLAGAQVSLVSQLVSLVSNLSNVLVVLVLCCVVPVPLSVVLNVLQVQLSQQSNLSSVLRHCCNVVVNDPVRSVVVVVVVVVCCVRRYVPSPLSNLVSQLVVLVVCLVSVLFPNQLSVLSNVLSVLCCVCNVVSPSVSNSSSSVSSSSSSNRSSVSSVPVDDPPPPDPD

Solvent-accessible surface area (backbone atoms only — not comparable to full-atom values): 17915 Å² total; per-residue (Å²): 93,55,71,66,29,37,49,19,36,30,47,8,43,43,31,39,37,54,15,56,70,47,41,58,93,59,31,41,29,40,66,16,7,42,39,25,32,54,13,32,43,37,27,50,47,8,49,52,36,49,40,59,64,43,25,90,81,38,50,70,57,38,67,55,44,51,60,47,44,45,41,6,38,48,10,54,24,35,53,11,51,48,13,22,50,28,47,56,66,70,46,51,70,66,59,49,53,55,39,35,67,78,36,53,72,40,35,38,69,40,38,65,53,20,46,56,37,33,34,51,49,41,26,53,47,16,51,50,36,32,75,70,56,62,39,59,58,66,38,20,49,30,24,29,51,15,22,58,31,38,58,68,6,59,73,78,36,39,64,70,47,38,54,49,17,31,49,31,35,28,52,16,31,40,46,47,38,56,52,40,52,69,64,56,74,78,72,88,63,76,89,117,94,54,70,65,29,37,50,20,35,30,46,8,42,44,30,36,38,53,15,56,71,48,42,58,93,59,31,41,31,40,65,16,5,40,39,24,33,53,13,32,42,37,27,51,46,8,48,54,38,49,41,60,64,43,25,89,81,37,51,72,56,36,67,57,44,50,62,48,45,46,42,6,39,48,8,54,24,36,53,11,50,49,13,22,52,28,48,56,66,70,45,52,72,67,57,49,53,54,39,35,67,79,36,53,71,40,37,38,69,43,38,65,54,20,47,58,38,34,35,51,50,40,26,52,48,16,51,50,36,32,76,68,57,62,39,59,58,66,37,20,48,29,24,30,50,15,21,58,33,39,59,69,7,60,72,77,35,39,64,68,47,39,53,47,17,31,51,30,37,27,53,16,31,40,47,47,38,57,51,40,52,68,64,54,76,78,71,88,62,74,88,116

Radius of gyration: 21.06 Å; Cα contacts (8 Å, |Δi|>4): 645; chains: 2; bounding box: 53×70×46 Å

Organism: NCBI:txid175570

Sequence (384 aa):
MTLATRAALVLGPTGSALATYFWTDGRYGATGGTILVLAMVVWAYGLIGLLDAVRPYAPRYVALALPVFLYGIMGGAAFGFQGVFEDIFHRSADASLDALADHPFAANLLLWIPGPVMPLSLFALGALLGRKRLVPLWAAALLCAGALAFPLSRIPRIDLIANLADALLVVAFTATAHYLRTQREPANGAARMTLATRAALVLGPTGSALATYFWTDGRYGATGGTILVLAMVVWAYGLIGLLDAVRPYAPRYVALALPVFLYGIMGGAAFGFQGVFEDIFHRSADASLDALADHPFAANLLLWIPGPVMPLSLFALGALLGRKRLVPLWAAALLCAGALAFPLSRIPRIDLIANLADALLVVAFTATAHYLRTQREPANGAAR